Protein AF-0000000085183923 (afdb_homodimer)

Structure (mmCIF, N/CA/C/O backbone):
data_AF-0000000085183923-model_v1
#
loop_
_entity.id
_entity.type
_entity.pdbx_description
1 polymer 'Alpha/beta hydrolase'
#
loop_
_atom_site.group_PDB
_atom_site.id
_atom_site.type_symbol
_atom_site.label_atom_id
_atom_site.label_alt_id
_atom_site.label_comp_id
_atom_site.label_asym_id
_atom_site.label_entity_id
_atom_site.label_seq_id
_atom_site.pdbx_PDB_ins_code
_atom_site.Cartn_x
_atom_site.Cartn_y
_atom_site.Cartn_z
_atom_site.occupancy
_atom_site.B_iso_or_equiv
_atom_site.auth_seq_id
_atom_site.auth_comp_id
_atom_site.auth_asym_id
_atom_site.auth_atom_id
_atom_site.pdbx_PDB_model_num
ATOM 1 N N . MET A 1 1 ? -6.555 -35.75 -4.121 1 97.31 1 MET A N 1
ATOM 2 C CA . MET A 1 1 ? -5.562 -36.781 -4.414 1 97.31 1 MET A CA 1
ATOM 3 C C . MET A 1 1 ? -4.195 -36.375 -3.871 1 97.31 1 MET A C 1
ATOM 5 O O . MET A 1 1 ? -3.943 -35.188 -3.602 1 97.31 1 MET A O 1
ATOM 9 N N . ASN A 1 2 ? -3.375 -37.344 -3.666 1 97.81 2 ASN A N 1
ATOM 10 C CA . ASN A 1 2 ? -2.023 -37.062 -3.184 1 97.81 2 ASN A CA 1
ATOM 11 C C . ASN A 1 2 ? -0.969 -37.688 -4.098 1 97.81 2 ASN A C 1
ATOM 13 O O . ASN A 1 2 ? -1.252 -38.625 -4.824 1 97.81 2 ASN A O 1
ATOM 17 N N . PHE A 1 3 ? 0.174 -37.156 -4.094 1 98.06 3 PHE A N 1
ATOM 18 C CA . PHE A 1 3 ? 1.356 -37.719 -4.727 1 98.06 3 PHE A CA 1
ATOM 19 C C . PHE A 1 3 ? 2.611 -37.406 -3.924 1 98.06 3 PHE A C 1
ATOM 21 O O . PHE A 1 3 ? 2.578 -36.562 -3.023 1 98.06 3 PHE A O 1
ATOM 28 N N . LYS A 1 4 ? 3.691 -38.094 -4.203 1 97.81 4 LYS A N 1
ATOM 29 C CA . LYS A 1 4 ? 4.969 -37.875 -3.537 1 97.81 4 LYS A CA 1
ATOM 30 C C . LYS A 1 4 ? 5.941 -37.156 -4.465 1 97.81 4 LYS A C 1
ATOM 32 O O . LYS A 1 4 ? 6.129 -37.562 -5.613 1 97.81 4 LYS A O 1
ATOM 37 N N . THR A 1 5 ? 6.473 -36.125 -3.975 1 97.5 5 THR A N 1
ATOM 38 C CA . THR A 1 5 ? 7.484 -35.375 -4.727 1 97.5 5 THR A CA 1
ATOM 39 C C . THR A 1 5 ? 8.797 -36.156 -4.777 1 97.5 5 THR A C 1
ATOM 41 O O . THR A 1 5 ? 8.953 -37.156 -4.078 1 97.5 5 THR A O 1
ATOM 44 N N . SER A 1 6 ? 9.711 -35.719 -5.633 1 96.69 6 SER A N 1
ATOM 45 C CA . SER A 1 6 ? 10.992 -36.375 -5.82 1 96.69 6 SER A CA 1
ATOM 46 C C . SER A 1 6 ? 11.797 -36.406 -4.527 1 96.69 6 SER A C 1
ATOM 48 O O . SER A 1 6 ? 12.641 -37.281 -4.324 1 96.69 6 SER A O 1
ATOM 50 N N . ASP A 1 7 ? 11.539 -35.406 -3.604 1 95.06 7 ASP A N 1
ATOM 51 C CA . ASP A 1 7 ? 12.258 -35.375 -2.334 1 95.06 7 ASP A CA 1
ATOM 52 C C . ASP A 1 7 ? 11.422 -35.969 -1.205 1 95.06 7 ASP A C 1
ATOM 54 O O . ASP A 1 7 ? 11.727 -35.75 -0.028 1 95.06 7 ASP A O 1
ATOM 58 N N . GLY A 1 8 ? 10.312 -36.531 -1.508 1 95.56 8 GLY A N 1
ATOM 59 C CA . GLY A 1 8 ? 9.617 -37.438 -0.583 1 95.56 8 GLY A CA 1
ATOM 60 C C . GLY A 1 8 ? 8.492 -36.719 0.162 1 95.56 8 GLY A C 1
ATOM 61 O O . GLY A 1 8 ? 7.961 -37.281 1.135 1 95.56 8 GLY A O 1
ATOM 62 N N . VAL A 1 9 ? 8.039 -35.594 -0.215 1 95.69 9 VAL A N 1
ATOM 63 C CA . VAL A 1 9 ? 6.965 -34.844 0.448 1 95.69 9 VAL A CA 1
ATOM 64 C C . VAL A 1 9 ? 5.625 -35.188 -0.199 1 95.69 9 VAL A C 1
ATOM 66 O O . VAL A 1 9 ? 5.531 -35.281 -1.425 1 95.69 9 VAL A O 1
ATOM 69 N N . THR A 1 10 ? 4.602 -35.406 0.591 1 97.62 10 THR A N 1
ATOM 70 C CA . THR A 1 10 ? 3.271 -35.719 0.077 1 97.62 10 THR A CA 1
ATOM 71 C C . THR A 1 10 ? 2.486 -34.406 -0.171 1 97.62 10 THR A C 1
ATOM 73 O O . THR A 1 10 ? 2.246 -33.656 0.757 1 97.62 10 THR A O 1
ATOM 76 N N . LEU A 1 11 ? 2.092 -34.219 -1.425 1 97.81 11 LEU A N 1
ATOM 77 C CA . LEU A 1 11 ? 1.347 -33.031 -1.777 1 97.81 11 LEU A CA 1
ATOM 78 C C . LEU A 1 11 ? -0.049 -33.375 -2.283 1 97.81 11 LEU A C 1
ATOM 80 O O . LEU A 1 11 ? -0.247 -34.438 -2.887 1 97.81 11 LEU A O 1
ATOM 84 N N . PHE A 1 12 ? -0.978 -32.469 -2.012 1 97.88 12 PHE A N 1
ATOM 85 C CA . PHE A 1 12 ? -2.377 -32.656 -2.391 1 97.88 12 PHE A CA 1
ATOM 86 C C . PHE A 1 12 ? -2.672 -31.922 -3.699 1 97.88 12 PHE A C 1
ATOM 88 O O . PHE A 1 12 ? -2.18 -30.828 -3.93 1 97.88 12 PHE A O 1
ATOM 95 N N . TYR A 1 13 ? -3.416 -32.625 -4.586 1 98.44 13 TYR A N 1
ATOM 96 C CA . TYR A 1 13 ? -3.848 -32 -5.832 1 98.44 13 TYR A CA 1
ATOM 97 C C . TYR A 1 13 ? -5.25 -32.469 -6.215 1 98.44 13 TYR A C 1
ATOM 99 O O . TYR A 1 13 ? -5.77 -33.438 -5.648 1 98.44 13 TYR A O 1
ATOM 107 N N . ARG A 1 14 ? -5.906 -31.641 -7.062 1 98.5 14 ARG A N 1
ATOM 108 C CA . ARG A 1 14 ? -7.211 -31.969 -7.633 1 98.5 14 ARG A CA 1
ATOM 109 C C . ARG A 1 14 ? -7.18 -31.906 -9.156 1 98.5 14 ARG A C 1
ATOM 111 O O . ARG A 1 14 ? -6.414 -31.125 -9.727 1 98.5 14 ARG A O 1
ATOM 118 N N . ILE A 1 15 ? -8.023 -32.75 -9.781 1 98.38 15 ILE A N 1
ATOM 119 C CA . ILE A 1 15 ? -8.133 -32.75 -11.242 1 98.38 15 ILE A CA 1
ATOM 120 C C . ILE A 1 15 ? -9.602 -32.75 -11.648 1 98.38 15 ILE A C 1
ATOM 122 O O . ILE A 1 15 ? -10.406 -33.531 -11.109 1 98.38 15 ILE A O 1
ATOM 126 N N . ASP A 1 16 ? -9.906 -31.875 -12.531 1 98.31 16 ASP A N 1
ATOM 127 C CA . ASP A 1 16 ? -11.234 -31.812 -13.125 1 98.31 16 ASP A CA 1
ATOM 128 C C . ASP A 1 16 ? -11.156 -31.531 -14.625 1 98.31 16 ASP A C 1
ATOM 130 O O . ASP A 1 16 ? -10.461 -30.609 -15.055 1 98.31 16 ASP A O 1
ATOM 134 N N . GLY A 1 17 ? -11.883 -32.375 -15.453 1 97.38 17 GLY A N 1
ATOM 135 C CA . GLY A 1 17 ? -11.93 -32.156 -16.891 1 97.38 17 GLY A CA 1
ATOM 136 C C . GLY A 1 17 ? -11.047 -33.125 -17.656 1 97.38 17 GLY A C 1
ATOM 137 O O . GLY A 1 17 ? -10.414 -34 -17.062 1 97.38 17 GLY A O 1
ATOM 138 N N . ASP A 1 18 ? -11.109 -33.062 -19 1 95 18 ASP A N 1
ATOM 139 C CA . ASP A 1 18 ? -10.414 -34.031 -19.828 1 95 18 ASP A CA 1
ATOM 140 C C . ASP A 1 18 ? -9.789 -33.375 -21.047 1 95 18 ASP A C 1
ATOM 142 O O . ASP A 1 18 ? -9.352 -34.062 -21.984 1 95 18 ASP A O 1
ATOM 146 N N . GLY A 1 19 ? -9.742 -32.125 -21.109 1 94.25 19 GLY A N 1
ATOM 147 C CA . GLY A 1 19 ? -9.125 -31.391 -22.219 1 94.25 19 GLY A CA 1
ATOM 148 C C . GLY A 1 19 ? -7.633 -31.172 -22.016 1 94.25 19 GLY A C 1
ATOM 149 O O . GLY A 1 19 ? -6.973 -31.953 -21.328 1 94.25 19 GLY A O 1
ATOM 150 N N . PRO A 1 20 ? -7.074 -30.266 -22.797 1 94.44 20 PRO A N 1
ATOM 151 C CA . PRO A 1 20 ? -5.656 -29.938 -22.609 1 94.44 20 PRO A CA 1
ATOM 152 C C . PRO A 1 20 ? -5.332 -29.547 -21.172 1 94.44 20 PRO A C 1
ATOM 154 O O . PRO A 1 20 ? -6.148 -28.906 -20.5 1 94.44 20 PRO A O 1
ATOM 157 N N . ALA A 1 21 ? -4.129 -29.859 -20.719 1 96.94 21 ALA A N 1
ATOM 158 C CA . ALA A 1 21 ? -3.74 -29.688 -19.328 1 96.94 21 ALA A CA 1
ATOM 159 C C . ALA A 1 21 ? -3.602 -28.203 -18.984 1 96.94 21 ALA A C 1
ATOM 161 O O . ALA A 1 21 ? -2.979 -27.453 -19.719 1 96.94 21 ALA A O 1
ATOM 162 N N . LEU A 1 22 ? -4.234 -27.781 -17.938 1 98.25 22 LEU A N 1
ATOM 163 C CA . LEU A 1 22 ? -4.145 -26.453 -17.344 1 98.25 22 LEU A CA 1
ATOM 164 C C . LEU A 1 22 ? -3.844 -26.547 -15.859 1 98.25 22 LEU A C 1
ATOM 166 O O . LEU A 1 22 ? -4.727 -26.859 -15.055 1 98.25 22 LEU A O 1
ATOM 170 N N . MET A 1 23 ? -2.617 -26.281 -15.508 1 98.75 23 MET A N 1
ATOM 171 C CA . MET A 1 23 ? -2.225 -26.297 -14.102 1 98.75 23 MET A CA 1
ATOM 172 C C . MET A 1 23 ? -2.516 -24.953 -13.445 1 98.75 23 MET A C 1
ATOM 174 O O . MET A 1 23 ? -2.271 -23.891 -14.047 1 98.75 23 MET A O 1
ATOM 178 N N . MET A 1 24 ? -3.068 -24.969 -12.258 1 98.75 24 MET A N 1
ATOM 179 C CA . MET A 1 24 ? -3.455 -23.766 -11.531 1 98.75 24 MET A CA 1
ATOM 180 C C . MET A 1 24 ? -2.729 -23.688 -10.188 1 98.75 24 MET A C 1
ATOM 182 O O . MET A 1 24 ? -2.918 -24.547 -9.32 1 98.75 24 MET A O 1
ATOM 186 N N . LEU A 1 25 ? -1.913 -22.672 -10.023 1 98.5 25 LEU A N 1
ATOM 187 C CA . LEU A 1 25 ? -1.109 -22.453 -8.82 1 98.5 25 LEU A CA 1
ATOM 188 C C . LEU A 1 25 ? -1.588 -21.219 -8.062 1 98.5 25 LEU A C 1
ATOM 190 O O . LEU A 1 25 ? -1.521 -20.109 -8.578 1 98.5 25 LEU A O 1
ATOM 194 N N . SER A 1 26 ? -1.998 -21.391 -6.836 1 96.12 26 SER A N 1
ATOM 195 C CA . SER A 1 26 ? -2.684 -20.375 -6.059 1 96.12 26 SER A CA 1
ATOM 196 C C . SER A 1 26 ? -1.689 -19.438 -5.383 1 96.12 26 SER A C 1
ATOM 198 O O . SER A 1 26 ? -0.486 -19.703 -5.371 1 96.12 26 SER A O 1
ATOM 200 N N . GLY A 1 27 ? -2.232 -18.328 -4.934 1 94.69 27 GLY A N 1
ATOM 201 C CA . GLY A 1 27 ? -1.456 -17.375 -4.152 1 94.69 27 GLY A CA 1
ATOM 202 C C . GLY A 1 27 ? -0.987 -17.938 -2.822 1 94.69 27 GLY A C 1
ATOM 203 O O . GLY A 1 27 ? -1.359 -19.062 -2.447 1 94.69 27 GLY A O 1
ATOM 204 N N . ILE A 1 28 ? -0.216 -17.078 -2.145 1 91.75 28 ILE A N 1
ATOM 205 C CA . ILE A 1 28 ? 0.357 -17.516 -0.875 1 91.75 28 ILE A CA 1
ATOM 206 C C . ILE A 1 28 ? -0.757 -17.719 0.147 1 91.75 28 ILE A C 1
ATOM 208 O O . ILE A 1 28 ? -1.727 -16.969 0.188 1 91.75 28 ILE A O 1
ATOM 212 N N . TRP A 1 29 ? -0.766 -18.828 0.855 1 87.62 29 TRP A N 1
ATOM 213 C CA . TRP A 1 29 ? -1.674 -19.219 1.932 1 87.62 29 TRP A CA 1
ATOM 214 C C . TRP A 1 29 ? -3.055 -19.562 1.382 1 87.62 29 TRP A C 1
ATOM 216 O O . TRP A 1 29 ? -4.043 -19.547 2.119 1 87.62 29 TRP A O 1
ATOM 226 N N . SER A 1 30 ? -3.158 -19.688 0.109 1 89.5 30 SER A N 1
ATOM 227 C CA . SER A 1 30 ? -4.383 -20.141 -0.539 1 89.5 30 SER A CA 1
ATOM 228 C C . SER A 1 30 ? -4.27 -21.609 -0.976 1 89.5 30 SER A C 1
ATOM 230 O O . SER A 1 30 ? -3.172 -22.078 -1.263 1 89.5 30 SER A O 1
ATOM 232 N N . ASP A 1 31 ? -5.457 -22.219 -0.964 1 91.38 31 ASP A N 1
ATOM 233 C CA . ASP A 1 31 ? -5.457 -23.609 -1.373 1 91.38 31 ASP A CA 1
ATOM 234 C C . ASP A 1 31 ? -6.238 -23.812 -2.672 1 91.38 31 ASP A C 1
ATOM 236 O O . ASP A 1 31 ? -6.562 -22.844 -3.357 1 91.38 31 ASP A O 1
ATOM 240 N N . THR A 1 32 ? -6.473 -25.047 -3.033 1 94.56 32 THR A N 1
ATOM 241 C CA . THR A 1 32 ? -7.055 -25.422 -4.32 1 94.56 32 THR A CA 1
ATOM 242 C C . THR A 1 32 ? -8.445 -24.812 -4.473 1 94.56 32 THR A C 1
ATOM 244 O O . THR A 1 32 ? -8.93 -24.625 -5.59 1 94.56 32 THR A O 1
ATOM 247 N N . THR A 1 33 ? -9.141 -24.484 -3.377 1 93.31 33 THR A N 1
ATOM 248 C CA . THR A 1 33 ? -10.516 -24 -3.438 1 93.31 33 THR A CA 1
ATOM 249 C C . THR A 1 33 ? -10.555 -22.578 -3.971 1 93.31 33 THR A C 1
ATOM 251 O O . THR A 1 33 ? -11.609 -22.078 -4.367 1 93.31 33 THR A O 1
ATOM 254 N N . SER A 1 34 ? -9.391 -21.922 -4.008 1 94.12 34 SER A N 1
ATOM 255 C CA . SER A 1 34 ? -9.336 -20.547 -4.508 1 94.12 34 SER A CA 1
ATOM 256 C C . SER A 1 34 ? -9.625 -20.484 -6.004 1 94.12 34 SER A C 1
ATOM 258 O O . SER A 1 34 ? -9.898 -19.422 -6.547 1 94.12 34 SER A O 1
ATOM 260 N N . TRP A 1 35 ? -9.641 -21.641 -6.691 1 97.69 35 TRP A N 1
ATOM 261 C CA . TRP A 1 35 ? -9.828 -21.703 -8.133 1 97.69 35 TRP A CA 1
ATOM 262 C C . TRP A 1 35 ? -11.211 -22.234 -8.484 1 97.69 35 TRP A C 1
ATOM 264 O O . TRP A 1 35 ? -11.516 -22.469 -9.656 1 97.69 35 TRP A O 1
ATOM 274 N N . ASN A 1 36 ? -12.062 -22.422 -7.496 1 97.12 36 ASN A N 1
ATOM 275 C CA . ASN A 1 36 ? -13.336 -23.094 -7.723 1 97.12 36 ASN A CA 1
ATOM 276 C C . ASN A 1 36 ? -14.164 -22.391 -8.797 1 97.12 36 ASN A C 1
ATOM 278 O O . ASN A 1 36 ? -14.781 -23.031 -9.641 1 97.12 36 ASN A O 1
ATOM 282 N N . ALA A 1 37 ? -14.188 -21.094 -8.812 1 97.38 37 ALA A N 1
ATOM 283 C CA . ALA A 1 37 ? -14.969 -20.328 -9.789 1 97.38 37 ALA A CA 1
ATOM 284 C C . ALA A 1 37 ? -14.43 -20.531 -11.203 1 97.38 37 ALA A C 1
ATOM 286 O O . ALA A 1 37 ? -15.188 -20.531 -12.172 1 97.38 37 ALA A O 1
ATOM 287 N N . GLN A 1 38 ? -13.148 -20.688 -11.359 1 98.5 38 GLN A N 1
ATOM 288 C CA . GLN A 1 38 ? -12.523 -20.922 -12.656 1 98.5 38 GLN A CA 1
ATOM 289 C C . GLN A 1 38 ? -12.773 -22.359 -13.133 1 98.5 38 GLN A C 1
ATOM 291 O O . GLN A 1 38 ? -13.102 -22.578 -14.297 1 98.5 38 GLN A O 1
ATOM 296 N N . VAL A 1 39 ? -12.664 -23.312 -12.203 1 98.38 39 VAL A N 1
ATOM 297 C CA . VAL A 1 39 ? -12.797 -24.734 -12.547 1 98.38 39 VAL A CA 1
ATOM 298 C C . VAL A 1 39 ? -14.211 -25 -13.055 1 98.38 39 VAL A C 1
ATOM 300 O O . VAL A 1 39 ? -14.398 -25.797 -13.977 1 98.38 39 VAL A O 1
ATOM 303 N N . ARG A 1 40 ? -15.172 -24.328 -12.492 1 97.31 40 ARG A N 1
ATOM 304 C CA . ARG A 1 40 ? -16.562 -24.484 -12.906 1 97.31 40 ARG A CA 1
ATOM 305 C C . ARG A 1 40 ? -16.719 -24.203 -14.398 1 97.31 40 ARG A C 1
ATOM 307 O O . ARG A 1 40 ? -17.5 -24.859 -15.078 1 97.31 40 ARG A O 1
ATOM 314 N N . ASP A 1 41 ? -15.953 -23.281 -14.891 1 96.81 41 ASP A N 1
ATOM 315 C CA . ASP A 1 41 ? -16.047 -22.891 -16.297 1 96.81 41 ASP A CA 1
ATOM 316 C C . ASP A 1 41 ? -15.008 -23.594 -17.141 1 96.81 41 ASP A C 1
ATOM 318 O O . ASP A 1 41 ? -15.281 -23.969 -18.281 1 96.81 41 ASP A O 1
ATOM 322 N N . PHE A 1 42 ? -13.82 -23.828 -16.609 1 97.88 42 PHE A N 1
ATOM 323 C CA . PHE A 1 42 ? -12.672 -24.266 -17.406 1 97.88 42 PHE A CA 1
ATOM 324 C C . PHE A 1 42 ? -12.672 -25.781 -17.578 1 97.88 42 PHE A C 1
ATOM 326 O O . PHE A 1 42 ? -12.125 -26.297 -18.562 1 97.88 42 PHE A O 1
ATOM 333 N N . ALA A 1 43 ? -13.336 -26.484 -16.672 1 97.62 43 ALA A N 1
ATOM 334 C CA . ALA A 1 43 ? -13.266 -27.938 -16.672 1 97.62 43 ALA A CA 1
ATOM 335 C C . ALA A 1 43 ? -13.953 -28.516 -17.906 1 97.62 43 ALA A C 1
ATOM 337 O O . ALA A 1 43 ? -13.711 -29.656 -18.297 1 97.62 43 ALA A O 1
ATOM 338 N N . GLU A 1 44 ? -14.812 -27.734 -18.516 1 96.62 44 GLU A N 1
ATOM 339 C CA . GLU A 1 44 ? -15.477 -28.156 -19.75 1 96.62 44 GLU A CA 1
ATOM 340 C C . GLU A 1 44 ? -14.508 -28.172 -20.922 1 96.62 44 GLU A C 1
ATOM 342 O O . GLU A 1 44 ? -14.727 -28.875 -21.922 1 96.62 44 GLU A O 1
ATOM 347 N N . HIS A 1 45 ? -13.422 -27.516 -20.828 1 95.44 45 HIS A N 1
ATOM 348 C CA . HIS A 1 45 ? -12.555 -27.297 -21.984 1 95.44 45 HIS A CA 1
ATOM 349 C C . HIS A 1 45 ? -11.133 -27.766 -21.703 1 95.44 45 HIS A C 1
ATOM 351 O O . HIS A 1 45 ? -10.359 -28 -22.641 1 95.44 45 HIS A O 1
ATOM 357 N N . PHE A 1 46 ? -10.82 -27.891 -20.422 1 96.75 46 PHE A N 1
ATOM 358 C CA . PHE A 1 46 ? -9.453 -28.219 -20.016 1 96.75 46 PHE A CA 1
ATOM 359 C C . PHE A 1 46 ? -9.438 -29.297 -18.953 1 96.75 46 PHE A C 1
ATOM 361 O O . PHE A 1 46 ? -10.477 -29.641 -18.391 1 96.75 46 PHE A O 1
ATOM 368 N N . THR A 1 47 ? -8.289 -29.938 -18.797 1 97.56 47 THR A N 1
ATOM 369 C CA . THR A 1 47 ? -7.984 -30.672 -17.578 1 97.56 47 THR A CA 1
ATOM 370 C C . THR A 1 47 ? -7.367 -29.766 -16.531 1 97.56 47 THR A C 1
ATOM 372 O O . THR A 1 47 ? -6.172 -29.469 -16.578 1 97.56 47 THR A O 1
ATOM 375 N N . CYS A 1 48 ? -8.195 -29.328 -15.609 1 98.62 48 CYS A N 1
ATOM 376 C CA . CYS A 1 48 ? -7.766 -28.391 -14.578 1 98.62 48 CYS A CA 1
ATOM 377 C C . CYS A 1 48 ? -7.047 -29.109 -13.445 1 98.62 48 CYS A C 1
ATOM 379 O O . CYS A 1 48 ? -7.656 -29.906 -12.727 1 98.62 48 CYS A O 1
ATOM 381 N N . ILE A 1 49 ? -5.773 -28.875 -13.312 1 98.81 49 ILE A N 1
ATOM 382 C CA . ILE A 1 49 ? -4.93 -29.484 -12.297 1 98.81 49 ILE A CA 1
ATOM 383 C C . ILE A 1 49 ? -4.586 -28.453 -11.219 1 98.81 49 ILE A C 1
ATOM 385 O O . ILE A 1 49 ? -3.875 -27.484 -11.492 1 98.81 49 ILE A O 1
ATOM 389 N N . ARG A 1 50 ? -5.117 -28.578 -10 1 98.5 50 ARG A N 1
ATOM 390 C CA . ARG A 1 50 ? -4.836 -27.672 -8.898 1 98.5 50 ARG A CA 1
ATOM 391 C C . ARG A 1 50 ? -3.914 -28.328 -7.871 1 98.5 50 ARG A C 1
ATOM 393 O O . ARG A 1 50 ? -4.055 -29.516 -7.566 1 98.5 50 ARG A O 1
ATOM 400 N N . LEU A 1 51 ? -3.025 -27.594 -7.406 1 97.94 51 LEU A N 1
ATOM 401 C CA . LEU A 1 51 ? -2.035 -28.078 -6.453 1 97.94 51 LEU A CA 1
ATOM 402 C C . LEU A 1 51 ? -2.047 -27.25 -5.176 1 97.94 51 LEU A C 1
ATOM 404 O O . LEU A 1 51 ? -2.008 -26.016 -5.234 1 97.94 51 LEU A O 1
ATOM 408 N N . ASP A 1 52 ? -2.207 -27.844 -4.02 1 95.56 52 ASP A N 1
ATOM 409 C CA . ASP A 1 52 ? -1.81 -27.188 -2.781 1 95.56 52 ASP A CA 1
ATOM 410 C C . ASP A 1 52 ? -0.289 -27.125 -2.654 1 95.56 52 ASP A C 1
ATOM 412 O O . ASP A 1 52 ? 0.376 -28.156 -2.607 1 95.56 52 ASP A O 1
ATOM 416 N N . HIS A 1 53 ? 0.248 -25.953 -2.607 1 93.88 53 HIS A N 1
ATOM 417 C CA . HIS A 1 53 ? 1.688 -25.844 -2.412 1 93.88 53 HIS A CA 1
ATOM 418 C C . HIS A 1 53 ? 2.129 -26.516 -1.12 1 93.88 53 HIS A C 1
ATOM 420 O O . HIS A 1 53 ? 1.323 -26.703 -0.205 1 93.88 53 HIS A O 1
ATOM 426 N N . ARG A 1 54 ? 3.332 -26.938 -1.142 1 92.31 54 ARG A N 1
ATOM 427 C CA . ARG A 1 54 ? 3.922 -27.484 0.074 1 92.31 54 ARG A CA 1
ATOM 428 C C . ARG A 1 54 ? 3.65 -26.578 1.272 1 92.31 54 ARG A C 1
ATOM 430 O O . ARG A 1 54 ? 3.822 -25.359 1.189 1 92.31 54 ARG A O 1
ATOM 437 N N . GLY A 1 55 ? 3.115 -27.219 2.375 1 88 55 GLY A N 1
ATOM 438 C CA . GLY A 1 55 ? 2.846 -26.484 3.6 1 88 55 GLY A CA 1
ATOM 439 C C . GLY A 1 55 ? 1.483 -25.812 3.607 1 88 55 GLY A C 1
ATOM 440 O O . GLY A 1 55 ? 1.101 -25.188 4.594 1 88 55 GLY A O 1
ATOM 441 N N . ILE A 1 56 ? 0.692 -25.984 2.617 1 88 56 ILE A N 1
ATOM 442 C CA . ILE A 1 56 ? -0.595 -25.297 2.516 1 88 56 ILE A CA 1
ATOM 443 C C . ILE A 1 56 ? -1.714 -26.328 2.389 1 88 56 ILE A C 1
ATOM 445 O O . ILE A 1 56 ? -1.564 -27.328 1.69 1 88 56 ILE A O 1
ATOM 449 N N . GLY A 1 57 ? -2.795 -25.969 3.08 1 88.5 57 GLY A N 1
ATOM 450 C CA . GLY A 1 57 ? -3.992 -26.781 2.914 1 88.5 57 GLY A CA 1
ATOM 451 C C . GLY A 1 57 ? -3.795 -28.234 3.314 1 88.5 57 GLY A C 1
ATOM 452 O O . GLY A 1 57 ? -3.363 -28.516 4.434 1 88.5 57 GLY A O 1
ATOM 453 N N . GLN A 1 58 ? -3.998 -29.125 2.281 1 91.62 58 GLN A N 1
ATOM 454 C CA . GLN A 1 58 ? -3.969 -30.562 2.574 1 91.62 58 GLN A CA 1
ATOM 455 C C . GLN A 1 58 ? -2.594 -31.156 2.279 1 91.62 58 GLN A C 1
ATOM 457 O O . GLN A 1 58 ? -2.357 -32.344 2.523 1 91.62 58 GLN A O 1
ATOM 462 N N . SER A 1 59 ? -1.693 -30.312 1.787 1 93.19 59 SER A N 1
ATOM 463 C CA . SER A 1 59 ? -0.325 -30.766 1.557 1 93.19 59 SER A CA 1
ATOM 464 C C . SER A 1 59 ? 0.442 -30.906 2.867 1 93.19 59 SER A C 1
ATOM 466 O O . SER A 1 59 ? 0.084 -30.281 3.869 1 93.19 59 SER A O 1
ATOM 468 N N . GLU A 1 60 ? 1.441 -31.688 2.826 1 90.38 60 GLU A N 1
ATOM 469 C CA . GLU A 1 60 ? 2.24 -31.984 4.012 1 90.38 60 GLU A CA 1
ATOM 470 C C . GLU A 1 60 ? 2.908 -30.719 4.559 1 90.38 60 GLU A C 1
ATOM 472 O O . GLU A 1 60 ? 3.367 -29.875 3.793 1 90.38 60 GLU A O 1
ATOM 477 N N . LYS A 1 61 ? 2.963 -30.719 5.887 1 84.31 61 LYS A N 1
ATOM 478 C CA . LYS A 1 61 ? 3.709 -29.641 6.535 1 84.31 61 LYS A CA 1
ATOM 479 C C . LYS A 1 61 ? 5.195 -29.734 6.211 1 84.31 61 LYS A C 1
ATOM 481 O O . LYS A 1 61 ? 5.75 -30.828 6.113 1 84.31 61 LYS A O 1
ATOM 486 N N . TRP A 1 62 ? 5.785 -28.625 5.973 1 81.12 62 TRP A N 1
ATOM 487 C CA . TRP A 1 62 ? 7.184 -28.594 5.566 1 81.12 62 TRP A CA 1
ATOM 488 C C . TRP A 1 62 ? 8.016 -27.781 6.555 1 81.12 62 TRP A C 1
ATOM 490 O O . TRP A 1 62 ? 7.703 -26.625 6.84 1 81.12 62 TRP A O 1
ATOM 500 N N . VAL A 1 63 ? 9.078 -28.406 7.039 1 82.25 63 VAL A N 1
ATOM 501 C CA . VAL A 1 63 ? 9.883 -27.766 8.078 1 82.25 63 VAL A CA 1
ATOM 502 C C . VAL A 1 63 ? 11.18 -27.234 7.473 1 82.25 63 VAL A C 1
ATOM 504 O O . VAL A 1 63 ? 11.945 -26.547 8.141 1 82.25 63 VAL A O 1
ATOM 507 N N . GLY A 1 64 ? 11.398 -27.5 6.199 1 87.12 64 GLY A N 1
ATOM 508 C CA . GLY A 1 64 ? 12.609 -27.016 5.559 1 87.12 64 GLY A CA 1
ATOM 509 C C . GLY A 1 64 ? 12.453 -25.625 4.973 1 87.12 64 GLY A C 1
ATOM 510 O O . GLY A 1 64 ? 11.461 -24.953 5.23 1 87.12 64 GLY A O 1
ATOM 511 N N . GLU A 1 65 ? 13.5 -25.219 4.27 1 91.12 65 GLU A N 1
ATOM 512 C CA . GLU A 1 65 ? 13.492 -23.906 3.629 1 91.12 65 GLU A CA 1
ATOM 513 C C . GLU A 1 65 ? 12.664 -23.906 2.348 1 91.12 65 GLU A C 1
ATOM 515 O O . GLU A 1 65 ? 12.695 -24.891 1.592 1 91.12 65 GLU A O 1
ATOM 520 N N . TYR A 1 66 ? 11.906 -22.875 2.24 1 93.25 66 TYR A N 1
ATOM 521 C CA . TYR A 1 66 ? 11.141 -22.703 1.015 1 93.25 66 TYR A CA 1
ATOM 522 C C . TYR A 1 66 ? 11.922 -21.891 -0.01 1 93.25 66 TYR A C 1
ATOM 524 O O . TYR A 1 66 ? 12.758 -21.062 0.354 1 93.25 66 TYR A O 1
ATOM 532 N N . SER A 1 67 ? 11.688 -22.203 -1.264 1 95.06 67 SER A N 1
ATOM 533 C CA . SER A 1 67 ? 12.188 -21.438 -2.404 1 95.06 67 SER A CA 1
ATOM 534 C C . SER A 1 67 ? 11.289 -21.625 -3.625 1 95.06 67 SER A C 1
ATOM 536 O O . SER A 1 67 ? 10.477 -22.547 -3.672 1 95.06 67 SER A O 1
ATOM 538 N N . TYR A 1 68 ? 11.438 -20.766 -4.516 1 96.69 68 TYR A N 1
ATOM 539 C CA . TYR A 1 68 ? 10.602 -20.891 -5.703 1 96.69 68 TYR A CA 1
ATOM 540 C C . TYR A 1 68 ? 11.148 -21.938 -6.656 1 96.69 68 TYR A C 1
ATOM 542 O O . TYR A 1 68 ? 10.406 -22.5 -7.465 1 96.69 68 TYR A O 1
ATOM 550 N N . ASP A 1 69 ? 12.438 -22.266 -6.504 1 96.94 69 ASP A N 1
ATOM 551 C CA . ASP A 1 69 ? 12.953 -23.453 -7.184 1 96.94 69 ASP A CA 1
ATOM 552 C C . ASP A 1 69 ? 12.289 -24.719 -6.656 1 96.94 69 ASP A C 1
ATOM 554 O O . ASP A 1 69 ? 11.969 -25.625 -7.43 1 96.94 69 ASP A O 1
ATOM 558 N N . LEU A 1 70 ? 12.109 -24.734 -5.367 1 96.88 70 LEU A N 1
ATOM 559 C CA . LEU A 1 70 ? 11.445 -25.875 -4.75 1 96.88 70 LEU A CA 1
ATOM 560 C C . LEU A 1 70 ? 9.992 -25.969 -5.203 1 96.88 70 LEU A C 1
ATOM 562 O O . LEU A 1 70 ? 9.508 -27.047 -5.527 1 96.88 70 LEU A O 1
ATOM 566 N N . HIS A 1 71 ? 9.258 -24.859 -5.223 1 96.94 71 HIS A N 1
ATOM 567 C CA . HIS A 1 71 ? 7.871 -24.859 -5.676 1 96.94 71 HIS A CA 1
ATOM 568 C C . HIS A 1 71 ? 7.766 -25.281 -7.137 1 96.94 71 HIS A C 1
ATOM 570 O O . HIS A 1 71 ? 6.832 -25.984 -7.516 1 96.94 71 HIS A O 1
ATOM 576 N N . ALA A 1 72 ? 8.695 -24.781 -7.949 1 98.12 72 ALA A N 1
ATOM 577 C CA . ALA A 1 72 ? 8.734 -25.172 -9.359 1 98.12 72 ALA A CA 1
ATOM 578 C C . ALA A 1 72 ? 8.961 -26.672 -9.516 1 98.12 72 ALA A C 1
ATOM 580 O O . ALA A 1 72 ? 8.336 -27.312 -10.352 1 98.12 72 ALA A O 1
ATOM 581 N N . ARG A 1 73 ? 9.828 -27.219 -8.734 1 98.19 73 ARG A N 1
ATOM 582 C CA . ARG A 1 73 ? 10.094 -28.656 -8.773 1 98.19 73 ARG A CA 1
ATOM 583 C C . ARG A 1 73 ? 8.859 -29.453 -8.375 1 98.19 73 ARG A C 1
ATOM 585 O O . ARG A 1 73 ? 8.562 -30.5 -8.961 1 98.19 73 ARG A O 1
ATOM 592 N N . ASP A 1 74 ? 8.195 -28.953 -7.336 1 98.38 74 ASP A N 1
ATOM 593 C CA . ASP A 1 74 ? 6.949 -29.594 -6.926 1 98.38 74 ASP A CA 1
ATOM 594 C C . ASP A 1 74 ? 5.953 -29.656 -8.078 1 98.38 74 ASP A C 1
ATOM 596 O O . ASP A 1 74 ? 5.316 -30.688 -8.305 1 98.38 74 ASP A O 1
ATOM 600 N N . ALA A 1 75 ? 5.812 -28.578 -8.773 1 98.69 75 ALA A N 1
ATOM 601 C CA . ALA A 1 75 ? 4.914 -28.516 -9.922 1 98.69 75 ALA A CA 1
ATOM 602 C C . ALA A 1 75 ? 5.367 -29.469 -11.023 1 98.69 75 ALA A C 1
ATOM 604 O O . ALA A 1 75 ? 4.547 -30.172 -11.617 1 98.69 75 ALA A O 1
ATOM 605 N N . LYS A 1 76 ? 6.672 -29.5 -11.297 1 98.75 76 LYS A N 1
ATOM 606 C CA . LYS A 1 76 ? 7.223 -30.406 -12.289 1 98.75 76 LYS A CA 1
ATOM 607 C C . LYS A 1 76 ? 6.98 -31.859 -11.891 1 98.75 76 LYS A C 1
ATOM 609 O O . LYS A 1 76 ? 6.617 -32.688 -12.734 1 98.75 76 LYS A O 1
ATOM 614 N N . ASP A 1 77 ? 7.203 -32.156 -10.633 1 98.75 77 ASP A N 1
ATOM 615 C CA . ASP A 1 77 ? 6.977 -33.5 -10.125 1 98.75 77 ASP A CA 1
ATOM 616 C C . ASP A 1 77 ? 5.523 -33.938 -10.32 1 98.75 77 ASP A C 1
ATOM 618 O O . ASP A 1 77 ? 5.246 -35.094 -10.602 1 98.75 77 ASP A O 1
ATOM 622 N N . LEU A 1 78 ? 4.594 -33 -10.133 1 98.81 78 LEU A N 1
ATOM 623 C CA . LEU A 1 78 ? 3.186 -33.312 -10.344 1 98.81 78 LEU A CA 1
ATOM 624 C C . LEU A 1 78 ? 2.91 -33.625 -11.812 1 98.81 78 LEU A C 1
ATOM 626 O O . LEU A 1 78 ? 2.186 -34.562 -12.117 1 98.81 78 LEU A O 1
ATOM 630 N N . LEU A 1 79 ? 3.469 -32.844 -12.734 1 98.56 79 LEU A N 1
ATOM 631 C CA . LEU A 1 79 ? 3.334 -33.125 -14.156 1 98.56 79 LEU A CA 1
ATOM 632 C C . LEU A 1 79 ? 3.852 -34.531 -14.477 1 98.56 79 LEU A C 1
ATOM 634 O O . LEU A 1 79 ? 3.17 -35.312 -15.141 1 98.56 79 LEU A O 1
ATOM 638 N N . ASP A 1 80 ? 5.023 -34.812 -13.938 1 98.44 80 ASP A N 1
ATOM 639 C CA . ASP A 1 80 ? 5.625 -36.125 -14.172 1 98.44 80 ASP A CA 1
ATOM 640 C C . ASP A 1 80 ? 4.746 -37.25 -13.609 1 98.44 80 ASP A C 1
ATOM 642 O O . ASP A 1 80 ? 4.543 -38.281 -14.258 1 98.44 80 ASP A O 1
ATOM 646 N N . HIS A 1 81 ? 4.27 -37 -12.43 1 98.5 81 HIS A N 1
ATOM 647 C CA . HIS A 1 81 ? 3.404 -37.969 -11.773 1 98.5 81 HIS A CA 1
ATOM 648 C C . HIS A 1 81 ? 2.168 -38.281 -12.617 1 98.5 81 HIS A C 1
ATOM 650 O O . HIS A 1 81 ? 1.691 -39.406 -12.648 1 98.5 81 HIS A O 1
ATOM 656 N N . LEU A 1 82 ? 1.652 -37.281 -13.305 1 98.31 82 LEU A N 1
ATOM 657 C CA . LEU A 1 82 ? 0.424 -37.406 -14.078 1 98.31 82 LEU A CA 1
ATOM 658 C C . LEU A 1 82 ? 0.726 -37.844 -15.508 1 98.31 82 LEU A C 1
ATOM 660 O O . LEU A 1 82 ? -0.186 -37.969 -16.328 1 98.31 82 LEU A O 1
ATOM 664 N N . GLY A 1 83 ? 2.01 -38 -15.844 1 98.06 83 GLY A N 1
ATOM 665 C CA . GLY A 1 83 ? 2.414 -38.406 -17.188 1 98.06 83 GLY A CA 1
ATOM 666 C C . GLY A 1 83 ? 2.277 -37.312 -18.219 1 98.06 83 GLY A C 1
ATOM 667 O O . GLY A 1 83 ? 2.061 -37.562 -19.391 1 98.06 83 GLY A O 1
ATOM 668 N N . LEU A 1 84 ? 2.328 -36.094 -17.797 1 97.56 84 LEU A N 1
ATOM 669 C CA . LEU A 1 84 ? 2.191 -34.969 -18.688 1 97.56 84 LEU A CA 1
ATOM 670 C C . LEU A 1 84 ? 3.553 -34.344 -19.016 1 97.56 84 LEU A C 1
ATOM 672 O O . LEU A 1 84 ? 4.363 -34.125 -18.109 1 97.56 84 LEU A O 1
ATOM 676 N N . THR A 1 85 ? 3.812 -34.094 -20.25 1 96.5 85 THR A N 1
ATOM 677 C CA . THR A 1 85 ? 5.074 -33.469 -20.672 1 96.5 85 THR A CA 1
ATOM 678 C C . THR A 1 85 ? 5.043 -31.969 -20.453 1 96.5 85 THR A C 1
ATOM 680 O O . THR A 1 85 ? 6.07 -31.359 -20.156 1 96.5 85 THR A O 1
ATOM 683 N N . SER A 1 86 ? 3.826 -31.406 -20.703 1 96.62 86 SER A N 1
ATOM 684 C CA . SER A 1 86 ? 3.682 -29.953 -20.578 1 96.62 86 SER A CA 1
ATOM 685 C C . SER A 1 86 ? 2.244 -29.562 -20.25 1 96.62 86 SER A C 1
ATOM 687 O O . SER A 1 86 ? 1.335 -30.391 -20.359 1 96.62 86 SER A O 1
ATOM 689 N N . ALA A 1 87 ? 2.076 -28.328 -19.797 1 97.62 87 ALA A N 1
ATOM 690 C CA . ALA A 1 87 ? 0.769 -27.75 -19.516 1 97.62 87 ALA A CA 1
ATOM 691 C C . ALA A 1 87 ? 0.805 -26.234 -19.656 1 97.62 87 ALA A C 1
ATOM 693 O O . ALA A 1 87 ? 1.876 -25.625 -19.609 1 97.62 87 ALA A O 1
ATOM 694 N N . SER A 1 88 ? -0.335 -25.656 -19.969 1 98.12 88 SER A N 1
ATOM 695 C CA . SER A 1 88 ? -0.478 -24.25 -19.656 1 98.12 88 SER A CA 1
ATOM 696 C C . SER A 1 88 ? -0.608 -24.031 -18.141 1 98.12 88 SER A C 1
ATOM 698 O O . SER A 1 88 ? -1.118 -24.891 -17.438 1 98.12 88 SER A O 1
ATOM 700 N N . VAL A 1 89 ? -0.131 -22.906 -17.656 1 98.69 89 VAL A N 1
ATOM 701 C CA . VAL A 1 89 ? -0.127 -22.703 -16.203 1 98.69 89 VAL A CA 1
ATOM 702 C C . VAL A 1 89 ? -0.788 -21.375 -15.867 1 98.69 89 VAL A C 1
ATOM 704 O O . VAL A 1 89 ? -0.443 -20.328 -16.438 1 98.69 89 VAL A O 1
ATOM 707 N N . LEU A 1 90 ? -1.746 -21.422 -15.047 1 98.62 90 LEU A N 1
ATOM 708 C CA . LEU A 1 90 ? -2.387 -20.281 -14.406 1 98.62 90 LEU A CA 1
ATOM 709 C C . LEU A 1 90 ? -1.821 -20.047 -13.008 1 98.62 90 LEU A C 1
ATOM 711 O O . LEU A 1 90 ? -1.896 -20.938 -12.156 1 98.62 90 LEU A O 1
ATOM 715 N N . GLY A 1 91 ? -1.216 -18.922 -12.758 1 98.69 91 GLY A N 1
ATOM 716 C CA . GLY A 1 91 ? -0.604 -18.625 -11.469 1 98.69 91 GLY A CA 1
ATOM 717 C C . GLY A 1 91 ? -0.986 -17.266 -10.914 1 98.69 91 GLY A C 1
ATOM 718 O O . GLY A 1 91 ? -1.006 -16.281 -11.648 1 98.69 91 GLY A O 1
ATOM 719 N N . ALA A 1 92 ? -1.274 -17.219 -9.648 1 98.12 92 ALA A N 1
ATOM 720 C CA . ALA A 1 92 ? -1.604 -15.961 -8.977 1 98.12 92 ALA A CA 1
ATOM 721 C C . ALA A 1 92 ? -0.583 -15.641 -7.891 1 98.12 92 ALA A C 1
ATOM 723 O O . ALA A 1 92 ? -0.394 -16.422 -6.953 1 98.12 92 ALA A O 1
ATOM 724 N N . CYS A 1 93 ? 0.028 -14.398 -8.008 1 97.69 93 CYS A N 1
ATOM 725 C CA . CYS A 1 93 ? 0.938 -13.906 -6.977 1 97.69 93 CYS A CA 1
ATOM 726 C C . CYS A 1 93 ? 2.014 -14.938 -6.66 1 97.69 93 CYS A C 1
ATOM 728 O O . CYS A 1 93 ? 2.812 -15.297 -7.531 1 97.69 93 CYS A O 1
ATOM 730 N N . HIS A 1 94 ? 2.053 -15.57 -5.566 1 96.31 94 HIS A N 1
ATOM 731 C CA . HIS A 1 94 ? 2.939 -16.656 -5.168 1 96.31 94 HIS A CA 1
ATOM 732 C C . HIS A 1 94 ? 2.924 -17.781 -6.199 1 96.31 94 HIS A C 1
ATOM 734 O O . HIS A 1 94 ? 3.98 -18.281 -6.594 1 96.31 94 HIS A O 1
ATOM 740 N N . GLY A 1 95 ? 1.777 -18.156 -6.609 1 98 95 GLY A N 1
ATOM 741 C CA . GLY A 1 95 ? 1.635 -19.156 -7.645 1 98 95 GLY A CA 1
ATOM 742 C C . GLY A 1 95 ? 2.178 -18.719 -8.992 1 98 95 GLY A C 1
ATOM 743 O O . GLY A 1 95 ? 2.631 -19.547 -9.781 1 98 95 GLY A O 1
ATOM 744 N N . GLY A 1 96 ? 2.082 -17.406 -9.273 1 98.56 96 GLY A N 1
ATOM 745 C CA . GLY A 1 96 ? 2.695 -16.859 -10.469 1 98.56 96 GLY A CA 1
ATOM 746 C C . GLY A 1 96 ? 4.211 -16.938 -10.453 1 98.56 96 GLY A C 1
ATOM 747 O O . GLY A 1 96 ? 4.828 -17.281 -11.469 1 98.56 96 GLY A O 1
ATOM 748 N N . MET A 1 97 ? 4.812 -16.672 -9.297 1 98 97 MET A N 1
ATOM 749 C CA . MET A 1 97 ? 6.258 -16.797 -9.148 1 98 97 MET A CA 1
ATOM 750 C C . MET A 1 97 ? 6.707 -18.234 -9.375 1 98 97 MET A C 1
ATOM 752 O O . MET A 1 97 ? 7.703 -18.469 -10.055 1 98 97 MET A O 1
ATOM 756 N N . ALA A 1 98 ? 5.957 -19.141 -8.852 1 98 98 ALA A N 1
ATOM 757 C CA . ALA A 1 98 ? 6.262 -20.562 -9.047 1 98 98 ALA A CA 1
ATOM 758 C C . ALA A 1 98 ? 6.121 -20.953 -10.516 1 98 98 ALA A C 1
ATOM 760 O O . ALA A 1 98 ? 6.957 -21.688 -11.047 1 98 98 ALA A O 1
ATOM 761 N N . ALA A 1 99 ? 5.117 -20.469 -11.148 1 98.69 99 ALA A N 1
ATOM 762 C CA . ALA A 1 99 ? 4.844 -20.781 -12.547 1 98.69 99 ALA A CA 1
ATOM 763 C C . ALA A 1 99 ? 5.969 -20.281 -13.453 1 98.69 99 ALA A C 1
ATOM 765 O O . ALA A 1 99 ? 6.426 -21 -14.336 1 98.69 99 ALA A O 1
ATOM 766 N N . VAL A 1 100 ? 6.391 -19.109 -13.211 1 98.56 100 VAL A N 1
ATOM 767 C CA . VAL A 1 100 ? 7.445 -18.516 -14.031 1 98.56 100 VAL A CA 1
ATOM 768 C C . VAL A 1 100 ? 8.766 -19.25 -13.781 1 98.56 100 VAL A C 1
ATOM 770 O O . VAL A 1 100 ? 9.523 -19.5 -14.719 1 98.56 100 VAL A O 1
ATOM 773 N N . THR A 1 101 ? 8.992 -19.547 -12.531 1 98.12 101 THR A N 1
ATOM 774 C CA . THR A 1 101 ? 10.195 -20.312 -12.203 1 98.12 101 THR A CA 1
ATOM 775 C C . THR A 1 101 ? 10.164 -21.672 -12.867 1 98.12 101 THR A C 1
ATOM 777 O O . THR A 1 101 ? 11.188 -22.156 -13.359 1 98.12 101 THR A O 1
ATOM 780 N N . LEU A 1 102 ? 9.008 -22.297 -12.898 1 98.5 102 LEU A N 1
ATOM 781 C CA . LEU A 1 102 ? 8.836 -23.578 -13.594 1 98.5 102 LEU A CA 1
ATOM 782 C C . LEU A 1 102 ? 9.203 -23.438 -15.07 1 98.5 102 LEU A C 1
ATOM 784 O O . LEU A 1 102 ? 9.969 -24.25 -15.602 1 98.5 102 LEU A O 1
ATOM 788 N N . ALA A 1 103 ? 8.742 -22.422 -15.711 1 98.31 103 ALA A N 1
ATOM 789 C CA . ALA A 1 103 ? 9.008 -22.188 -17.125 1 98.31 103 ALA A CA 1
ATOM 790 C C . ALA A 1 103 ? 10.492 -21.969 -17.375 1 98.31 103 ALA A C 1
ATOM 792 O O . ALA A 1 103 ? 11.031 -22.422 -18.391 1 98.31 103 ALA A O 1
ATOM 793 N N . LYS A 1 104 ? 11.125 -21.297 -16.484 1 97.5 104 LYS A N 1
ATOM 794 C CA . LYS A 1 104 ? 12.539 -20.969 -16.625 1 97.5 104 LYS A CA 1
ATOM 795 C C . LYS A 1 104 ? 13.422 -22.188 -16.375 1 97.5 104 LYS A C 1
ATOM 797 O O . LYS A 1 104 ? 14.352 -22.453 -17.156 1 97.5 104 LYS A O 1
ATOM 802 N N . ARG A 1 105 ? 13.109 -22.938 -15.359 1 97.31 105 ARG A N 1
ATOM 803 C CA . ARG A 1 105 ? 13.977 -24 -14.891 1 97.31 105 ARG A CA 1
ATOM 804 C C . ARG A 1 105 ? 13.734 -25.281 -15.68 1 97.31 105 ARG A C 1
ATOM 806 O O . ARG A 1 105 ? 14.625 -26.125 -15.797 1 97.31 105 ARG A O 1
ATOM 813 N N . TYR A 1 106 ? 12.539 -25.453 -16.188 1 97.44 106 TYR A N 1
ATOM 814 C CA . TYR A 1 106 ? 12.164 -26.656 -16.938 1 97.44 106 TYR A CA 1
ATOM 815 C C . TYR A 1 106 ? 11.555 -26.281 -18.281 1 97.44 106 TYR A C 1
ATOM 817 O O . TYR A 1 106 ? 10.383 -26.562 -18.547 1 97.44 106 TYR A O 1
ATOM 825 N N . PRO A 1 107 ? 12.5 -25.828 -19.141 1 94.75 107 PRO A N 1
ATOM 826 C CA . PRO A 1 107 ? 11.992 -25.438 -20.453 1 94.75 107 PRO A CA 1
ATOM 827 C C . PRO A 1 107 ? 11.266 -26.578 -21.156 1 94.75 107 PRO A C 1
ATOM 829 O O . PRO A 1 107 ? 11.703 -27.734 -21.094 1 94.75 107 PRO A O 1
ATOM 832 N N . GLY A 1 108 ? 10.109 -26.375 -21.703 1 95.75 108 GLY A N 1
ATOM 833 C CA . GLY A 1 108 ? 9.32 -27.375 -22.391 1 95.75 108 GLY A CA 1
ATOM 834 C C . GLY A 1 108 ? 8.148 -27.875 -21.562 1 95.75 108 GLY A C 1
ATOM 835 O O . GLY A 1 108 ? 7.227 -28.5 -22.094 1 95.75 108 GLY A O 1
ATOM 836 N N . SER A 1 109 ? 8.188 -27.578 -20.234 1 97.44 109 SER A N 1
ATOM 837 C CA . SER A 1 109 ? 7.145 -28.078 -19.344 1 97.44 109 SER A CA 1
ATOM 838 C C . SER A 1 109 ? 5.945 -27.141 -19.312 1 97.44 109 SER A C 1
ATOM 840 O O . SER A 1 109 ? 4.879 -27.5 -18.812 1 97.44 109 SER A O 1
ATOM 842 N N . VAL A 1 110 ? 6.094 -25.969 -19.859 1 98.19 110 VAL A N 1
ATOM 843 C CA . VAL A 1 110 ? 5.023 -24.984 -19.828 1 98.19 110 VAL A CA 1
ATOM 844 C C . VAL A 1 110 ? 4.703 -24.531 -21.25 1 98.19 110 VAL A C 1
ATOM 846 O O . VAL A 1 110 ? 5.594 -24.094 -21.984 1 98.19 110 VAL A O 1
ATOM 849 N N . ARG A 1 111 ? 3.486 -24.641 -21.641 1 96.75 111 ARG A N 1
ATOM 850 C CA . ARG A 1 111 ? 3.062 -24.266 -23 1 96.75 111 ARG A CA 1
ATOM 851 C C . ARG A 1 111 ? 2.719 -22.781 -23.078 1 96.75 111 ARG A C 1
ATOM 853 O O . ARG A 1 111 ? 2.957 -22.141 -24.094 1 96.75 111 ARG A O 1
ATOM 860 N N . ALA A 1 112 ? 2.094 -22.281 -22.078 1 98 112 ALA A N 1
ATOM 861 C CA . ALA A 1 112 ? 1.682 -20.891 -21.953 1 98 112 ALA A CA 1
ATOM 862 C C . ALA A 1 112 ? 1.539 -20.484 -20.484 1 98 112 ALA A C 1
ATOM 864 O O . ALA A 1 112 ? 1.298 -21.344 -19.625 1 98 112 ALA A O 1
ATOM 865 N N . LEU A 1 113 ? 1.735 -19.203 -20.234 1 98.44 113 LEU A N 1
ATOM 866 C CA . LEU A 1 113 ? 1.597 -18.672 -18.875 1 98.44 113 LEU A CA 1
ATOM 867 C C . LEU A 1 113 ? 0.448 -17.672 -18.812 1 98.44 113 LEU A C 1
ATOM 869 O O . LEU A 1 113 ? 0.288 -16.844 -19.703 1 98.44 113 LEU A O 1
ATOM 873 N N . CYS A 1 114 ? -0.392 -17.812 -17.859 1 98.75 114 CYS A N 1
ATOM 874 C CA . CYS A 1 114 ? -1.35 -16.797 -17.438 1 98.75 114 CYS A CA 1
ATOM 875 C C . CYS A 1 114 ? -1.141 -16.406 -15.977 1 98.75 114 CYS A C 1
ATOM 877 O O . CYS A 1 114 ? -1.577 -17.125 -15.078 1 98.75 114 CYS A O 1
ATOM 879 N N . ILE A 1 115 ? -0.513 -15.242 -15.742 1 98.69 115 ILE A N 1
ATOM 880 C CA . ILE A 1 115 ? -0.189 -14.922 -14.359 1 98.69 115 ILE A CA 1
ATOM 881 C C . ILE A 1 115 ? -0.796 -13.57 -13.992 1 98.69 115 ILE A C 1
ATOM 883 O O . ILE A 1 115 ? -0.846 -12.656 -14.812 1 98.69 115 ILE A O 1
ATOM 887 N N . ASN A 1 116 ? -1.327 -13.484 -12.797 1 98.25 116 ASN A N 1
ATOM 888 C CA . ASN A 1 116 ? -1.827 -12.211 -12.289 1 98.25 116 ASN A CA 1
ATOM 889 C C . ASN A 1 116 ? -1.167 -11.836 -10.961 1 98.25 116 ASN A C 1
ATOM 891 O O . ASN A 1 116 ? -0.711 -12.703 -10.227 1 98.25 116 ASN A O 1
ATOM 895 N N . ALA A 1 117 ? -1.001 -10.523 -10.766 1 97.81 117 ALA A N 1
ATOM 896 C CA . ALA A 1 117 ? -0.555 -9.938 -9.5 1 97.81 117 ALA A CA 1
ATOM 897 C C . ALA A 1 117 ? 0.78 -10.531 -9.062 1 97.81 117 ALA A C 1
ATOM 899 O O . ALA A 1 117 ? 0.941 -10.93 -7.906 1 97.81 117 ALA A O 1
ATOM 900 N N . THR A 1 118 ? 1.749 -10.617 -9.992 1 97.94 118 THR A N 1
ATOM 901 C CA . THR A 1 118 ? 3.006 -11.305 -9.711 1 97.94 118 THR A CA 1
ATOM 902 C C . THR A 1 118 ? 4.195 -10.383 -9.961 1 97.94 118 THR A C 1
ATOM 904 O O . THR A 1 118 ? 4.426 -9.953 -11.094 1 97.94 118 THR A O 1
ATOM 907 N N . GLN A 1 119 ? 4.832 -10.039 -8.93 1 96.56 119 GLN A N 1
ATOM 908 C CA . GLN A 1 119 ? 6.078 -9.289 -9.039 1 96.56 119 GLN A CA 1
ATOM 909 C C . GLN A 1 119 ? 7.273 -10.219 -9.195 1 96.56 119 GLN A C 1
ATOM 911 O O . GLN A 1 119 ? 7.523 -11.07 -8.336 1 96.56 119 GLN A O 1
ATOM 916 N N . LEU A 1 120 ? 8.062 -10.016 -10.281 1 97.81 120 LEU A N 1
ATOM 917 C CA . LEU A 1 120 ? 9.078 -11 -10.641 1 97.81 120 LEU A CA 1
ATOM 918 C C . LEU A 1 120 ? 10.484 -10.445 -10.414 1 97.81 120 LEU A C 1
ATOM 920 O O . LEU A 1 120 ? 11.398 -11.188 -10.055 1 97.81 120 LEU A O 1
ATOM 924 N N . LEU A 1 121 ? 10.648 -9.18 -10.625 1 96.69 121 LEU A N 1
ATOM 925 C CA . LEU A 1 121 ? 11.977 -8.578 -10.547 1 96.69 121 LEU A CA 1
ATOM 926 C C . LEU A 1 121 ? 12.375 -8.328 -9.102 1 96.69 121 LEU A C 1
ATOM 928 O O . LEU A 1 121 ? 11.516 -8.109 -8.242 1 96.69 121 LEU A O 1
ATOM 932 N N . GLY A 1 122 ? 13.688 -8.375 -8.875 1 93.88 122 GLY A N 1
ATOM 933 C CA . GLY A 1 122 ? 14.156 -7.91 -7.582 1 93.88 122 GLY A CA 1
ATOM 934 C C . GLY A 1 122 ? 13.711 -6.496 -7.258 1 93.88 122 GLY A C 1
ATOM 935 O O . GLY A 1 122 ? 13.664 -5.637 -8.141 1 93.88 122 GLY A O 1
ATOM 936 N N . SER A 1 123 ? 13.398 -6.301 -5.984 1 94 123 SER A N 1
ATOM 937 C CA . SER A 1 123 ? 12.875 -5.008 -5.547 1 94 123 SER A CA 1
ATOM 938 C C . SER A 1 123 ? 13.125 -4.781 -4.062 1 94 123 SER A C 1
ATOM 940 O O . SER A 1 123 ? 12.648 -5.547 -3.221 1 94 123 SER A O 1
ATOM 942 N N . GLU A 1 124 ? 13.836 -3.725 -3.797 1 93.25 124 GLU A N 1
ATOM 943 C CA . GLU A 1 124 ? 14.086 -3.391 -2.396 1 93.25 124 GLU A CA 1
ATOM 944 C C . GLU A 1 124 ? 12.781 -3.068 -1.669 1 93.25 124 GLU A C 1
ATOM 946 O O . GLU A 1 124 ? 12.617 -3.404 -0.494 1 93.25 124 GLU A O 1
ATOM 951 N N . ARG A 1 125 ? 11.875 -2.412 -2.281 1 94.69 125 ARG A N 1
ATOM 952 C CA . ARG A 1 125 ? 10.586 -2.098 -1.672 1 94.69 125 ARG A CA 1
ATOM 953 C C . ARG A 1 125 ? 9.859 -3.369 -1.242 1 94.69 125 ARG A C 1
ATOM 955 O O . ARG A 1 125 ? 9.398 -3.471 -0.103 1 94.69 125 ARG A O 1
ATOM 962 N N . PHE A 1 126 ? 9.766 -4.312 -2.135 1 96.06 126 PHE A N 1
ATOM 963 C CA . PHE A 1 126 ? 9.062 -5.543 -1.798 1 96.06 126 PHE A CA 1
ATOM 964 C C . PHE A 1 126 ? 9.812 -6.328 -0.733 1 96.06 126 PHE A C 1
ATOM 966 O O . PHE A 1 126 ? 9.203 -6.957 0.134 1 96.06 126 PHE A O 1
ATOM 973 N N . ARG A 1 127 ? 11.172 -6.316 -0.845 1 95.5 127 ARG A N 1
ATOM 974 C CA . ARG A 1 127 ? 11.953 -6.941 0.217 1 95.5 127 ARG A CA 1
ATOM 975 C C . ARG A 1 127 ? 11.578 -6.367 1.58 1 95.5 127 ARG A C 1
ATOM 977 O O . ARG A 1 127 ? 11.344 -7.117 2.529 1 95.5 127 ARG A O 1
ATOM 984 N N . GLN A 1 128 ? 11.484 -5.082 1.682 1 93.81 128 GLN A N 1
ATOM 985 C CA . GLN A 1 128 ? 11.148 -4.426 2.941 1 93.81 128 GLN A CA 1
ATOM 986 C C . GLN A 1 128 ? 9.711 -4.734 3.357 1 93.81 128 GLN A C 1
ATOM 988 O O . GLN A 1 128 ? 9.422 -4.875 4.547 1 93.81 128 GLN A O 1
ATOM 993 N N . MET A 1 129 ? 8.812 -4.766 2.428 1 96.06 129 MET A N 1
ATOM 994 C CA . MET A 1 129 ? 7.43 -5.121 2.74 1 96.06 129 MET A CA 1
ATOM 995 C C . MET A 1 129 ? 7.355 -6.512 3.367 1 96.06 129 MET A C 1
ATOM 997 O O . MET A 1 129 ? 6.695 -6.699 4.391 1 96.06 129 MET A O 1
ATOM 1001 N N . TYR A 1 130 ? 8.062 -7.441 2.789 1 96.75 130 TYR A N 1
ATOM 1002 C CA . TYR A 1 130 ? 8.047 -8.805 3.303 1 96.75 130 TYR A CA 1
ATOM 1003 C C . TYR A 1 130 ? 8.75 -8.891 4.652 1 96.75 130 TYR A C 1
ATOM 1005 O O . TYR A 1 130 ? 8.367 -9.688 5.512 1 96.75 130 TYR A O 1
ATOM 1013 N N . LEU A 1 131 ? 9.781 -8.141 4.84 1 94.25 131 LEU A N 1
ATOM 1014 C CA . LEU A 1 131 ? 10.422 -8.07 6.148 1 94.25 131 LEU A CA 1
ATOM 1015 C C . LEU A 1 131 ? 9.445 -7.551 7.199 1 94.25 131 LEU A C 1
ATOM 1017 O O . LEU A 1 131 ? 9.484 -7.977 8.359 1 94.25 131 LEU A O 1
ATOM 1021 N N . GLY A 1 132 ? 8.594 -6.629 6.77 1 95.06 132 GLY A N 1
ATOM 1022 C CA . GLY A 1 132 ? 7.527 -6.195 7.66 1 95.06 132 GLY A CA 1
ATOM 1023 C C . GLY A 1 132 ? 6.57 -7.312 8.039 1 95.06 132 GLY A C 1
ATOM 1024 O O . GLY A 1 132 ? 6.199 -7.453 9.203 1 95.06 132 GLY A O 1
ATOM 1025 N N . TRP A 1 133 ? 6.18 -8.07 7.055 1 96.38 133 TRP A N 1
ATOM 1026 C CA . TRP A 1 133 ? 5.328 -9.227 7.324 1 96.38 133 TRP A CA 1
ATOM 1027 C C . TRP A 1 133 ? 6.008 -10.188 8.297 1 96.38 133 TRP A C 1
ATOM 1029 O O . TRP A 1 133 ? 5.375 -10.68 9.234 1 96.38 133 TRP A O 1
ATOM 1039 N N . LYS A 1 134 ? 7.277 -10.422 8.023 1 95.12 134 LYS A N 1
ATOM 1040 C CA . LYS A 1 134 ? 8.055 -11.312 8.875 1 95.12 134 LYS A CA 1
ATOM 1041 C C . LYS A 1 134 ? 8.078 -10.82 10.32 1 95.12 134 LYS A C 1
ATOM 1043 O O . LYS A 1 134 ? 7.898 -11.602 11.258 1 95.12 134 LYS A O 1
ATOM 1048 N N . ARG A 1 135 ? 8.258 -9.609 10.484 1 94.25 135 ARG A N 1
ATOM 1049 C CA . ARG A 1 135 ? 8.32 -9.031 11.828 1 94.25 135 ARG A CA 1
ATOM 1050 C C . ARG A 1 135 ? 6.988 -9.18 12.547 1 94.25 135 ARG A C 1
ATOM 1052 O O . ARG A 1 135 ? 6.957 -9.477 13.75 1 94.25 135 ARG A O 1
ATOM 1059 N N . ILE A 1 136 ? 5.91 -8.938 11.859 1 95.88 136 ILE A N 1
ATOM 1060 C CA . ILE A 1 136 ? 4.598 -9.133 12.461 1 95.88 136 ILE A CA 1
ATOM 1061 C C . ILE A 1 136 ? 4.469 -10.57 12.961 1 95.88 136 ILE A C 1
ATOM 1063 O O . ILE A 1 136 ? 4.035 -10.805 14.086 1 95.88 136 ILE A O 1
ATOM 1067 N N . LEU A 1 137 ? 4.867 -11.492 12.102 1 93.38 137 LEU A N 1
ATOM 1068 C CA . LEU A 1 137 ? 4.742 -12.898 12.469 1 93.38 137 LEU A CA 1
ATOM 1069 C C . LEU A 1 137 ? 5.645 -13.234 13.648 1 93.38 137 LEU A C 1
ATOM 1071 O O . LEU A 1 137 ? 5.309 -14.094 14.461 1 93.38 137 LEU A O 1
ATOM 1075 N N . GLU A 1 138 ? 6.723 -12.555 13.812 1 93.25 138 GLU A N 1
ATOM 1076 C CA . GLU A 1 138 ? 7.68 -12.805 14.891 1 93.25 138 GLU A CA 1
ATOM 1077 C C . GLU A 1 138 ? 7.219 -12.164 16.203 1 93.25 138 GLU A C 1
ATOM 1079 O O . GLU A 1 138 ? 7.539 -12.656 17.281 1 93.25 138 GLU A O 1
ATOM 1084 N N . THR A 1 139 ? 6.508 -11.078 16.125 1 93.75 139 THR A N 1
ATOM 1085 C CA . THR A 1 139 ? 6.273 -10.266 17.328 1 93.75 139 THR A CA 1
ATOM 1086 C C . THR A 1 139 ? 4.785 -10.234 17.672 1 93.75 139 THR A C 1
ATOM 1088 O O . THR A 1 139 ? 4.402 -9.742 18.734 1 93.75 139 THR A O 1
ATOM 1091 N N . SER A 1 140 ? 3.963 -10.75 16.797 1 93.25 140 SER A N 1
ATOM 1092 C CA . SER A 1 140 ? 2.516 -10.781 16.984 1 93.25 140 SER A CA 1
ATOM 1093 C C . SER A 1 140 ? 1.927 -12.102 16.5 1 93.25 140 SER A C 1
ATOM 1095 O O . SER A 1 140 ? 2.4 -13.172 16.891 1 93.25 140 SER A O 1
ATOM 1097 N N . ASP A 1 141 ? 0.859 -12.008 15.609 1 89.12 141 ASP A N 1
ATOM 1098 C CA . ASP A 1 141 ? 0.166 -13.219 15.188 1 89.12 141 ASP A CA 1
ATOM 1099 C C . ASP A 1 141 ? -0.313 -13.109 13.742 1 89.12 141 ASP A C 1
ATOM 1101 O O . ASP A 1 141 ? -0.131 -12.07 13.102 1 89.12 141 ASP A O 1
ATOM 1105 N N . PHE A 1 142 ? -0.793 -14.133 13.242 1 87.62 142 PHE A N 1
ATOM 1106 C CA . PHE A 1 142 ? -1.212 -14.211 11.852 1 87.62 142 PHE A CA 1
ATOM 1107 C C . PHE A 1 142 ? -2.443 -13.344 11.609 1 87.62 142 PHE A C 1
ATOM 1109 O O . PHE A 1 142 ? -2.592 -12.758 10.531 1 87.62 142 PHE A O 1
ATOM 1116 N N . GLU A 1 143 ? -3.279 -13.234 12.555 1 87.5 143 GLU A N 1
ATOM 1117 C CA . GLU A 1 143 ? -4.461 -12.383 12.422 1 87.5 143 GLU A CA 1
ATOM 1118 C C . GLU A 1 143 ? -4.07 -10.93 12.18 1 87.5 143 GLU A C 1
ATOM 1120 O O . GLU A 1 143 ? -4.676 -10.25 11.352 1 87.5 143 GLU A O 1
ATOM 1125 N N . THR A 1 144 ? -3.049 -10.477 12.938 1 91.75 144 THR A N 1
ATOM 1126 C CA . THR A 1 144 ? -2.553 -9.117 12.75 1 91.75 144 THR A CA 1
ATOM 1127 C C . THR A 1 144 ? -1.998 -8.93 11.336 1 91.75 144 THR A C 1
ATOM 1129 O O . THR A 1 144 ? -2.291 -7.938 10.672 1 91.75 144 THR A O 1
ATOM 1132 N N . LEU A 1 145 ? -1.252 -9.898 10.898 1 93.06 145 LEU A N 1
ATOM 1133 C CA . LEU A 1 145 ? -0.703 -9.828 9.547 1 93.06 145 LEU A CA 1
ATOM 1134 C C . LEU A 1 145 ? -1.817 -9.703 8.516 1 93.06 145 LEU A C 1
ATOM 1136 O O . LEU A 1 145 ? -1.766 -8.844 7.637 1 93.06 145 LEU A O 1
ATOM 1140 N N . TYR A 1 146 ? -2.773 -10.516 8.602 1 89 146 TYR A N 1
ATOM 1141 C CA . TYR A 1 146 ? -3.873 -10.5 7.641 1 89 146 TYR A CA 1
ATOM 1142 C C . TYR A 1 146 ? -4.641 -9.188 7.703 1 89 146 TYR A C 1
ATOM 1144 O O . TYR A 1 146 ? -5.07 -8.664 6.676 1 89 146 TYR A O 1
ATOM 1152 N N . THR A 1 147 ? -4.855 -8.68 8.93 1 91.12 147 THR A N 1
ATOM 1153 C CA . THR A 1 147 ? -5.547 -7.406 9.109 1 91.12 147 THR A CA 1
ATOM 1154 C C . THR A 1 147 ? -4.801 -6.277 8.406 1 91.12 147 THR A C 1
ATOM 1156 O O . THR A 1 147 ? -5.418 -5.367 7.852 1 91.12 147 THR A O 1
ATOM 1159 N N . VAL A 1 148 ? -3.506 -6.395 8.391 1 94.12 148 VAL A N 1
ATOM 1160 C CA . VAL A 1 148 ? -2.658 -5.363 7.801 1 94.12 148 VAL A CA 1
ATOM 1161 C C . VAL A 1 148 ? -2.662 -5.5 6.281 1 94.12 148 VAL A C 1
ATOM 1163 O O . VAL A 1 148 ? -2.668 -4.496 5.562 1 94.12 148 VAL A O 1
ATOM 1166 N N . ILE A 1 149 ? -2.758 -6.672 5.777 1 93.88 149 ILE A N 1
ATOM 1167 C CA . ILE A 1 149 ? -2.582 -6.934 4.352 1 93.88 149 ILE A CA 1
ATOM 1168 C C . ILE A 1 149 ? -3.908 -6.727 3.623 1 93.88 149 ILE A C 1
ATOM 1170 O O . ILE A 1 149 ? -3.93 -6.246 2.486 1 93.88 149 ILE A O 1
ATOM 1174 N N . MET A 1 150 ? -5.02 -7.039 4.211 1 92.56 150 MET A N 1
ATOM 1175 C CA . MET A 1 150 ? -6.316 -7.16 3.555 1 92.56 150 MET A CA 1
ATOM 1176 C C . MET A 1 150 ? -6.691 -5.859 2.85 1 92.56 150 MET A C 1
ATOM 1178 O O . MET A 1 150 ? -7.074 -5.871 1.68 1 92.56 150 MET A O 1
ATOM 1182 N N . PRO A 1 151 ? -6.496 -4.73 3.49 1 94 151 PRO A N 1
ATOM 1183 C CA . PRO A 1 151 ? -6.906 -3.492 2.82 1 94 151 PRO A CA 1
ATOM 1184 C C . PRO A 1 151 ? -5.988 -3.119 1.658 1 94 151 PRO A C 1
ATOM 1186 O O . PRO A 1 151 ? -6.316 -2.225 0.874 1 94 151 PRO A O 1
ATOM 1189 N N . THR A 1 152 ? -4.844 -3.734 1.553 1 95.06 152 THR A N 1
ATOM 1190 C CA . THR A 1 152 ? -3.922 -3.432 0.464 1 95.06 152 THR A CA 1
ATOM 1191 C C . THR A 1 152 ? -4.215 -4.309 -0.751 1 95.06 152 THR A C 1
ATOM 1193 O O . THR A 1 152 ? -3.834 -3.969 -1.874 1 95.06 152 THR A O 1
ATOM 1196 N N . ILE A 1 153 ? -4.961 -5.418 -0.522 1 95.31 153 ILE A N 1
ATOM 1197 C CA . ILE A 1 153 ? -5.055 -6.371 -1.625 1 95.31 153 ILE A CA 1
ATOM 1198 C C . ILE A 1 153 ? -6.492 -6.426 -2.135 1 95.31 153 ILE A C 1
ATOM 1200 O O . ILE A 1 153 ? -6.75 -6.934 -3.23 1 95.31 153 ILE A O 1
ATOM 1204 N N . MET A 1 154 ? -7.473 -5.984 -1.422 1 94.56 154 MET A N 1
ATOM 1205 C CA . MET A 1 154 ? -8.867 -6.09 -1.839 1 94.56 154 MET A CA 1
ATOM 1206 C C . MET A 1 154 ? -9.359 -4.777 -2.441 1 94.56 154 MET A C 1
ATOM 1208 O O . MET A 1 154 ? -8.844 -3.707 -2.109 1 94.56 154 MET A O 1
ATOM 1212 N N . SER A 1 155 ? -10.336 -4.824 -3.297 1 95.69 155 SER A N 1
ATOM 1213 C CA . SER A 1 155 ? -10.945 -3.646 -3.914 1 95.69 155 SER A CA 1
ATOM 1214 C C . SER A 1 155 ? -11.812 -2.887 -2.922 1 95.69 155 SER A C 1
ATOM 1216 O O . SER A 1 155 ? -12.203 -3.43 -1.883 1 95.69 155 SER A O 1
ATOM 1218 N N . ASP A 1 156 ? -12.07 -1.642 -3.281 1 93.25 156 ASP A N 1
ATOM 1219 C CA . ASP A 1 156 ? -12.961 -0.827 -2.461 1 93.25 156 ASP A CA 1
ATOM 1220 C C . ASP A 1 156 ? -14.336 -1.479 -2.332 1 93.25 156 ASP A C 1
ATOM 1222 O O . ASP A 1 156 ? -14.93 -1.48 -1.252 1 93.25 156 ASP A O 1
ATOM 1226 N N . HIS A 1 157 ? -14.773 -1.983 -3.451 1 92.88 157 HIS A N 1
ATOM 1227 C CA . HIS A 1 157 ? -16.078 -2.639 -3.465 1 92.88 157 HIS A CA 1
ATOM 1228 C C . HIS A 1 157 ? -16.094 -3.844 -2.531 1 92.88 157 HIS A C 1
ATOM 1230 O O . HIS A 1 157 ? -17.031 -4.012 -1.747 1 92.88 157 HIS A O 1
ATOM 1236 N N . TRP A 1 158 ? -15.102 -4.656 -2.582 1 92.19 158 TRP A N 1
ATOM 1237 C CA . TRP A 1 158 ? -15.016 -5.844 -1.738 1 92.19 158 TRP A CA 1
ATOM 1238 C C . TRP A 1 158 ? -14.945 -5.461 -0.264 1 92.19 158 TRP A C 1
ATOM 1240 O O . TRP A 1 158 ? -15.656 -6.035 0.568 1 92.19 158 TRP A O 1
ATOM 1250 N N . LEU A 1 159 ? -14.141 -4.492 0.103 1 92.06 159 LEU A N 1
ATOM 1251 C CA . LEU A 1 159 ? -13.969 -4.059 1.484 1 92.06 159 LEU A CA 1
ATOM 1252 C C . LEU A 1 159 ? -15.273 -3.512 2.049 1 92.06 159 LEU A C 1
ATOM 1254 O O . LEU A 1 159 ? -15.625 -3.789 3.199 1 92.06 159 LEU A O 1
ATOM 1258 N N . SER A 1 160 ? -15.961 -2.727 1.239 1 90.06 160 SER A N 1
ATOM 1259 C CA . SER A 1 160 ? -17.219 -2.141 1.685 1 90.06 160 SER A CA 1
ATOM 1260 C C . SER A 1 160 ? -18.281 -3.211 1.898 1 90.06 160 SER A C 1
ATOM 1262 O O . SER A 1 160 ? -19.047 -3.152 2.867 1 90.06 160 SER A O 1
ATOM 1264 N N . ARG A 1 161 ? -18.312 -4.23 1.089 1 90.06 161 ARG A N 1
ATOM 1265 C CA . ARG A 1 161 ? -19.344 -5.266 1.132 1 90.06 161 ARG A CA 1
ATOM 1266 C C . ARG A 1 161 ? -19.062 -6.273 2.238 1 90.06 161 ARG A C 1
ATOM 1268 O O . ARG A 1 161 ? -19.969 -6.938 2.732 1 90.06 161 ARG A O 1
ATOM 1275 N N . ASN A 1 162 ? -17.828 -6.414 2.58 1 87.25 162 ASN A N 1
ATOM 1276 C CA . ASN A 1 162 ? -17.453 -7.477 3.512 1 87.25 162 ASN A CA 1
ATOM 1277 C C . ASN A 1 162 ? -17 -6.91 4.852 1 87.25 162 ASN A C 1
ATOM 1279 O O . ASN A 1 162 ? -16.406 -7.621 5.66 1 87.25 162 ASN A O 1
ATOM 1283 N N . ARG A 1 163 ? -17.234 -5.691 5.105 1 81.19 163 ARG A N 1
ATOM 1284 C CA . ARG A 1 163 ? -16.766 -4.992 6.297 1 81.19 163 ARG A CA 1
ATOM 1285 C C . ARG A 1 163 ? -17.141 -5.75 7.566 1 81.19 163 ARG A C 1
ATOM 1287 O O . ARG A 1 163 ? -16.328 -5.891 8.484 1 81.19 163 ARG A O 1
ATOM 1294 N N . ASP A 1 164 ? -18.312 -6.246 7.551 1 80.44 164 ASP A N 1
ATOM 1295 C CA . ASP A 1 164 ? -18.844 -6.879 8.758 1 80.44 164 ASP A CA 1
ATOM 1296 C C . ASP A 1 164 ? -18.359 -8.32 8.867 1 80.44 164 ASP A C 1
ATOM 1298 O O . ASP A 1 164 ? -18.453 -8.93 9.938 1 80.44 164 ASP A O 1
ATOM 1302 N N . ARG A 1 165 ? -17.844 -8.93 7.789 1 79.5 165 ARG A N 1
ATOM 1303 C CA . ARG A 1 165 ? -17.438 -10.328 7.77 1 79.5 165 ARG A CA 1
ATOM 1304 C C . ARG A 1 165 ? -15.93 -10.469 7.91 1 79.5 165 ARG A C 1
ATOM 1306 O O . ARG A 1 165 ? -15.422 -11.57 8.141 1 79.5 165 ARG A O 1
ATOM 1313 N N . LEU A 1 166 ? -15.281 -9.398 7.852 1 77.81 166 LEU A N 1
ATOM 1314 C CA . LEU A 1 166 ? -13.82 -9.43 7.785 1 77.81 166 LEU A CA 1
ATOM 1315 C C . LEU A 1 166 ? -13.234 -10.125 9.008 1 77.81 166 LEU A C 1
ATOM 1317 O O . LEU A 1 166 ? -12.391 -11.008 8.875 1 77.81 166 LEU A O 1
ATOM 1321 N N . PRO A 1 167 ? -13.812 -9.836 10.18 1 73.06 167 PRO A N 1
ATOM 1322 C CA . PRO A 1 167 ? -13.25 -10.531 11.344 1 73.06 167 PRO A CA 1
ATOM 1323 C C . PRO A 1 167 ? -13.43 -12.039 11.273 1 73.06 167 PRO A C 1
ATOM 1325 O O . PRO A 1 167 ? -12.516 -12.789 11.625 1 73.06 167 PRO A O 1
ATOM 1328 N N . SER A 1 168 ? -14.562 -12.508 10.766 1 74.56 168 SER A N 1
ATOM 1329 C CA . SER A 1 168 ? -14.836 -13.938 10.672 1 74.56 168 SER A CA 1
ATOM 1330 C C . SER A 1 168 ? -13.977 -14.594 9.594 1 74.56 168 SER A C 1
ATOM 1332 O O . SER A 1 168 ? -13.523 -15.727 9.758 1 74.56 168 SER A O 1
ATOM 1334 N N . LEU A 1 169 ? -13.711 -13.875 8.57 1 74.56 169 LEU A N 1
ATOM 1335 C CA . LEU A 1 169 ? -12.867 -14.375 7.488 1 74.56 169 LEU A CA 1
ATOM 1336 C C . LEU A 1 169 ? -11.43 -14.547 7.961 1 74.56 169 LEU A C 1
ATOM 1338 O O . LEU A 1 169 ? -10.773 -15.539 7.637 1 74.56 169 LEU A O 1
ATOM 1342 N N . LEU A 1 170 ? -11.086 -13.648 8.758 1 72.81 170 LEU A N 1
ATOM 1343 C CA . LEU A 1 170 ? -9.727 -13.664 9.289 1 72.81 170 LEU A CA 1
ATOM 1344 C C . LEU A 1 170 ? -9.531 -14.836 10.242 1 72.81 170 LEU A C 1
ATOM 1346 O O . LEU A 1 170 ? -8.508 -15.516 10.188 1 72.81 170 LEU A O 1
ATOM 1350 N N . GLN A 1 171 ? -10.516 -15.094 11.016 1 71.25 171 GLN A N 1
ATOM 1351 C CA . GLN A 1 171 ? -10.445 -16.203 11.953 1 71.25 171 GLN A CA 1
ATOM 1352 C C . GLN A 1 171 ? -10.367 -17.547 11.219 1 71.25 171 GLN A C 1
ATOM 1354 O O . GLN A 1 171 ? -9.625 -18.438 11.625 1 71.25 171 GLN A O 1
ATOM 1359 N N . ALA A 1 172 ? -11 -17.641 10.117 1 69.06 172 ALA A N 1
ATOM 1360 C CA . ALA A 1 172 ? -11.031 -18.875 9.336 1 69.06 172 ALA A CA 1
ATOM 1361 C C . ALA A 1 172 ? -9.672 -19.156 8.703 1 69.06 172 ALA A C 1
ATOM 1363 O O . ALA A 1 172 ? -9.25 -20.312 8.617 1 69.06 172 ALA A O 1
ATOM 1364 N N . ILE A 1 173 ? -8.953 -18.172 8.406 1 68.31 173 ILE A N 1
ATOM 1365 C CA . ILE A 1 173 ? -7.66 -18.328 7.746 1 68.31 173 ILE A CA 1
ATOM 1366 C C . ILE A 1 173 ? -6.613 -18.766 8.766 1 68.31 173 ILE A C 1
ATOM 1368 O O . ILE A 1 173 ? -5.781 -19.641 8.461 1 68.31 173 ILE A O 1
ATOM 1372 N N . GLU A 1 174 ? -6.727 -18.266 9.898 1 66.19 174 GLU A N 1
ATOM 1373 C CA . GLU A 1 174 ? -5.781 -18.594 10.953 1 66.19 174 GLU A CA 1
ATOM 1374 C C . GLU A 1 174 ? -5.828 -20.094 11.289 1 66.19 174 GLU A C 1
ATOM 1376 O O . GLU A 1 174 ? -4.805 -20.688 11.625 1 66.19 174 GLU A O 1
ATOM 1381 N N . GLU A 1 175 ? -6.941 -20.578 11.094 1 65.06 175 GLU A N 1
ATOM 1382 C CA . GLU A 1 175 ? -7.117 -21.984 11.43 1 65.06 175 GLU A CA 1
ATOM 1383 C C . GLU A 1 175 ? -6.512 -22.891 10.359 1 65.06 175 GLU A C 1
ATOM 138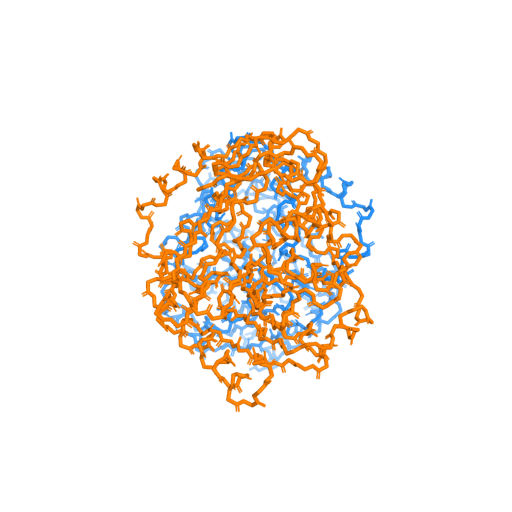5 O O . GLU A 1 175 ? -6.211 -24.062 10.617 1 65.06 175 GLU A O 1
ATOM 1390 N N . ARG A 1 176 ? -6.184 -22.328 9.266 1 63.47 176 ARG A N 1
ATOM 1391 C CA . ARG A 1 176 ? -5.809 -23.156 8.133 1 63.47 176 ARG A CA 1
ATOM 1392 C C . ARG A 1 176 ? -4.297 -23.141 7.914 1 63.47 176 ARG A C 1
ATOM 1394 O O . ARG A 1 176 ? -3.77 -23.938 7.137 1 63.47 176 ARG A O 1
ATOM 1401 N N . ILE A 1 177 ? -3.617 -22.328 8.594 1 71.12 177 ILE A N 1
ATOM 1402 C CA . ILE A 1 177 ? -2.201 -22.172 8.273 1 71.12 177 ILE A CA 1
ATOM 1403 C C . ILE A 1 177 ? -1.366 -22.359 9.539 1 71.12 177 ILE A C 1
ATOM 1405 O O . ILE A 1 177 ? -1.669 -21.781 10.586 1 71.12 177 ILE A O 1
ATOM 1409 N N . GLU A 1 178 ? -0.367 -23.266 9.352 1 76.5 178 GLU A N 1
ATOM 1410 C CA . GLU A 1 178 ? 0.587 -23.391 10.445 1 76.5 178 GLU A CA 1
ATOM 1411 C C . GLU A 1 178 ? 1.483 -22.172 10.547 1 76.5 178 GLU A C 1
ATOM 1413 O O . GLU A 1 178 ? 2.088 -21.75 9.562 1 76.5 178 GLU A O 1
ATOM 1418 N N . PHE A 1 179 ? 1.571 -21.656 11.734 1 79.31 179 PHE A N 1
ATOM 1419 C CA . PHE A 1 179 ? 2.271 -20.406 11.992 1 79.31 179 PHE A CA 1
ATOM 1420 C C . PHE A 1 179 ? 3.725 -20.484 11.539 1 79.31 179 PHE A C 1
ATOM 1422 O O . PHE A 1 179 ? 4.23 -19.594 10.867 1 79.31 179 PHE A O 1
ATOM 1429 N N . SER A 1 180 ? 4.375 -21.625 11.82 1 81.25 180 SER A N 1
ATOM 1430 C CA . SER A 1 180 ? 5.781 -21.781 11.453 1 81.25 180 SER A CA 1
ATOM 1431 C C . SER A 1 180 ? 5.953 -21.844 9.945 1 81.25 180 SER A C 1
ATOM 1433 O O . SER A 1 180 ? 6.934 -21.328 9.398 1 81.25 180 SER A O 1
ATOM 1435 N N . ALA A 1 181 ? 5.043 -22.484 9.281 1 82.38 181 ALA A N 1
ATOM 1436 C CA . ALA A 1 181 ? 5.086 -22.547 7.828 1 82.38 181 ALA A CA 1
ATOM 1437 C C . ALA A 1 181 ? 4.922 -21.172 7.199 1 82.38 181 ALA A C 1
ATOM 1439 O O . ALA A 1 181 ? 5.605 -20.844 6.23 1 82.38 181 ALA A O 1
ATOM 1440 N N . ALA A 1 182 ? 4.078 -20.422 7.844 1 87.25 182 ALA A N 1
ATOM 1441 C CA . ALA A 1 182 ? 3.842 -19.062 7.344 1 87.25 182 ALA A CA 1
ATOM 1442 C C . ALA A 1 182 ? 5.117 -18.234 7.402 1 87.25 182 ALA A C 1
ATOM 1444 O O . ALA A 1 182 ? 5.434 -17.5 6.461 1 87.25 182 ALA A O 1
ATOM 1445 N N . GLN A 1 183 ? 5.867 -18.328 8.422 1 90.06 183 GLN A N 1
ATOM 1446 C CA . GLN A 1 183 ? 7.109 -17.594 8.594 1 90.06 183 GLN A CA 1
ATOM 1447 C C . GLN A 1 183 ? 8.133 -17.984 7.527 1 90.06 183 GLN A C 1
ATOM 1449 O O . GLN A 1 183 ? 8.773 -17.109 6.93 1 90.06 183 GLN A O 1
ATOM 1454 N N . ARG A 1 184 ? 8.227 -19.203 7.293 1 92.19 184 ARG A N 1
ATOM 1455 C CA . ARG A 1 184 ? 9.211 -19.688 6.328 1 92.19 184 ARG A CA 1
ATOM 1456 C C . ARG A 1 184 ? 8.812 -19.328 4.902 1 92.19 184 ARG A C 1
ATOM 1458 O O . ARG A 1 184 ? 9.672 -19.078 4.059 1 92.19 184 ARG A O 1
ATOM 1465 N N . MET A 1 185 ? 7.574 -19.328 4.633 1 92.5 185 MET A N 1
ATOM 1466 C CA . MET A 1 185 ? 7.09 -18.891 3.328 1 92.5 185 MET A CA 1
ATOM 1467 C C . MET A 1 185 ? 7.422 -17.422 3.09 1 92.5 185 MET A C 1
ATOM 1469 O O . MET A 1 185 ? 7.805 -17.031 1.982 1 92.5 185 MET A O 1
ATOM 1473 N N . VAL A 1 186 ? 7.289 -16.625 4.129 1 95.62 186 VAL A N 1
ATOM 1474 C CA . VAL A 1 186 ? 7.629 -15.203 4.016 1 95.62 186 VAL A CA 1
ATOM 1475 C C . VAL A 1 186 ? 9.133 -15.047 3.793 1 95.62 186 VAL A C 1
ATOM 1477 O O . VAL A 1 186 ? 9.562 -14.164 3.049 1 95.62 186 VAL A O 1
ATOM 1480 N N . ASP A 1 187 ? 9.945 -15.922 4.414 1 95.88 187 ASP A N 1
ATOM 1481 C CA . ASP A 1 187 ? 11.383 -15.906 4.168 1 95.88 187 ASP A CA 1
ATOM 1482 C C . ASP A 1 187 ? 11.695 -16.125 2.689 1 95.88 187 ASP A C 1
ATOM 1484 O O . ASP A 1 187 ? 12.609 -15.5 2.145 1 95.88 187 ASP A O 1
ATOM 1488 N N . ALA A 1 188 ? 10.969 -17 2.109 1 96.06 188 ALA A N 1
ATOM 1489 C CA . ALA A 1 188 ? 11.164 -17.266 0.686 1 96.06 188 ALA A CA 1
ATOM 1490 C C . ALA A 1 188 ? 10.797 -16.031 -0.154 1 96.06 188 ALA A C 1
ATOM 1492 O O . ALA A 1 188 ? 11.445 -15.758 -1.168 1 96.06 188 ALA A O 1
ATOM 1493 N N . LEU A 1 189 ? 9.758 -15.328 0.252 1 97.31 189 LEU A N 1
ATOM 1494 C CA . LEU A 1 189 ? 9.391 -14.094 -0.43 1 97.31 189 LEU A CA 1
ATOM 1495 C C . LEU A 1 189 ? 10.484 -13.047 -0.299 1 97.31 189 LEU A C 1
ATOM 1497 O O . LEU A 1 189 ? 10.812 -12.359 -1.269 1 97.31 189 LEU A O 1
ATOM 1501 N N . VAL A 1 190 ? 11.062 -12.93 0.901 1 96.69 190 VAL A N 1
ATOM 1502 C CA . VAL A 1 190 ? 12.156 -11.992 1.132 1 96.69 190 VAL A CA 1
ATOM 1503 C C . VAL A 1 190 ? 13.32 -12.328 0.208 1 96.69 190 VAL A C 1
ATOM 1505 O O . VAL A 1 190 ? 13.883 -11.445 -0.44 1 96.69 190 VAL A O 1
ATOM 1508 N N . ALA A 1 191 ? 13.641 -13.578 0.143 1 96.75 191 ALA A N 1
ATOM 1509 C CA . ALA A 1 191 ? 14.742 -14.031 -0.706 1 96.75 191 ALA A CA 1
ATOM 1510 C C . ALA A 1 191 ? 14.445 -13.75 -2.178 1 96.75 191 ALA A C 1
ATOM 1512 O O . ALA A 1 191 ? 15.328 -13.32 -2.922 1 96.75 191 ALA A O 1
ATOM 1513 N N . TYR A 1 192 ? 13.242 -14 -2.578 1 96.06 192 TYR A N 1
ATOM 1514 C CA . TYR A 1 192 ? 12.85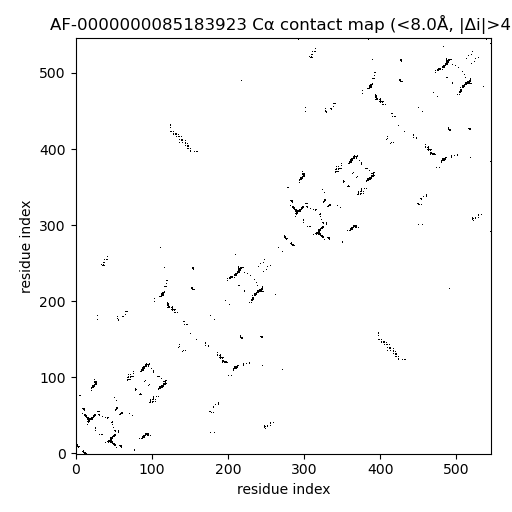2 -13.766 -3.963 1 96.06 192 TYR A CA 1
ATOM 1515 C C . TYR A 1 192 ? 12.938 -12.281 -4.309 1 96.06 192 TYR A C 1
ATOM 1517 O O . TYR A 1 192 ? 13.375 -11.914 -5.402 1 96.06 192 TYR A O 1
ATOM 1525 N N . ALA A 1 193 ? 12.492 -11.445 -3.398 1 95.38 193 ALA A N 1
ATOM 1526 C CA . ALA A 1 193 ? 12.547 -10.008 -3.623 1 95.38 193 ALA A CA 1
ATOM 1527 C C . ALA A 1 193 ? 13.992 -9.516 -3.699 1 95.38 193 ALA A C 1
ATOM 1529 O O . ALA A 1 193 ? 14.281 -8.523 -4.371 1 95.38 193 ALA A O 1
ATOM 1530 N N . THR A 1 194 ? 14.922 -10.156 -3.053 1 93.19 194 THR A N 1
ATOM 1531 C CA . THR A 1 194 ? 16.328 -9.773 -3.033 1 93.19 194 THR A CA 1
ATOM 1532 C C . THR A 1 194 ? 17 -10.102 -4.367 1 93.19 194 THR A C 1
ATOM 1534 O O . THR A 1 194 ? 17.719 -9.273 -4.922 1 93.19 194 THR A O 1
ATOM 1537 N N . SER A 1 195 ? 16.797 -11.281 -4.922 1 87 195 SER A N 1
ATOM 1538 C CA . SER A 1 195 ? 17.547 -11.75 -6.086 1 87 195 SER A CA 1
ATOM 1539 C C . SER A 1 195 ? 16.641 -11.969 -7.285 1 87 195 SER A C 1
ATOM 1541 O O . SER A 1 195 ? 17.109 -12.125 -8.414 1 87 195 SER A O 1
ATOM 1543 N N . GLY A 1 196 ? 15.328 -11.859 -7.121 1 85.31 196 GLY A N 1
ATOM 1544 C CA . GLY A 1 196 ? 14.32 -12.07 -8.148 1 85.31 196 GLY A CA 1
ATOM 1545 C C . GLY A 1 196 ? 14.914 -12.328 -9.516 1 85.31 196 GLY A C 1
ATOM 1546 O O . GLY A 1 196 ? 16.062 -12.758 -9.633 1 85.31 196 GLY A O 1
ATOM 1547 N N . LEU A 1 197 ? 14.094 -12.344 -10.562 1 95 197 LEU A N 1
ATOM 1548 C CA . LEU A 1 197 ? 14.555 -12.516 -11.938 1 95 197 LEU A CA 1
ATOM 1549 C C . LEU A 1 197 ? 15.125 -11.211 -12.484 1 95 197 LEU A C 1
ATOM 1551 O O . LEU A 1 197 ? 14.789 -10.125 -12 1 95 197 LEU A O 1
ATOM 1555 N N . THR A 1 198 ? 15.992 -11.312 -13.461 1 95.62 198 THR A N 1
ATOM 1556 C CA . THR A 1 198 ? 16.453 -10.164 -14.242 1 95.62 198 THR A CA 1
ATOM 1557 C C . THR A 1 198 ? 15.602 -10 -15.5 1 95.62 198 THR A C 1
ATOM 1559 O O . THR A 1 198 ? 14.938 -10.945 -15.938 1 95.62 198 THR A O 1
ATOM 1562 N N . PRO A 1 199 ? 15.672 -8.82 -15.992 1 96.44 199 PRO A N 1
ATOM 1563 C CA . PRO A 1 199 ? 14.992 -8.625 -17.281 1 96.44 199 PRO A CA 1
ATOM 1564 C C . PRO A 1 199 ? 15.445 -9.625 -18.344 1 96.44 199 PRO A C 1
ATOM 1566 O O . PRO A 1 199 ? 14.625 -10.125 -19.109 1 96.44 199 PRO A O 1
ATOM 1569 N N . ALA A 1 200 ? 16.672 -9.953 -18.328 1 97.06 200 ALA A N 1
ATOM 1570 C CA . ALA A 1 200 ? 17.219 -10.898 -19.312 1 97.06 200 ALA A CA 1
ATOM 1571 C C . ALA A 1 200 ? 16.625 -12.297 -19.094 1 97.06 200 ALA A C 1
ATOM 1573 O O . ALA A 1 200 ? 16.391 -13.023 -20.062 1 97.06 200 ALA A O 1
ATOM 1574 N N . GLU A 1 201 ? 16.453 -12.656 -17.875 1 96.88 201 GLU A N 1
ATOM 1575 C CA . GLU A 1 201 ? 15.852 -13.953 -17.578 1 96.88 201 GLU A CA 1
ATOM 1576 C C . GLU A 1 201 ? 14.391 -14.008 -18.016 1 96.88 201 GLU A C 1
ATOM 1578 O O . GLU A 1 201 ? 13.945 -15.023 -18.562 1 96.88 201 GLU A O 1
ATOM 1583 N N . ILE A 1 202 ? 13.641 -12.953 -17.781 1 97.5 202 ILE A N 1
ATOM 1584 C CA . ILE A 1 202 ? 12.266 -12.891 -18.266 1 97.5 202 ILE A CA 1
ATOM 1585 C C . ILE A 1 202 ? 12.234 -12.984 -19.781 1 97.5 202 ILE A C 1
ATOM 1587 O O . ILE A 1 202 ? 11.438 -13.734 -20.344 1 97.5 202 ILE A O 1
ATOM 1591 N N . ALA A 1 203 ? 13.18 -12.344 -20.422 1 97.31 203 ALA A N 1
ATOM 1592 C CA . ALA A 1 203 ? 13.242 -12.289 -21.891 1 97.31 203 ALA A CA 1
ATOM 1593 C C . ALA A 1 203 ? 13.578 -13.664 -22.469 1 97.31 203 ALA A C 1
ATOM 1595 O O . ALA A 1 203 ? 13.273 -13.938 -23.641 1 97.31 203 ALA A O 1
ATOM 1596 N N . SER A 1 204 ? 14.148 -14.484 -21.688 1 96.88 204 SER A N 1
ATOM 1597 C CA . SER A 1 204 ? 14.547 -15.805 -22.172 1 96.88 204 SER A CA 1
ATOM 1598 C C . SER A 1 204 ? 13.367 -16.766 -22.188 1 96.88 204 SER A C 1
ATOM 1600 O O . SER A 1 204 ? 13.445 -17.844 -22.781 1 96.88 204 SER A O 1
ATOM 1602 N N . ILE A 1 205 ? 12.297 -16.438 -21.562 1 97.06 205 ILE A N 1
ATOM 1603 C CA . ILE A 1 205 ? 11.102 -17.266 -21.531 1 97.06 205 ILE A CA 1
ATOM 1604 C C . ILE A 1 205 ? 10.258 -17 -22.781 1 97.06 205 ILE A C 1
ATOM 1606 O O . ILE A 1 205 ? 9.414 -16.094 -22.781 1 97.06 205 ILE A O 1
ATOM 1610 N N . ASP A 1 206 ? 10.453 -17.812 -23.781 1 95 206 ASP A N 1
ATOM 1611 C CA . ASP A 1 206 ? 9.883 -17.562 -25.094 1 95 206 ASP A CA 1
ATOM 1612 C C . ASP A 1 206 ? 8.586 -18.344 -25.297 1 95 206 ASP A C 1
ATOM 1614 O O . ASP A 1 206 ? 8.477 -19.125 -26.25 1 95 206 ASP A O 1
ATOM 1618 N N . ILE A 1 207 ? 7.68 -18.344 -24.453 1 96.56 207 ILE A N 1
ATOM 1619 C CA . ILE A 1 207 ? 6.355 -18.938 -24.594 1 96.56 207 ILE A CA 1
ATOM 1620 C C . ILE A 1 207 ? 5.289 -17.859 -24.469 1 96.56 207 ILE A C 1
ATOM 1622 O O . ILE A 1 207 ? 5.543 -16.797 -23.906 1 96.56 207 ILE A O 1
ATOM 1626 N N . PRO A 1 208 ? 4.09 -18.109 -25.078 1 97.75 208 PRO A N 1
ATOM 1627 C CA . PRO A 1 208 ? 3.016 -17.125 -24.906 1 97.75 208 PRO A CA 1
ATOM 1628 C C . PRO A 1 208 ? 2.676 -16.875 -23.453 1 97.75 208 PRO A C 1
ATOM 1630 O O . PRO A 1 208 ? 2.619 -17.812 -22.656 1 97.75 208 PRO A O 1
ATOM 1633 N N . ALA A 1 209 ? 2.506 -15.602 -23.109 1 98.38 209 ALA A N 1
ATOM 1634 C CA . ALA A 1 209 ? 2.199 -15.25 -21.734 1 98.38 209 ALA A CA 1
ATOM 1635 C C . ALA A 1 209 ? 1.106 -14.188 -21.656 1 98.38 209 ALA A C 1
ATOM 1637 O O . ALA A 1 209 ? 1.116 -13.227 -22.438 1 98.38 209 ALA A O 1
ATOM 1638 N N . LEU A 1 210 ? 0.129 -14.414 -20.844 1 98.75 210 LEU A N 1
ATOM 1639 C CA . LEU A 1 210 ? -0.864 -13.422 -20.453 1 98.75 210 LEU A CA 1
ATOM 1640 C C . LEU A 1 210 ? -0.536 -12.836 -19.078 1 98.75 210 LEU A C 1
ATOM 1642 O O . LEU A 1 210 ? -0.609 -13.539 -18.062 1 98.75 210 LEU A O 1
ATOM 1646 N N . ILE A 1 211 ? -0.143 -11.594 -19.078 1 98.81 211 ILE A N 1
ATOM 1647 C CA . ILE A 1 211 ? 0.25 -10.898 -17.859 1 98.81 211 ILE A CA 1
ATOM 1648 C C . ILE A 1 211 ? -0.886 -9.984 -17.406 1 98.81 211 ILE A C 1
ATOM 1650 O O . ILE A 1 211 ? -1.27 -9.055 -18.109 1 98.81 211 ILE A O 1
ATOM 1654 N N . MET A 1 212 ? -1.385 -10.211 -16.203 1 98.88 212 MET A N 1
ATOM 1655 C CA . MET A 1 212 ? -2.619 -9.555 -15.781 1 98.88 212 MET A CA 1
ATOM 1656 C C . MET A 1 212 ? -2.4 -8.75 -14.508 1 98.88 212 MET A C 1
ATOM 1658 O O . MET A 1 212 ? -1.699 -9.195 -13.594 1 98.88 212 MET A O 1
ATOM 1662 N N . ALA A 1 213 ? -2.908 -7.562 -14.453 1 98.56 213 ALA A N 1
ATOM 1663 C CA . ALA A 1 213 ? -2.883 -6.66 -13.305 1 98.56 213 ALA A CA 1
ATOM 1664 C C . ALA A 1 213 ? -4.289 -6.199 -12.938 1 98.56 213 ALA A C 1
ATOM 1666 O O . ALA A 1 213 ? -5.238 -6.414 -13.703 1 98.56 213 ALA A O 1
ATOM 1667 N N . SER A 1 214 ? -4.445 -5.699 -11.75 1 98.38 214 SER A N 1
ATOM 1668 C CA . SER A 1 214 ? -5.719 -5.16 -11.289 1 98.38 214 SER A CA 1
ATOM 1669 C C . SER A 1 214 ? -5.574 -3.707 -10.844 1 98.38 214 SER A C 1
ATOM 1671 O O . SER A 1 214 ? -4.637 -3.365 -10.117 1 98.38 214 SER A O 1
ATOM 1673 N N . ALA A 1 215 ? -6.5 -2.896 -11.188 1 96.12 215 ALA A N 1
ATOM 1674 C CA . ALA A 1 215 ? -6.391 -1.447 -11.039 1 96.12 215 ALA A CA 1
ATOM 1675 C C . ALA A 1 215 ? -6.367 -1.045 -9.57 1 96.12 215 ALA A C 1
ATOM 1677 O O . ALA A 1 215 ? -5.777 -0.025 -9.203 1 96.12 215 ALA A O 1
ATOM 1678 N N . GLU A 1 216 ? -6.957 -1.853 -8.703 1 95.56 216 GLU A N 1
ATOM 1679 C CA . GLU A 1 216 ? -7.086 -1.461 -7.305 1 95.56 216 GLU A CA 1
ATOM 1680 C C . GLU A 1 216 ? -6.129 -2.258 -6.422 1 95.56 216 GLU A C 1
ATOM 1682 O O . GLU A 1 216 ? -6.273 -2.27 -5.195 1 95.56 216 GLU A O 1
ATOM 1687 N N . ASP A 1 217 ? -5.188 -2.982 -7.055 1 96.81 217 ASP A N 1
ATOM 1688 C CA . ASP A 1 217 ? -4.145 -3.662 -6.293 1 96.81 217 ASP A CA 1
ATOM 1689 C C . ASP A 1 217 ? -3.129 -2.666 -5.738 1 96.81 217 ASP A C 1
ATOM 1691 O O . ASP A 1 217 ? -2.285 -2.158 -6.48 1 96.81 217 ASP A O 1
ATOM 1695 N N . ARG A 1 218 ? -3.152 -2.488 -4.465 1 94.06 218 ARG A N 1
ATOM 1696 C CA . ARG A 1 218 ? -2.25 -1.521 -3.846 1 94.06 218 ARG A CA 1
ATOM 1697 C C . ARG A 1 218 ? -0.97 -2.197 -3.367 1 94.06 218 ARG A C 1
ATOM 1699 O O . ARG A 1 218 ? 0.012 -1.522 -3.051 1 94.06 218 ARG A O 1
ATOM 1706 N N . PHE A 1 219 ? -1.003 -3.441 -3.307 1 95.94 219 PHE A N 1
ATOM 1707 C CA . PHE A 1 219 ? 0.186 -4.195 -2.928 1 95.94 219 PHE A CA 1
ATOM 1708 C C . PHE A 1 219 ? 1.166 -4.281 -4.09 1 95.94 219 PHE A C 1
ATOM 1710 O O . PHE A 1 219 ? 2.326 -3.885 -3.963 1 95.94 219 PHE A O 1
ATOM 1717 N N . ILE A 1 220 ? 0.664 -4.746 -5.172 1 96.69 220 ILE A N 1
ATOM 1718 C CA . ILE A 1 220 ? 1.422 -4.727 -6.418 1 96.69 220 ILE A CA 1
ATOM 1719 C C . ILE A 1 220 ? 0.69 -3.877 -7.457 1 96.69 220 ILE A C 1
ATOM 1721 O O . ILE A 1 220 ? -0.109 -4.395 -8.242 1 96.69 220 ILE A O 1
ATOM 1725 N N . PRO A 1 221 ? 1.04 -2.703 -7.562 1 94.44 221 PRO A N 1
ATOM 1726 C CA . PRO A 1 221 ? 0.329 -1.797 -8.469 1 94.44 221 PRO A CA 1
ATOM 1727 C C . PRO A 1 221 ? 0.502 -2.176 -9.938 1 94.44 221 PRO A C 1
ATOM 1729 O O . PRO A 1 221 ? 1.534 -2.734 -10.32 1 94.44 221 PRO A O 1
ATOM 1732 N N . PRO A 1 222 ? -0.462 -1.786 -10.766 1 96 222 PRO A N 1
ATOM 1733 C CA . PRO A 1 222 ? -0.417 -2.125 -12.195 1 96 222 PRO A CA 1
ATOM 1734 C C . PRO A 1 222 ? 0.862 -1.643 -12.875 1 96 222 PRO A C 1
ATOM 1736 O O . PRO A 1 222 ? 1.376 -2.311 -13.773 1 96 222 PRO A O 1
ATOM 1739 N N . LYS A 1 223 ? 1.365 -0.504 -12.422 1 93.06 223 LYS A N 1
ATOM 1740 C CA . LYS A 1 223 ? 2.564 0.039 -13.055 1 93.06 223 LYS A CA 1
ATOM 1741 C C . LYS A 1 223 ? 3.734 -0.933 -12.938 1 93.06 223 LYS A C 1
ATOM 1743 O O . LYS A 1 223 ? 4.562 -1.023 -13.844 1 93.06 223 LYS A O 1
ATOM 1748 N N . VAL A 1 224 ? 3.781 -1.62 -11.852 1 94.25 224 VAL A N 1
ATOM 1749 C CA . VAL A 1 224 ? 4.848 -2.59 -11.625 1 94.25 224 VAL A CA 1
ATOM 1750 C C . VAL A 1 224 ? 4.711 -3.752 -12.602 1 94.25 224 VAL A C 1
ATOM 1752 O O . VAL A 1 224 ? 5.684 -4.145 -13.258 1 94.25 224 VAL A O 1
ATOM 1755 N N . ILE A 1 225 ? 3.549 -4.262 -12.734 1 97.69 225 ILE A N 1
ATOM 1756 C CA . ILE A 1 225 ? 3.273 -5.402 -13.602 1 97.69 225 ILE A CA 1
ATOM 1757 C C . ILE A 1 225 ? 3.471 -5.004 -15.062 1 97.69 225 ILE A C 1
ATOM 1759 O O . ILE A 1 225 ? 4.039 -5.762 -15.852 1 97.69 225 ILE A O 1
ATOM 1763 N N . HIS A 1 226 ? 3.02 -3.824 -15.414 1 97.38 226 HIS A N 1
ATOM 1764 C CA . HIS A 1 226 ? 3.17 -3.342 -16.781 1 97.38 226 HIS A CA 1
ATOM 1765 C C . HIS A 1 226 ? 4.641 -3.191 -17.156 1 97.38 226 HIS A C 1
ATOM 1767 O O . HIS A 1 226 ? 5.043 -3.539 -18.266 1 97.38 226 HIS A O 1
ATOM 1773 N N . ALA A 1 227 ? 5.414 -2.686 -16.25 1 95.25 227 ALA A N 1
ATOM 1774 C CA . ALA A 1 227 ? 6.848 -2.535 -16.484 1 95.25 227 ALA A CA 1
ATOM 1775 C C . ALA A 1 227 ? 7.504 -3.889 -16.734 1 95.25 227 ALA A C 1
ATOM 1777 O O . ALA A 1 227 ? 8.344 -4.02 -17.625 1 95.25 227 ALA A O 1
ATOM 1778 N N . GLU A 1 228 ? 7.129 -4.855 -15.984 1 96.81 228 GLU A N 1
ATOM 1779 C CA . GLU A 1 228 ? 7.703 -6.191 -16.141 1 96.81 228 GLU A CA 1
ATOM 1780 C C . GLU A 1 228 ? 7.242 -6.84 -17.438 1 96.81 228 GLU A C 1
ATOM 1782 O O . GLU A 1 228 ? 7.988 -7.602 -18.062 1 96.81 228 GLU A O 1
ATOM 1787 N N . CYS A 1 229 ? 6.039 -6.547 -17.859 1 97.62 229 CYS A N 1
ATOM 1788 C CA . CYS A 1 229 ? 5.457 -7.113 -19.062 1 97.62 229 CYS A CA 1
ATOM 1789 C C . CYS A 1 229 ? 6.297 -6.77 -20.297 1 97.62 229 CYS A C 1
ATOM 1791 O O . CYS A 1 229 ? 6.395 -7.57 -21.219 1 97.62 229 CYS A O 1
ATOM 1793 N N . GLN A 1 230 ? 6.98 -5.668 -20.25 1 96.94 230 GLN A N 1
ATOM 1794 C CA . GLN A 1 230 ? 7.742 -5.176 -21.391 1 96.94 230 GLN A CA 1
ATOM 1795 C C . GLN A 1 230 ? 8.953 -6.062 -21.672 1 96.94 230 GLN A C 1
ATOM 1797 O O . GLN A 1 230 ? 9.508 -6.047 -22.766 1 96.94 230 GLN A O 1
ATOM 1802 N N . PHE A 1 231 ? 9.352 -6.832 -20.734 1 97.25 231 PHE A N 1
ATOM 1803 C CA . PHE A 1 231 ? 10.547 -7.66 -20.891 1 97.25 231 PHE A CA 1
ATOM 1804 C C . PHE A 1 231 ? 10.195 -9 -21.531 1 97.25 231 PHE A C 1
ATOM 1806 O O . PHE A 1 231 ? 11.078 -9.734 -21.969 1 97.25 231 PHE A O 1
ATOM 1813 N N . TRP A 1 232 ? 8.883 -9.359 -21.578 1 97.75 232 TRP A N 1
ATOM 1814 C CA . TRP A 1 232 ? 8.43 -10.625 -22.141 1 97.75 232 TRP A CA 1
ATOM 1815 C C . TRP A 1 232 ? 8.398 -10.555 -23.672 1 97.75 232 TRP A C 1
ATOM 1817 O O . TRP A 1 232 ? 7.801 -9.641 -24.234 1 97.75 232 TRP A O 1
ATOM 1827 N N . PRO A 1 233 ? 8.977 -11.484 -24.359 1 97.25 233 PRO A N 1
ATOM 1828 C CA . PRO A 1 233 ? 9.008 -11.43 -25.828 1 97.25 233 PRO A CA 1
ATOM 1829 C C . PRO A 1 233 ? 7.637 -11.68 -26.453 1 97.25 233 PRO A C 1
ATOM 1831 O O . PRO A 1 233 ? 7.336 -11.148 -27.531 1 97.25 233 PRO A O 1
ATOM 1834 N N . ASN A 1 234 ? 6.809 -12.523 -25.828 1 96.31 234 ASN A N 1
ATOM 1835 C CA . ASN A 1 234 ? 5.5 -12.891 -26.359 1 96.31 234 ASN A CA 1
ATOM 1836 C C . ASN A 1 234 ? 4.41 -12.742 -25.297 1 96.31 234 ASN A C 1
ATOM 1838 O O . ASN A 1 234 ? 3.756 -13.719 -24.938 1 96.31 234 ASN A O 1
ATOM 1842 N N . ALA A 1 235 ? 4.168 -11.461 -24.875 1 97.56 235 ALA A N 1
ATOM 1843 C CA . ALA A 1 235 ? 3.215 -11.266 -23.781 1 97.56 235 ALA A CA 1
ATOM 1844 C C . ALA A 1 235 ? 2.035 -10.406 -24.234 1 97.56 235 ALA A C 1
ATOM 1846 O O . ALA A 1 235 ? 2.191 -9.523 -25.078 1 97.56 235 ALA A O 1
ATOM 1847 N N . THR A 1 236 ? 0.925 -10.758 -23.75 1 97.56 236 THR A N 1
ATOM 1848 C CA . THR A 1 236 ? -0.274 -9.93 -23.75 1 97.56 236 THR A CA 1
ATOM 1849 C C . THR A 1 236 ? -0.551 -9.383 -22.359 1 97.56 236 THR A C 1
ATOM 1851 O O . THR A 1 236 ? -0.432 -10.102 -21.359 1 97.56 236 THR A O 1
ATOM 1854 N N . TYR A 1 237 ? -0.872 -8.102 -22.328 1 98.38 237 TYR A N 1
ATOM 1855 C CA . TYR A 1 237 ? -1.155 -7.457 -21.062 1 98.38 237 TYR A CA 1
ATOM 1856 C C . TYR A 1 237 ? -2.648 -7.195 -20.891 1 98.38 237 TYR A C 1
ATOM 1858 O O . TYR A 1 237 ? -3.32 -6.797 -21.844 1 98.38 237 TYR A O 1
ATOM 1866 N N . HIS A 1 238 ? -3.197 -7.438 -19.734 1 98.75 238 HIS A N 1
ATOM 1867 C CA . HIS A 1 238 ? -4.582 -7.105 -19.422 1 98.75 238 HIS A CA 1
ATOM 1868 C C . HIS A 1 238 ? -4.703 -6.441 -18.062 1 98.75 238 HIS A C 1
ATOM 1870 O O . HIS A 1 238 ? -4.09 -6.895 -17.094 1 98.75 238 HIS A O 1
ATOM 1876 N N . LEU A 1 239 ? -5.488 -5.418 -17.938 1 98.69 239 LEU A N 1
ATOM 1877 C CA . LEU A 1 239 ? -5.773 -4.723 -16.688 1 98.69 239 LEU A CA 1
ATOM 1878 C C . LEU A 1 239 ? -7.238 -4.887 -16.297 1 98.69 239 LEU A C 1
ATOM 1880 O O . LEU A 1 239 ? -8.133 -4.512 -17.047 1 98.69 239 LEU A O 1
ATOM 1884 N N . PHE A 1 240 ? -7.445 -5.43 -15.125 1 98.5 240 PHE A N 1
ATOM 1885 C CA . PHE A 1 240 ? -8.797 -5.48 -14.57 1 98.5 240 PHE A CA 1
ATOM 1886 C C . PHE A 1 240 ? -9.141 -4.176 -13.867 1 98.5 240 PHE A C 1
ATOM 1888 O O . PHE A 1 240 ? -8.461 -3.775 -12.922 1 98.5 240 PHE A O 1
ATOM 1895 N N . GLU A 1 241 ? -10.18 -3.467 -14.148 1 94.19 241 GLU A N 1
ATOM 1896 C CA . GLU A 1 241 ? -10.516 -2.148 -13.617 1 94.19 241 GLU A CA 1
ATOM 1897 C C . GLU A 1 241 ? -11.172 -2.254 -12.25 1 94.19 241 GLU A C 1
ATOM 1899 O O . GLU A 1 241 ? -11.023 -1.365 -11.406 1 94.19 241 GLU A O 1
ATOM 1904 N N . ASN A 1 242 ? -11.922 -3.221 -11.922 1 92.12 242 ASN A N 1
ATOM 1905 C CA . ASN A 1 242 ? -12.727 -3.293 -10.711 1 92.12 242 ASN A CA 1
ATOM 1906 C C . ASN A 1 242 ? -12.312 -4.469 -9.828 1 92.12 242 ASN A C 1
ATOM 1908 O O . ASN A 1 242 ? -13.156 -5.23 -9.359 1 92.12 242 ASN A O 1
ATOM 1912 N N . SER A 1 243 ? -10.992 -4.449 -9.578 1 96.94 243 SER A N 1
ATOM 1913 C CA . SER A 1 243 ? -10.484 -5.57 -8.789 1 96.94 243 SER A CA 1
ATOM 1914 C C . SER A 1 243 ? -9.211 -5.191 -8.047 1 96.94 243 SER A C 1
ATOM 1916 O O . SER A 1 243 ? -8.422 -4.371 -8.523 1 96.94 243 SER A O 1
ATOM 1918 N N . GLY A 1 244 ? -9.117 -5.801 -6.906 1 97.12 244 GLY A N 1
ATOM 1919 C CA . GLY A 1 244 ? -7.844 -5.797 -6.203 1 97.12 244 GLY A CA 1
ATOM 1920 C C . GLY A 1 244 ? -6.922 -6.922 -6.633 1 97.12 244 GLY A C 1
ATOM 1921 O O . GLY A 1 244 ? -6.902 -7.301 -7.805 1 97.12 244 GLY A O 1
ATOM 1922 N N . HIS A 1 245 ? -6.133 -7.398 -5.762 1 96.94 245 HIS A N 1
ATOM 1923 C CA . HIS A 1 245 ? -4.996 -8.289 -5.969 1 96.94 245 HIS A CA 1
ATOM 1924 C C . HIS A 1 245 ? -5.438 -9.609 -6.586 1 96.94 245 HIS A C 1
ATOM 1926 O O . HIS A 1 245 ? -4.648 -10.273 -7.266 1 96.94 245 HIS A O 1
ATOM 1932 N N . PHE A 1 246 ? -6.715 -9.992 -6.406 1 96.5 246 PHE A N 1
ATOM 1933 C CA . PHE A 1 246 ? -7.168 -11.305 -6.855 1 96.5 246 PHE A CA 1
ATOM 1934 C C . PHE A 1 246 ? -8.398 -11.172 -7.746 1 96.5 246 PHE A C 1
ATOM 1936 O O . PHE A 1 246 ? -9.508 -11.508 -7.332 1 96.5 246 PHE A O 1
ATOM 1943 N N . PRO A 1 247 ? -8.133 -10.914 -8.992 1 97.94 247 PRO A N 1
ATOM 1944 C CA . PRO A 1 247 ? -9.273 -10.766 -9.898 1 97.94 247 PRO A CA 1
ATOM 1945 C C . PRO A 1 247 ? -10.039 -12.07 -10.102 1 97.94 247 PRO A C 1
ATOM 1947 O O . PRO A 1 247 ? -11.25 -12.047 -10.359 1 97.94 247 PRO A O 1
ATOM 1950 N N . GLN A 1 248 ? -9.398 -13.234 -9.969 1 97.31 248 GLN A N 1
ATOM 1951 C CA . GLN A 1 248 ? -10.086 -14.516 -10.102 1 97.31 248 GLN A CA 1
ATOM 1952 C C . GLN A 1 248 ? -11.133 -14.695 -9.008 1 97.31 248 GLN A C 1
ATOM 1954 O O . GLN A 1 248 ? -12.039 -15.516 -9.148 1 97.31 248 GLN A O 1
ATOM 1959 N N . ARG A 1 249 ? -10.984 -13.93 -7.926 1 94.44 249 ARG A N 1
ATOM 1960 C CA . ARG A 1 249 ? -11.938 -13.977 -6.816 1 94.44 249 ARG A CA 1
ATOM 1961 C C . ARG A 1 249 ? -12.945 -12.844 -6.914 1 94.44 249 ARG A C 1
ATOM 1963 O O . ARG A 1 249 ? -14.148 -13.055 -6.711 1 94.44 249 ARG A O 1
ATOM 1970 N N . GLU A 1 250 ? -12.539 -11.656 -7.289 1 96.31 250 GLU A N 1
ATOM 1971 C CA . GLU A 1 250 ? -13.383 -10.469 -7.168 1 96.31 250 GLU A CA 1
ATOM 1972 C C . GLU A 1 250 ? -14.227 -10.258 -8.422 1 96.31 250 GLU A C 1
ATOM 1974 O O . GLU A 1 250 ? -15.336 -9.719 -8.344 1 96.31 250 GLU A O 1
ATOM 1979 N N . VAL A 1 251 ? -13.672 -10.641 -9.578 1 97.44 251 VAL A N 1
ATOM 1980 C CA . VAL A 1 251 ? -14.391 -10.516 -10.844 1 97.44 251 VAL A CA 1
ATOM 1981 C C . VAL A 1 251 ? -14.227 -11.797 -11.664 1 97.44 251 VAL A C 1
ATOM 1983 O O . VAL A 1 251 ? -13.781 -11.758 -12.812 1 97.44 251 VAL A O 1
ATOM 1986 N N . PRO A 1 252 ? -14.711 -12.922 -11.141 1 97.62 252 PRO A N 1
ATOM 1987 C CA . PRO A 1 252 ? -14.422 -14.242 -11.719 1 97.62 252 PRO A CA 1
ATOM 1988 C C . PRO A 1 252 ? -14.93 -14.375 -13.156 1 97.62 252 PRO A C 1
ATOM 1990 O O . PRO A 1 252 ? -14.273 -15.016 -13.984 1 97.62 252 PRO A O 1
ATOM 1993 N N . GLU A 1 253 ? -16.078 -13.805 -13.5 1 97.81 253 GLU A N 1
ATOM 1994 C CA . GLU A 1 253 ? -16.625 -13.938 -14.852 1 97.81 253 GLU A CA 1
ATOM 1995 C C . GLU A 1 253 ? -15.719 -13.242 -15.875 1 97.81 253 GLU A C 1
ATOM 1997 O O . GLU A 1 253 ? -15.398 -13.812 -16.922 1 97.81 253 GLU A O 1
ATOM 2002 N N . THR A 1 254 ? -15.359 -12 -15.531 1 98.44 254 THR A N 1
ATOM 2003 C CA . THR A 1 254 ? -14.461 -11.266 -16.422 1 98.44 254 THR A CA 1
ATOM 2004 C C . THR A 1 254 ? -13.102 -11.953 -16.516 1 98.44 254 THR A C 1
ATOM 2006 O O . THR A 1 254 ? -12.531 -12.078 -17.594 1 98.44 254 THR A O 1
ATOM 2009 N N . TYR A 1 255 ? -12.57 -12.406 -15.422 1 98.62 255 TYR A N 1
ATOM 2010 C CA . TYR A 1 255 ? -11.297 -13.117 -15.359 1 98.62 255 TYR A CA 1
ATOM 2011 C C . TYR A 1 255 ? -11.328 -14.359 -16.25 1 98.62 255 TYR A C 1
ATOM 2013 O O . TYR A 1 255 ? -10.43 -14.57 -17.062 1 98.62 255 TYR A O 1
ATOM 2021 N N . ASN A 1 256 ? -12.383 -15.164 -16.094 1 98.69 256 ASN A N 1
ATOM 2022 C CA . ASN A 1 256 ? -12.516 -16.391 -16.875 1 98.69 256 ASN A CA 1
ATOM 2023 C C . ASN A 1 256 ? -12.547 -16.109 -18.375 1 98.69 256 ASN A C 1
ATOM 2025 O O . ASN A 1 256 ? -11.906 -16.812 -19.156 1 98.69 256 ASN A O 1
ATOM 2029 N N . SER A 1 257 ? -13.25 -15.078 -18.719 1 98.56 257 SER A N 1
ATOM 2030 C CA . SER A 1 257 ? -13.344 -14.727 -20.141 1 98.56 257 SER A CA 1
ATOM 2031 C C . SER A 1 257 ? -11.984 -14.336 -20.703 1 98.56 257 SER A C 1
ATOM 2033 O O . SER A 1 257 ? -11.617 -14.781 -21.797 1 98.56 257 SER A O 1
ATOM 2035 N N . VAL A 1 258 ? -11.234 -13.562 -19.984 1 98.62 258 VAL A N 1
ATOM 2036 C CA . VAL A 1 258 ? -9.938 -13.07 -20.438 1 98.62 258 VAL A CA 1
ATOM 2037 C C . VAL A 1 258 ? -8.969 -14.234 -20.594 1 98.62 258 VAL A C 1
ATOM 2039 O O . VAL A 1 258 ? -8.297 -14.352 -21.625 1 98.62 258 VAL A O 1
ATOM 2042 N N . VAL A 1 259 ? -8.922 -15.102 -19.641 1 98.62 259 VAL A N 1
ATOM 2043 C CA . VAL A 1 259 ? -8 -16.234 -19.641 1 98.62 259 VAL A CA 1
ATOM 2044 C C . VAL A 1 259 ? -8.414 -17.234 -20.719 1 98.62 259 VAL A C 1
ATOM 2046 O O . VAL A 1 259 ? -7.574 -17.719 -21.484 1 98.62 259 VAL A O 1
ATOM 2049 N N . PHE A 1 260 ? -9.695 -17.5 -20.781 1 97.88 260 PHE A N 1
ATOM 2050 C CA . PHE A 1 260 ? -10.211 -18.438 -21.766 1 97.88 260 PHE A CA 1
ATOM 2051 C C . PHE A 1 260 ? -9.898 -17.969 -23.188 1 97.88 260 PHE A C 1
ATOM 2053 O O . PHE A 1 260 ? -9.43 -18.75 -24.016 1 97.88 260 PHE A O 1
ATOM 2060 N N . ASP A 1 261 ? -10.219 -16.688 -23.453 1 97.62 261 ASP A N 1
ATOM 2061 C CA . ASP A 1 261 ? -9.984 -16.141 -24.781 1 97.62 261 ASP A CA 1
ATOM 2062 C C . ASP A 1 261 ? -8.508 -16.25 -25.172 1 97.62 261 ASP A C 1
ATOM 2064 O O . ASP A 1 261 ? -8.188 -16.562 -26.328 1 97.62 261 ASP A O 1
ATOM 2068 N N . PHE A 1 262 ? -7.656 -16.031 -24.266 1 97.94 262 PHE A N 1
ATOM 2069 C CA . PHE A 1 262 ? -6.223 -16.109 -24.516 1 97.94 262 PHE A CA 1
ATOM 2070 C C . PHE A 1 262 ? -5.816 -17.547 -24.844 1 97.94 262 PHE A C 1
ATOM 2072 O O . PHE A 1 262 ? -5.16 -17.797 -25.844 1 97.94 262 PHE A O 1
ATOM 2079 N N . LEU A 1 263 ? -6.227 -18.516 -24.031 1 96.31 263 LEU A N 1
ATOM 2080 C CA . LEU A 1 263 ? -5.855 -19.922 -24.219 1 96.31 263 LEU A CA 1
ATOM 2081 C C . LEU A 1 263 ? -6.465 -20.484 -25.484 1 96.31 263 LEU A C 1
ATOM 2083 O O . LEU A 1 263 ? -5.828 -21.266 -26.188 1 96.31 263 LEU A O 1
ATOM 2087 N N . GLN A 1 264 ? -7.66 -20.031 -25.766 1 92.06 264 GLN A N 1
ATOM 2088 C CA . GLN A 1 264 ? -8.328 -20.469 -27 1 92.06 264 GLN A CA 1
ATOM 2089 C C . GLN A 1 264 ? -7.59 -19.953 -28.234 1 92.06 264 GLN A C 1
ATOM 2091 O O . GLN A 1 264 ? -7.492 -20.672 -29.234 1 92.06 264 GLN A O 1
ATOM 2096 N N . SER A 1 265 ? -7.129 -18.766 -28.156 1 92.5 265 SER A N 1
ATOM 2097 C CA . SER A 1 265 ? -6.391 -18.203 -29.281 1 92.5 265 SER A CA 1
ATOM 2098 C C . SER A 1 265 ? -5.137 -19.016 -29.578 1 92.5 265 SER A C 1
ATOM 2100 O O . SER A 1 265 ? -4.719 -19.125 -30.734 1 92.5 265 SER A O 1
ATOM 2102 N N . LEU A 1 266 ? -4.551 -19.609 -28.578 1 89.62 266 LEU A N 1
ATOM 2103 C CA . LEU A 1 266 ? -3.361 -20.438 -28.75 1 89.62 266 LEU A CA 1
ATOM 2104 C C . LEU A 1 266 ? -3.723 -21.797 -29.328 1 89.62 266 LEU A C 1
ATOM 2106 O O . LEU A 1 266 ? -2.939 -22.375 -30.094 1 89.62 266 LEU A O 1
ATOM 2110 N N . THR A 1 267 ? -4.863 -22.281 -28.984 1 81.31 267 THR A N 1
ATOM 2111 C CA . THR A 1 267 ? -5.352 -23.531 -29.547 1 81.31 267 THR A CA 1
ATOM 2112 C C . THR A 1 267 ? -5.645 -23.375 -31.047 1 81.31 267 THR A C 1
ATOM 2114 O O . THR A 1 267 ? -5.246 -24.219 -31.844 1 81.31 267 THR A O 1
ATOM 2117 N N . ASP A 1 268 ? -6.219 -22.281 -31.297 1 77.12 268 ASP A N 1
ATOM 2118 C CA . ASP A 1 268 ? -6.617 -22.016 -32.688 1 77.12 268 ASP A CA 1
ATOM 2119 C C . ASP A 1 268 ? -5.395 -21.812 -33.594 1 77.12 268 ASP A C 1
ATOM 2121 O O . ASP A 1 268 ? -5.414 -22.203 -34.75 1 77.12 268 ASP A O 1
ATOM 2125 N N . SER A 1 269 ? -4.402 -21.266 -33.031 1 76.19 269 SER A N 1
ATOM 2126 C CA . SER A 1 269 ? -3.195 -21 -33.812 1 76.19 269 SER A CA 1
ATOM 2127 C C . SER A 1 269 ? -2.307 -22.234 -33.875 1 76.19 269 SER A C 1
ATOM 2129 O O . SER A 1 269 ? -1.316 -22.266 -34.594 1 76.19 269 SER A O 1
ATOM 2131 N N . GLY A 1 270 ? -2.672 -23.328 -33.156 1 72.69 270 GLY A N 1
ATOM 2132 C CA . GLY A 1 270 ? -1.895 -24.547 -33.156 1 72.69 270 GLY A CA 1
ATOM 2133 C C . GLY A 1 270 ? -0.751 -24.531 -32.188 1 72.69 270 GLY A C 1
ATOM 2134 O O . GLY A 1 270 ? 0.052 -25.469 -32.125 1 72.69 270 GLY A O 1
ATOM 2135 N N . THR A 1 271 ? -0.698 -23.516 -31.375 1 71.25 271 THR A N 1
ATOM 2136 C CA . THR A 1 271 ? 0.387 -23.391 -30.406 1 71.25 271 THR A CA 1
ATOM 2137 C C . THR A 1 271 ? 0.215 -24.375 -29.25 1 71.25 271 THR A C 1
ATOM 2139 O O . THR A 1 271 ? 1.196 -24.922 -28.75 1 71.25 271 THR A O 1
ATOM 2142 N N . LEU A 1 272 ? -1.003 -24.609 -28.797 1 67.56 272 LEU A N 1
ATOM 2143 C CA . LEU A 1 272 ? -1.274 -25.516 -27.688 1 67.56 272 LEU A CA 1
ATOM 2144 C C . LEU A 1 272 ? -1.568 -26.922 -28.203 1 67.56 272 LEU A C 1
ATOM 2146 O O . LEU A 1 272 ? -1.729 -27.859 -27.422 1 67.56 272 LEU A O 1
ATOM 2150 N N . THR A 1 273 ? -1.604 -27.156 -29.531 1 54.72 273 THR A N 1
ATOM 2151 C CA . THR A 1 273 ? -1.875 -28.5 -30.047 1 54.72 273 THR A CA 1
ATOM 2152 C C . THR A 1 273 ? -0.58 -29.281 -30.219 1 54.72 273 THR A C 1
ATOM 2154 O O . THR A 1 273 ? 0.479 -28.703 -30.469 1 54.72 273 THR A O 1
ATOM 2157 N N . MET B 1 1 ? 9.656 27.094 22.172 1 97.31 1 MET B N 1
ATOM 2158 C CA . MET B 1 1 ? 8.758 27.875 23.016 1 97.31 1 MET B CA 1
ATOM 2159 C C . MET B 1 1 ? 7.531 27.062 23.406 1 97.31 1 MET B C 1
ATOM 2161 O O . MET B 1 1 ? 7.215 26.062 22.75 1 97.31 1 MET B O 1
ATOM 2165 N N . ASN B 1 2 ? 6.906 27.438 24.469 1 97.81 2 ASN B N 1
ATOM 2166 C CA . ASN B 1 2 ? 5.699 26.75 24.906 1 97.81 2 ASN B CA 1
ATOM 2167 C C . ASN B 1 2 ? 4.523 27.703 25.062 1 97.81 2 ASN B C 1
ATOM 2169 O O . ASN B 1 2 ? 4.723 28.906 25.234 1 97.81 2 ASN B O 1
ATOM 2173 N N . PHE B 1 3 ? 3.361 27.219 24.953 1 98.12 3 PHE B N 1
ATOM 2174 C CA . PHE B 1 3 ? 2.131 27.938 25.281 1 98.12 3 PHE B CA 1
ATOM 2175 C C . PHE B 1 3 ? 1.093 26.969 25.859 1 98.12 3 PHE B C 1
ATOM 2177 O O . PHE B 1 3 ? 1.256 25.75 25.781 1 98.12 3 PHE B O 1
ATOM 2184 N N . LYS B 1 4 ? 0.07 27.531 26.469 1 97.81 4 LYS B N 1
ATOM 2185 C CA . LYS B 1 4 ? -1.017 26.719 27.016 1 97.81 4 LYS B CA 1
ATOM 2186 C C . LYS B 1 4 ? -2.27 26.828 26.156 1 97.81 4 LYS B C 1
ATOM 2188 O O . LYS B 1 4 ? -2.691 27.922 25.797 1 97.81 4 LYS B O 1
ATOM 2193 N N . THR B 1 5 ? -2.779 25.719 25.844 1 97.56 5 THR B N 1
ATOM 2194 C CA . THR B 1 5 ? -4.023 25.672 25.094 1 97.56 5 THR B CA 1
ATOM 2195 C C . THR B 1 5 ? -5.207 26.078 25.969 1 97.56 5 THR B C 1
ATOM 2197 O O . THR B 1 5 ? -5.066 26.203 27.188 1 97.56 5 THR B O 1
ATOM 2200 N N . SER B 1 6 ? -6.348 26.312 25.328 1 96.69 6 SER B N 1
ATOM 2201 C CA . SER B 1 6 ? -7.555 26.734 26.031 1 96.69 6 SER B CA 1
ATOM 2202 C C . SER B 1 6 ? -8 25.688 27.062 1 96.69 6 SER B C 1
ATOM 2204 O O . SER B 1 6 ? -8.648 26.016 28.047 1 96.69 6 SER B O 1
ATOM 2206 N N . ASP B 1 7 ? -7.629 24.375 26.812 1 95.19 7 ASP B N 1
ATOM 2207 C CA . ASP B 1 7 ? -8.008 23.328 27.75 1 95.19 7 ASP B CA 1
ATOM 2208 C C . ASP B 1 7 ? -6.844 22.969 28.688 1 95.19 7 ASP B C 1
ATOM 2210 O O . ASP B 1 7 ? -6.859 21.922 29.328 1 95.19 7 ASP B O 1
ATOM 2214 N N . GLY B 1 8 ? -5.793 23.719 28.672 1 95.69 8 GLY B N 1
ATOM 2215 C CA . GLY B 1 8 ? -4.789 23.688 29.719 1 95.69 8 GLY B CA 1
ATOM 2216 C C . GLY B 1 8 ? -3.596 22.812 29.391 1 95.69 8 GLY B C 1
ATOM 2217 O O . GLY B 1 8 ? -2.777 22.5 30.25 1 95.69 8 GLY B O 1
ATOM 2218 N N . VAL B 1 9 ? -3.385 22.391 28.172 1 95.75 9 VAL B N 1
ATOM 2219 C CA . VAL B 1 9 ? -2.268 21.531 27.766 1 95.75 9 VAL B CA 1
ATOM 2220 C C . VAL B 1 9 ? -1.105 22.406 27.297 1 95.75 9 VAL B C 1
ATOM 2222 O O . VAL B 1 9 ? -1.31 23.391 26.578 1 95.75 9 VAL B O 1
ATOM 2225 N N . THR B 1 10 ? 0.108 22.078 27.688 1 97.69 10 THR B N 1
ATOM 2226 C CA . THR B 1 10 ? 1.292 22.812 27.25 1 97.69 10 THR B CA 1
ATOM 2227 C C . THR B 1 10 ? 1.834 22.234 25.938 1 97.69 10 THR B C 1
ATOM 2229 O O . THR B 1 10 ? 2.209 21.062 25.875 1 97.69 10 THR B O 1
ATOM 2232 N N . LEU B 1 11 ? 1.876 23.078 24.922 1 97.88 11 LEU B N 1
ATOM 2233 C CA . LEU B 1 11 ? 2.361 22.641 23.609 1 97.88 11 LEU B CA 1
ATOM 2234 C C . LEU B 1 11 ? 3.615 23.406 23.203 1 97.88 11 LEU B C 1
ATOM 2236 O O . LEU B 1 11 ? 3.775 24.578 23.578 1 97.88 11 LEU B O 1
ATOM 2240 N N . PHE B 1 12 ? 4.473 22.734 22.484 1 97.94 12 PHE B N 1
ATOM 2241 C CA . PHE B 1 12 ? 5.738 23.281 22.016 1 97.94 12 PHE B CA 1
ATOM 2242 C C . PHE B 1 12 ? 5.605 23.812 20.594 1 97.94 12 PHE B C 1
ATOM 2244 O O . PHE B 1 12 ? 4.945 23.203 19.75 1 97.94 12 PHE B O 1
ATOM 2251 N N . TYR B 1 13 ? 6.176 25.016 20.359 1 98.44 13 TYR B N 1
ATOM 2252 C CA . TYR B 1 13 ? 6.199 25.594 19.016 1 98.44 13 TYR B CA 1
ATOM 2253 C C . TYR B 1 13 ? 7.5 26.344 18.781 1 98.44 13 TYR B C 1
ATOM 2255 O O . TYR B 1 13 ? 8.258 26.609 19.703 1 98.44 13 TYR B O 1
ATOM 2263 N N . ARG B 1 14 ? 7.816 26.516 17.469 1 98.5 14 ARG B N 1
ATOM 2264 C CA . ARG B 1 14 ? 8.961 27.297 17.031 1 98.5 14 ARG B CA 1
ATOM 2265 C C . ARG B 1 14 ? 8.531 28.391 16.047 1 98.5 14 ARG B C 1
ATOM 2267 O O . ARG B 1 14 ? 7.566 28.203 15.305 1 98.5 14 ARG B O 1
ATOM 2274 N N . ILE B 1 15 ? 9.281 29.516 16.078 1 98.38 15 ILE B N 1
ATOM 2275 C CA . ILE B 1 15 ? 9.016 30.609 15.156 1 98.38 15 ILE B CA 1
ATOM 2276 C C . ILE B 1 15 ? 10.328 31.094 14.523 1 98.38 15 ILE B C 1
ATOM 2278 O O . ILE B 1 15 ? 11.32 31.297 15.227 1 98.38 15 ILE B O 1
ATOM 2282 N N . ASP B 1 16 ? 10.289 31.188 13.242 1 98.31 16 ASP B N 1
ATOM 2283 C CA . ASP B 1 16 ? 11.414 31.75 12.492 1 98.31 16 ASP B CA 1
ATOM 2284 C C . ASP B 1 16 ? 10.93 32.688 11.383 1 98.31 16 ASP B C 1
ATOM 2286 O O . ASP B 1 16 ? 10.039 32.312 10.609 1 98.31 16 ASP B O 1
ATOM 2290 N N . GLY B 1 17 ? 11.516 33.906 11.312 1 97.44 17 GLY B N 1
ATOM 2291 C CA . GLY B 1 17 ? 11.172 34.844 10.258 1 97.44 17 GLY B CA 1
ATOM 2292 C C . GLY B 1 17 ? 10.242 35.969 10.727 1 97.44 17 GLY B C 1
ATOM 2293 O O . GLY B 1 17 ? 9.883 36 11.906 1 97.44 17 GLY B O 1
ATOM 2294 N N . ASP B 1 18 ? 9.961 36.906 9.82 1 95.12 18 ASP B N 1
ATOM 2295 C CA . ASP B 1 18 ? 9.195 38.094 10.219 1 95.12 18 ASP B CA 1
ATOM 2296 C C . ASP B 1 18 ? 8.211 38.5 9.117 1 95.12 18 ASP B C 1
ATOM 2298 O O . ASP B 1 18 ? 7.645 39.594 9.164 1 95.12 18 ASP B O 1
ATOM 2302 N N . GLY B 1 19 ? 8 37.688 8.156 1 94.19 19 GLY B N 1
ATOM 2303 C CA . GLY B 1 19 ? 7.043 37.969 7.098 1 94.19 19 GLY B CA 1
ATOM 2304 C C . GLY B 1 19 ? 5.637 37.5 7.434 1 94.19 19 GLY B C 1
ATOM 2305 O O . GLY B 1 19 ? 5.27 37.438 8.609 1 94.19 19 GLY B O 1
ATOM 2306 N N . PRO B 1 20 ? 4.785 37.438 6.41 1 94.44 20 PRO B N 1
ATOM 2307 C CA . PRO B 1 20 ? 3.438 36.938 6.645 1 94.44 20 PRO B CA 1
ATOM 2308 C C . PRO B 1 20 ? 3.443 35.562 7.328 1 94.44 20 PRO B C 1
ATOM 2310 O O . PRO B 1 20 ? 4.316 34.719 7.059 1 94.44 20 PRO B O 1
ATOM 2313 N N . ALA B 1 21 ? 2.447 35.281 8.141 1 96.88 21 ALA B N 1
ATOM 2314 C CA . ALA B 1 21 ? 2.406 34.094 8.977 1 96.88 21 ALA B CA 1
ATOM 2315 C C . ALA B 1 21 ? 2.186 32.844 8.125 1 96.88 21 ALA B C 1
ATOM 2317 O O . ALA B 1 21 ? 1.311 32.812 7.258 1 96.88 21 ALA B O 1
ATOM 2318 N N . LEU B 1 22 ? 2.998 31.859 8.305 1 98.25 22 LEU B N 1
ATOM 2319 C CA . LEU B 1 22 ? 2.9 30.531 7.707 1 98.25 22 LEU B CA 1
ATOM 2320 C C . LEU B 1 22 ? 2.998 29.453 8.773 1 98.25 22 LEU B C 1
ATOM 2322 O O . LEU B 1 22 ? 4.09 29.156 9.273 1 98.25 22 LEU B O 1
ATOM 2326 N N . MET B 1 23 ? 1.879 28.875 9.102 1 98.75 23 MET B N 1
ATOM 2327 C CA . MET B 1 23 ? 1.861 27.797 10.078 1 98.75 23 MET B CA 1
ATOM 2328 C C . MET B 1 23 ? 2.15 26.453 9.414 1 98.75 23 MET B C 1
ATOM 2330 O O . MET B 1 23 ? 1.645 26.188 8.32 1 98.75 23 MET B O 1
ATOM 2334 N N . MET B 1 24 ? 2.984 25.656 10.023 1 98.75 24 MET B N 1
ATOM 2335 C CA . MET B 1 24 ? 3.404 24.359 9.477 1 98.75 24 MET B CA 1
ATOM 2336 C C . MET B 1 24 ? 3.039 23.219 10.43 1 98.75 24 MET B C 1
ATOM 2338 O O . MET B 1 24 ? 3.543 23.156 11.555 1 98.75 24 MET B O 1
ATOM 2342 N N . LEU B 1 25 ? 2.18 22.344 9.984 1 98.5 25 LEU B N 1
ATOM 2343 C CA . LEU B 1 25 ? 1.688 21.219 10.773 1 98.5 25 LEU B CA 1
ATOM 2344 C C . LEU B 1 25 ? 2.199 19.906 10.203 1 98.5 25 LEU B C 1
ATOM 2346 O O . LEU B 1 25 ? 1.886 19.547 9.062 1 98.5 25 LEU B O 1
ATOM 2350 N N . SER B 1 26 ? 2.92 19.141 10.992 1 96.06 26 SER B N 1
ATOM 2351 C CA . SER B 1 26 ? 3.656 17.969 10.539 1 96.06 26 SER B CA 1
ATOM 2352 C C . SER B 1 26 ? 2.764 16.734 10.508 1 96.06 26 SER B C 1
ATOM 2354 O O . SER B 1 26 ? 1.641 16.75 11.016 1 96.06 26 SER B O 1
ATOM 2356 N N . GLY B 1 27 ? 3.268 15.734 9.836 1 94.69 27 GLY B N 1
ATOM 2357 C CA . GLY B 1 27 ? 2.607 14.438 9.812 1 94.69 27 GLY B CA 1
ATOM 2358 C C . GLY B 1 27 ? 2.559 13.758 11.172 1 94.69 27 GLY B C 1
ATOM 2359 O O . GLY B 1 27 ? 3.143 14.258 12.133 1 94.69 27 GLY B O 1
ATOM 2360 N N . ILE B 1 28 ? 1.89 12.602 11.141 1 91.81 28 ILE B N 1
ATOM 2361 C CA . ILE B 1 28 ? 1.711 11.875 12.391 1 91.81 28 ILE B CA 1
ATOM 2362 C C . ILE B 1 28 ? 3.064 11.383 12.906 1 91.81 28 ILE B C 1
ATOM 2364 O O . ILE B 1 28 ? 3.916 10.961 12.117 1 91.81 28 ILE B O 1
ATOM 2368 N N . TRP B 1 29 ? 3.379 11.594 14.172 1 87.88 29 TRP B N 1
ATOM 2369 C CA . TRP B 1 29 ? 4.57 11.156 14.891 1 87.88 29 TRP B CA 1
ATOM 2370 C C . TRP B 1 29 ? 5.797 11.953 14.453 1 87.88 29 TRP B C 1
ATOM 2372 O O . TRP B 1 29 ? 6.93 11.516 14.664 1 87.88 29 TRP B O 1
ATOM 2382 N N . SER B 1 30 ? 5.59 12.992 13.727 1 89.62 30 SER B N 1
ATOM 2383 C CA . SER B 1 30 ? 6.656 13.914 13.352 1 89.62 30 SER B CA 1
ATOM 2384 C C . SER B 1 30 ? 6.609 15.188 14.195 1 89.62 30 SER B C 1
ATOM 2386 O O . SER B 1 30 ? 5.539 15.602 14.641 1 89.62 30 SER B O 1
ATOM 2388 N N . ASP B 1 31 ? 7.824 15.711 14.367 1 91.44 31 ASP B N 1
ATOM 2389 C CA . ASP B 1 31 ? 7.887 16.938 15.156 1 91.44 31 ASP B CA 1
ATOM 2390 C C . ASP B 1 31 ? 8.328 18.125 14.297 1 91.44 31 ASP B C 1
ATOM 2392 O O . ASP B 1 31 ? 8.352 18.031 13.07 1 91.44 31 ASP B O 1
ATOM 2396 N N . THR B 1 32 ? 8.609 19.234 14.938 1 94.5 32 THR B N 1
ATOM 2397 C CA . THR B 1 32 ? 8.891 20.5 14.266 1 94.5 32 THR B CA 1
ATOM 2398 C C . THR B 1 32 ? 10.117 20.375 13.367 1 94.5 32 THR B C 1
ATOM 2400 O O . THR B 1 32 ? 10.273 21.141 12.414 1 94.5 32 THR B O 1
ATOM 2403 N N . THR B 1 33 ? 11.016 19.422 13.625 1 93.19 33 THR B N 1
ATOM 2404 C CA . THR B 1 33 ? 12.266 19.312 12.867 1 93.19 33 THR B CA 1
ATOM 2405 C C . THR B 1 33 ? 12 18.766 11.469 1 93.19 33 THR B C 1
ATOM 2407 O O . THR B 1 33 ? 12.859 18.859 10.586 1 93.19 33 THR B O 1
ATOM 2410 N N . SER B 1 34 ? 10.797 18.234 11.25 1 94 34 SER B N 1
ATOM 2411 C CA . SER B 1 34 ? 10.453 17.688 9.938 1 94 34 SER B CA 1
ATOM 2412 C C . SER B 1 34 ? 10.352 18.797 8.898 1 94 34 SER B C 1
ATOM 2414 O O . SER B 1 34 ? 10.344 18.531 7.695 1 94 34 SER B O 1
ATOM 2416 N N . TRP B 1 35 ? 10.312 20.078 9.336 1 97.62 35 TRP B N 1
ATOM 2417 C CA . TRP B 1 35 ? 10.141 21.219 8.43 1 97.62 35 TRP B CA 1
ATOM 2418 C C . TRP B 1 35 ? 11.445 21.984 8.273 1 97.62 35 TRP B C 1
ATOM 2420 O O . TRP B 1 35 ? 11.461 23.062 7.652 1 97.62 35 TRP B O 1
ATOM 2430 N N . ASN B 1 36 ? 12.539 21.469 8.789 1 97 36 ASN B N 1
ATOM 2431 C CA . ASN B 1 36 ? 13.781 22.219 8.828 1 97 36 ASN B CA 1
ATOM 2432 C C . ASN B 1 36 ? 14.227 22.656 7.434 1 97 36 ASN B C 1
ATOM 2434 O O . ASN B 1 36 ? 14.68 23.781 7.238 1 97 36 ASN B O 1
ATOM 2438 N N . ALA B 1 37 ? 14.086 21.828 6.457 1 97.38 37 ALA B N 1
ATOM 2439 C CA . ALA B 1 37 ? 14.5 22.141 5.09 1 97.38 37 ALA B CA 1
ATOM 2440 C C . ALA B 1 37 ? 13.648 23.266 4.508 1 97.38 37 ALA B C 1
ATOM 2442 O O . ALA B 1 37 ? 14.133 24.078 3.713 1 97.38 37 ALA B O 1
ATOM 2443 N N . GLN B 1 38 ? 12.406 23.328 4.844 1 98.5 38 GLN B N 1
ATOM 2444 C CA . GLN B 1 38 ? 11.5 24.375 4.383 1 98.5 38 GLN B CA 1
ATOM 2445 C C . GLN B 1 38 ? 11.789 25.703 5.094 1 98.5 38 GLN B C 1
ATOM 2447 O O . GLN B 1 38 ? 11.828 26.75 4.457 1 98.5 38 GLN B O 1
ATOM 2452 N N . VAL B 1 39 ? 12.031 25.625 6.398 1 98.31 39 VAL B N 1
ATOM 2453 C CA . VAL B 1 39 ? 12.242 26.828 7.203 1 98.31 39 VAL B CA 1
ATOM 2454 C C . VAL B 1 39 ? 13.5 27.547 6.73 1 98.31 39 VAL B C 1
ATOM 2456 O O . VAL B 1 39 ? 13.539 28.781 6.703 1 98.31 39 VAL B O 1
ATOM 2459 N N . ARG B 1 40 ? 14.484 26.781 6.359 1 97.25 40 ARG B N 1
ATOM 2460 C CA . ARG B 1 40 ? 15.727 27.359 5.863 1 97.25 40 ARG B CA 1
ATOM 2461 C C . ARG B 1 40 ? 15.469 28.297 4.691 1 97.25 40 ARG B C 1
ATOM 2463 O O . ARG B 1 40 ? 16.125 29.344 4.566 1 97.25 40 ARG B O 1
ATOM 2470 N N . ASP B 1 41 ? 14.508 27.984 3.889 1 96.81 41 ASP B N 1
ATOM 2471 C CA . ASP B 1 41 ? 14.203 28.766 2.697 1 96.81 41 ASP B CA 1
ATOM 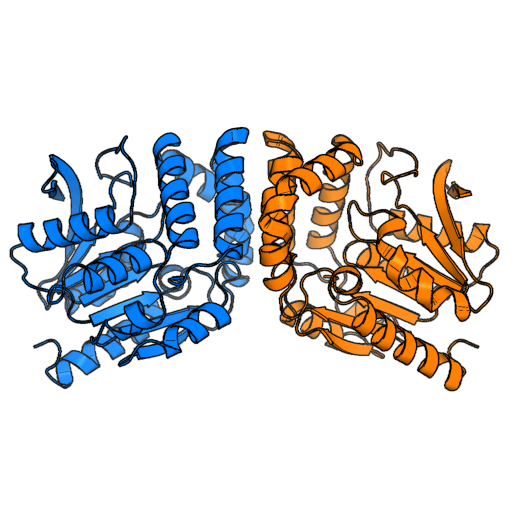2472 C C . ASP B 1 41 ? 13.062 29.75 2.957 1 96.81 41 ASP B C 1
ATOM 2474 O O . ASP B 1 41 ? 13.086 30.875 2.461 1 96.81 41 ASP B O 1
ATOM 2478 N N . PHE B 1 42 ? 12.078 29.375 3.771 1 97.88 42 PHE B N 1
ATOM 2479 C CA . PHE B 1 42 ? 10.828 30.109 3.893 1 97.88 42 PHE B CA 1
ATOM 2480 C C . PHE B 1 42 ? 10.961 31.234 4.906 1 97.88 42 PHE B C 1
ATOM 2482 O O . PHE B 1 42 ? 10.25 32.25 4.824 1 97.88 42 PHE B O 1
ATOM 2489 N N . ALA B 1 43 ? 11.914 31.109 5.82 1 97.62 43 ALA B N 1
ATOM 2490 C CA . ALA B 1 43 ? 12.016 32.062 6.91 1 97.62 43 ALA B CA 1
ATOM 2491 C C . ALA B 1 43 ? 12.438 33.438 6.395 1 97.62 43 ALA B C 1
ATOM 2493 O O . ALA B 1 43 ? 12.227 34.469 7.066 1 97.62 43 ALA B O 1
ATOM 2494 N N . GLU B 1 44 ? 13.008 33.5 5.223 1 96.62 44 GLU B N 1
ATOM 2495 C CA . GLU B 1 44 ? 13.383 34.75 4.598 1 96.62 44 GLU B CA 1
ATOM 2496 C C . GLU B 1 44 ? 12.156 35.531 4.129 1 96.62 44 GLU B C 1
ATOM 2498 O O . GLU B 1 44 ? 12.203 36.75 3.986 1 96.62 44 GLU B O 1
ATOM 2503 N N . HIS B 1 45 ? 11.047 34.875 3.975 1 95.44 45 HIS B N 1
ATOM 2504 C CA . HIS B 1 45 ? 9.898 35.5 3.32 1 95.44 45 HIS B CA 1
ATOM 2505 C C . HIS B 1 45 ? 8.664 35.438 4.211 1 95.44 45 HIS B C 1
ATOM 2507 O O . HIS B 1 45 ? 7.711 36.188 4.008 1 95.44 45 HIS B O 1
ATOM 2513 N N . PHE B 1 46 ? 8.703 34.531 5.184 1 96.75 46 PHE B N 1
ATOM 2514 C CA . PHE B 1 46 ? 7.531 34.281 6.012 1 96.75 46 PHE B CA 1
ATOM 2515 C C . PHE B 1 46 ? 7.914 34.219 7.484 1 96.75 46 PHE B C 1
ATOM 2517 O O . PHE B 1 46 ? 9.102 34.125 7.82 1 96.75 46 PHE B O 1
ATOM 2524 N N . THR B 1 47 ? 6.934 34.375 8.344 1 97.56 47 THR B N 1
ATOM 2525 C CA . THR B 1 47 ? 7.035 33.938 9.727 1 97.56 47 THR B CA 1
ATOM 2526 C C . THR B 1 47 ? 6.602 32.469 9.852 1 97.56 47 THR B C 1
ATOM 2528 O O . THR B 1 47 ? 5.402 32.188 9.906 1 97.56 47 THR B O 1
ATOM 2531 N N . CYS B 1 48 ? 7.566 31.594 9.891 1 98.62 48 CYS B N 1
ATOM 2532 C CA . CYS B 1 48 ? 7.305 30.156 9.945 1 98.62 48 CYS B CA 1
ATOM 2533 C C . CYS B 1 48 ? 6.988 29.719 11.367 1 98.62 48 CYS B C 1
ATOM 2535 O O . CYS B 1 48 ? 7.848 29.781 12.242 1 98.62 48 CYS B O 1
ATOM 2537 N N . ILE B 1 49 ? 5.77 29.297 11.578 1 98.81 49 ILE B N 1
ATOM 2538 C CA . ILE B 1 49 ? 5.293 28.844 12.883 1 98.81 49 ILE B CA 1
ATOM 2539 C C . ILE B 1 49 ? 5.113 27.328 12.867 1 98.81 49 ILE B C 1
ATOM 2541 O O . ILE B 1 49 ? 4.25 26.812 12.156 1 98.81 49 ILE B O 1
ATOM 2545 N N . ARG B 1 50 ? 5.953 26.578 13.586 1 98.5 50 ARG B N 1
ATOM 2546 C CA . ARG B 1 50 ? 5.859 25.125 13.664 1 98.5 50 ARG B CA 1
ATOM 2547 C C . ARG B 1 50 ? 5.312 24.688 15.023 1 98.5 50 ARG B C 1
ATOM 2549 O O . ARG B 1 50 ? 5.664 25.266 16.047 1 98.5 50 ARG B O 1
ATOM 2556 N N . LEU B 1 51 ? 4.496 23.75 14.984 1 97.94 51 LEU B N 1
ATOM 2557 C CA . LEU B 1 51 ? 3.846 23.25 16.188 1 97.94 51 LEU B CA 1
ATOM 2558 C C . LEU B 1 51 ? 4.086 21.766 16.359 1 97.94 51 LEU B C 1
ATOM 2560 O O . LEU B 1 51 ? 3.891 20.984 15.414 1 97.94 51 LEU B O 1
ATOM 2564 N N . ASP B 1 52 ? 4.602 21.312 17.484 1 95.62 52 ASP B N 1
ATOM 2565 C CA . ASP B 1 52 ? 4.453 19.906 17.875 1 95.62 52 ASP B CA 1
ATOM 2566 C C . ASP B 1 52 ? 3.018 19.609 18.281 1 95.62 52 ASP B C 1
ATOM 2568 O O . ASP B 1 52 ? 2.51 20.188 19.25 1 95.62 52 ASP B O 1
ATOM 2572 N N . HIS B 1 53 ? 2.385 18.734 17.594 1 93.94 53 HIS B N 1
ATOM 2573 C CA . HIS B 1 53 ? 1.037 18.328 18 1 93.94 53 HIS B CA 1
ATOM 2574 C C . HIS B 1 53 ? 1.023 17.766 19.406 1 93.94 53 HIS B C 1
ATOM 2576 O O . HIS B 1 53 ? 2.053 17.312 19.906 1 93.94 53 HIS B O 1
ATOM 2582 N N . ARG B 1 54 ? -0.09 17.922 20.016 1 92.5 54 ARG B N 1
ATOM 2583 C CA . ARG B 1 54 ? -0.274 17.312 21.328 1 92.5 54 ARG B CA 1
ATOM 2584 C C . ARG B 1 54 ? 0.18 15.859 21.328 1 92.5 54 ARG B C 1
ATOM 2586 O O . ARG B 1 54 ? -0.155 15.094 20.422 1 92.5 54 ARG B O 1
ATOM 2593 N N . GLY B 1 55 ? 1.058 15.531 22.359 1 88.38 55 GLY B N 1
ATOM 2594 C CA . GLY B 1 55 ? 1.541 14.164 22.5 1 88.38 55 GLY B CA 1
ATOM 2595 C C . GLY B 1 55 ? 2.771 13.875 21.656 1 88.38 55 GLY B C 1
ATOM 2596 O O . GLY B 1 55 ? 3.312 12.766 21.703 1 88.38 55 GLY B O 1
ATOM 2597 N N . ILE B 1 56 ? 3.299 14.797 20.969 1 88.19 56 ILE B N 1
ATOM 2598 C CA . ILE B 1 56 ? 4.43 14.578 20.078 1 88.19 56 ILE B CA 1
ATOM 2599 C C . ILE B 1 56 ? 5.594 15.477 20.484 1 88.19 56 ILE B C 1
ATOM 2601 O O . ILE B 1 56 ? 5.391 16.641 20.828 1 88.19 56 ILE B O 1
ATOM 2605 N N . GLY B 1 57 ? 6.766 14.859 20.375 1 88.75 57 GLY B N 1
ATOM 2606 C CA . GLY B 1 57 ? 7.965 15.656 20.562 1 88.75 57 GLY B CA 1
ATOM 2607 C C . GLY B 1 57 ? 8.047 16.297 21.938 1 88.75 57 GLY B C 1
ATOM 2608 O O . GLY B 1 57 ? 7.945 15.609 22.953 1 88.75 57 GLY B O 1
ATOM 2609 N N . GLN B 1 58 ? 8.07 17.672 21.891 1 91.75 58 GLN B N 1
ATOM 2610 C CA . GLN B 1 58 ? 8.281 18.406 23.141 1 91.75 58 GLN B CA 1
ATOM 2611 C C . GLN B 1 58 ? 6.957 18.859 23.75 1 91.75 58 GLN B C 1
ATOM 2613 O O . GLN B 1 58 ? 6.93 19.438 24.844 1 91.75 58 GLN B O 1
ATOM 2618 N N . SER B 1 59 ? 5.871 18.562 23.062 1 93.38 59 SER B N 1
ATOM 2619 C CA . SER B 1 59 ? 4.551 18.875 23.594 1 93.38 59 SER B CA 1
ATOM 2620 C C . SER B 1 59 ? 4.16 17.891 24.703 1 93.38 59 SER B C 1
ATOM 2622 O O . SER B 1 59 ? 4.684 16.781 24.766 1 93.38 59 SER B O 1
ATOM 2624 N N . GLU B 1 60 ? 3.277 18.328 25.516 1 90.88 60 GLU B N 1
ATOM 2625 C CA . GLU B 1 60 ? 2.844 17.562 26.672 1 90.88 60 GLU B CA 1
ATOM 2626 C C . GLU B 1 60 ? 2.203 16.234 26.25 1 90.88 60 GLU B C 1
ATOM 2628 O O . GLU B 1 60 ? 1.476 16.188 25.266 1 90.88 60 GLU B O 1
ATOM 2633 N N . LYS B 1 61 ? 2.488 15.234 27.094 1 84.81 61 LYS B N 1
ATOM 2634 C CA . LYS B 1 61 ? 1.815 13.953 26.891 1 84.81 61 LYS B CA 1
ATOM 2635 C C . LYS B 1 61 ? 0.313 14.078 27.141 1 84.81 61 LYS B C 1
ATOM 2637 O O . LYS B 1 61 ? -0.117 14.812 28.031 1 84.81 61 LYS B O 1
ATOM 2642 N N . TRP B 1 62 ? -0.428 13.477 26.328 1 81.12 62 TRP B N 1
ATOM 2643 C CA . TRP B 1 62 ? -1.881 13.586 26.391 1 81.12 62 TRP B CA 1
ATOM 2644 C C . TRP B 1 62 ? -2.525 12.219 26.594 1 81.12 62 TRP B C 1
ATOM 2646 O O . TRP B 1 62 ? -2.279 11.289 25.828 1 81.12 62 TRP B O 1
ATOM 2656 N N . VAL B 1 63 ? -3.373 12.148 27.625 1 82.5 63 VAL B N 1
ATOM 2657 C CA . VAL B 1 63 ? -3.961 10.867 27.984 1 82.5 63 VAL B CA 1
ATOM 2658 C C . VAL B 1 63 ? -5.422 10.82 27.531 1 82.5 63 VAL B C 1
ATOM 2660 O O . VAL B 1 63 ? -6.078 9.781 27.625 1 82.5 63 VAL B O 1
ATOM 2663 N N . GLY B 1 64 ? -5.91 11.922 27.016 1 87.69 64 GLY B N 1
ATOM 2664 C CA . GLY B 1 64 ? -7.293 11.945 26.547 1 87.69 64 GLY B CA 1
ATOM 2665 C C . GLY B 1 64 ? -7.453 11.477 25.109 1 87.69 64 GLY B C 1
ATOM 2666 O O . GLY B 1 64 ? -6.512 10.953 24.516 1 87.69 64 GLY B O 1
ATOM 2667 N N . GLU B 1 65 ? -8.672 11.609 24.625 1 91.5 65 GLU B N 1
ATOM 2668 C CA . GLU B 1 65 ? -8.992 11.211 23.266 1 91.5 65 GLU B CA 1
ATOM 2669 C C . GLU B 1 65 ? -8.523 12.266 22.266 1 91.5 65 GLU B C 1
ATOM 2671 O O . GLU B 1 65 ? -8.633 13.469 22.516 1 91.5 65 GLU B O 1
ATOM 2676 N N . TYR B 1 66 ? -7.945 11.758 21.25 1 93.38 66 TYR B N 1
ATOM 2677 C CA . TYR B 1 66 ? -7.535 12.641 20.156 1 93.38 66 TYR B CA 1
ATOM 2678 C C . TYR B 1 66 ? -8.641 12.773 19.109 1 93.38 66 TYR B C 1
ATOM 2680 O O . TYR B 1 66 ? -9.445 11.852 18.938 1 93.38 66 TYR B O 1
ATOM 2688 N N . SER B 1 67 ? -8.695 13.945 18.516 1 95.25 67 SER B N 1
ATOM 2689 C CA . SER B 1 67 ? -9.547 14.227 17.359 1 95.25 67 SER B CA 1
ATOM 2690 C C . SER B 1 67 ? -8.984 15.359 16.516 1 95.25 67 SER B C 1
ATOM 2692 O O . SER B 1 67 ? -8.102 16.094 16.969 1 95.25 67 SER B O 1
ATOM 2694 N N . TYR B 1 68 ? -9.453 15.43 15.367 1 96.75 68 TYR B N 1
ATOM 2695 C CA . TYR B 1 68 ? -8.938 16.5 14.508 1 96.75 68 TYR B CA 1
ATOM 2696 C C . TYR B 1 68 ? -9.586 17.828 14.844 1 96.75 68 TYR B C 1
ATOM 2698 O O . TYR B 1 68 ? -9.016 18.891 14.578 1 96.75 68 TYR B O 1
ATOM 2706 N N . ASP B 1 69 ? -10.742 17.781 15.508 1 97 69 ASP B N 1
ATOM 2707 C CA . ASP B 1 69 ? -11.281 19 16.094 1 97 69 ASP B CA 1
ATOM 2708 C C . ASP B 1 69 ? -10.359 19.531 17.203 1 97 69 ASP B C 1
ATOM 2710 O O . ASP B 1 69 ? -10.141 20.734 17.312 1 97 69 ASP B O 1
ATOM 2714 N N . LEU B 1 70 ? -9.859 18.594 17.953 1 96.94 70 LEU B N 1
ATOM 2715 C CA . LEU B 1 70 ? -8.93 18.969 19.016 1 96.94 70 LEU B CA 1
ATOM 2716 C C . LEU B 1 70 ? -7.641 19.531 18.438 1 96.94 70 LEU B C 1
ATOM 2718 O O . LEU B 1 70 ? -7.133 20.547 18.922 1 96.94 70 LEU B O 1
ATOM 2722 N N . HIS B 1 71 ? -7.07 18.922 17.422 1 97 71 HIS B N 1
ATOM 2723 C CA . HIS B 1 71 ? -5.855 19.406 16.781 1 97 71 HIS B CA 1
ATOM 2724 C C . HIS B 1 71 ? -6.074 20.781 16.156 1 97 71 HIS B C 1
ATOM 2726 O O . HIS B 1 71 ? -5.191 21.641 16.219 1 97 71 HIS B O 1
ATOM 2732 N N . ALA B 1 72 ? -7.23 20.953 15.531 1 98.12 72 ALA B N 1
ATOM 2733 C CA . ALA B 1 72 ? -7.574 22.25 14.953 1 98.12 72 ALA B CA 1
ATOM 2734 C C . ALA B 1 72 ? -7.664 23.328 16.031 1 98.12 72 ALA B C 1
ATOM 2736 O O . ALA B 1 72 ? -7.199 24.453 15.836 1 98.12 72 ALA B O 1
ATOM 2737 N N . ARG B 1 73 ? -8.234 23.016 17.156 1 98.19 73 ARG B N 1
ATOM 2738 C CA . ARG B 1 73 ? -8.328 23.953 18.266 1 98.19 73 ARG B CA 1
ATOM 2739 C C . ARG B 1 73 ? -6.949 24.328 18.781 1 98.19 73 ARG B C 1
ATOM 2741 O O . ARG B 1 73 ? -6.691 25.484 19.125 1 98.19 73 ARG B O 1
ATOM 2748 N N . ASP B 1 74 ? -6.105 23.312 18.891 1 98.38 74 ASP B N 1
ATOM 2749 C CA . ASP B 1 74 ? -4.73 23.562 19.312 1 98.38 74 ASP B CA 1
ATOM 2750 C C . ASP B 1 74 ? -4.062 24.578 18.375 1 98.38 74 ASP B C 1
ATOM 2752 O O . ASP B 1 74 ? -3.385 25.5 18.844 1 98.38 74 ASP B O 1
ATOM 2756 N N . ALA B 1 75 ? -4.223 24.391 17.109 1 98.69 75 ALA B N 1
ATOM 2757 C CA . ALA B 1 75 ? -3.66 25.312 16.125 1 98.69 75 ALA B CA 1
ATOM 2758 C C . ALA B 1 75 ? -4.262 26.719 16.266 1 98.69 75 ALA B C 1
ATOM 2760 O O . ALA B 1 75 ? -3.543 27.719 16.219 1 98.69 75 ALA B O 1
ATOM 2761 N N . LYS B 1 76 ? -5.574 26.781 16.453 1 98.75 76 LYS B N 1
ATOM 2762 C CA . LYS B 1 76 ? -6.254 28.047 16.656 1 98.75 76 LYS B CA 1
ATOM 2763 C C . LYS B 1 76 ? -5.75 28.75 17.922 1 98.75 76 LYS B C 1
ATOM 2765 O O . LYS B 1 76 ? -5.52 29.953 17.922 1 98.75 76 LYS B O 1
ATOM 2770 N N . ASP B 1 77 ? -5.617 27.969 18.969 1 98.75 77 ASP B N 1
ATOM 2771 C CA . ASP B 1 77 ? -5.113 28.5 20.234 1 98.75 77 ASP B CA 1
ATOM 2772 C C . ASP B 1 77 ? -3.719 29.109 20.047 1 98.75 77 ASP B C 1
ATOM 2774 O O . ASP B 1 77 ? -3.387 30.109 20.688 1 98.75 77 ASP B O 1
ATOM 2778 N N . LEU B 1 78 ? -2.893 28.453 19.234 1 98.81 78 LEU B N 1
ATOM 2779 C CA . LEU B 1 78 ? -1.555 28.984 19 1 98.81 78 LEU B CA 1
ATOM 2780 C C . LEU B 1 78 ? -1.625 30.312 18.25 1 98.81 78 LEU B C 1
ATOM 2782 O O . LEU B 1 78 ? -0.895 31.25 18.578 1 98.81 78 LEU B O 1
ATOM 2786 N N . LEU B 1 79 ? -2.484 30.422 17.234 1 98.56 79 LEU B N 1
ATOM 2787 C CA . LEU B 1 79 ? -2.68 31.688 16.531 1 98.56 79 LEU B CA 1
ATOM 2788 C C . LEU B 1 79 ? -3.094 32.781 17.516 1 98.56 79 LEU B C 1
ATOM 2790 O O . LEU B 1 79 ? -2.518 33.875 17.5 1 98.56 79 LEU B O 1
ATOM 2794 N N . ASP B 1 80 ? -4.051 32.438 18.359 1 98.44 80 ASP B N 1
ATOM 2795 C CA . ASP B 1 80 ? -4.535 33.406 19.344 1 98.44 80 ASP B CA 1
ATOM 2796 C C . ASP B 1 80 ? -3.42 33.812 20.297 1 98.44 80 ASP B C 1
ATOM 2798 O O . ASP B 1 80 ? -3.273 35 20.609 1 98.44 80 ASP B O 1
ATOM 2802 N N . HIS B 1 81 ? -2.688 32.844 20.734 1 98.5 81 HIS B N 1
ATOM 2803 C CA . HIS B 1 81 ? -1.575 33.094 21.641 1 98.5 81 HIS B CA 1
ATOM 2804 C C . HIS B 1 81 ? -0.567 34.062 21.016 1 98.5 81 HIS B C 1
ATOM 2806 O O . HIS B 1 81 ? 0.015 34.906 21.719 1 98.5 81 HIS B O 1
ATOM 2812 N N . LEU B 1 82 ? -0.37 33.969 19.719 1 98.31 82 LEU B N 1
ATOM 2813 C CA . LEU B 1 82 ? 0.625 34.781 19.016 1 98.31 82 LEU B CA 1
ATOM 2814 C C . LEU B 1 82 ? 0.024 36.094 18.547 1 98.31 82 LEU B C 1
ATOM 2816 O O . LEU B 1 82 ? 0.705 36.906 17.906 1 98.31 82 LEU B O 1
ATOM 2820 N N . GLY B 1 83 ? -1.276 36.312 18.766 1 98.06 83 GLY B N 1
ATOM 2821 C CA . GLY B 1 83 ? -1.957 37.531 18.344 1 98.06 83 GLY B CA 1
ATOM 2822 C C . GLY B 1 83 ? -2.215 37.562 16.859 1 98.06 83 GLY B C 1
ATOM 2823 O O . GLY B 1 83 ? -2.275 38.656 16.281 1 98.06 83 GLY B O 1
ATOM 2824 N N . LEU B 1 84 ? -2.301 36.469 16.234 1 97.56 84 LEU B N 1
ATOM 2825 C CA . LEU B 1 84 ? -2.529 36.406 14.805 1 97.56 84 LEU B CA 1
ATOM 2826 C C . LEU B 1 84 ? -3.988 36.094 14.5 1 97.56 84 LEU B C 1
ATOM 2828 O O . LEU B 1 84 ? -4.566 35.156 15.102 1 97.56 84 LEU B O 1
ATOM 2832 N N . THR B 1 85 ? -4.586 36.812 13.602 1 96.5 85 THR B N 1
ATOM 2833 C CA . THR B 1 85 ? -5.969 36.562 13.211 1 96.5 85 THR B CA 1
ATOM 2834 C C . THR B 1 85 ? -6.059 35.406 12.211 1 96.5 85 THR B C 1
ATOM 2836 O O . THR B 1 85 ? -7.039 34.656 12.203 1 96.5 85 THR B O 1
ATOM 2839 N N . SER B 1 86 ? -5.023 35.375 11.32 1 96.56 86 SER B N 1
ATOM 2840 C CA . SER B 1 86 ? -5.023 34.344 10.289 1 96.56 86 SER B CA 1
ATOM 2841 C C . SER B 1 86 ? -3.602 34 9.844 1 96.56 86 SER B C 1
ATOM 2843 O O . SER B 1 86 ? -2.658 34.719 10.156 1 96.56 86 SER B O 1
ATOM 2845 N N . ALA B 1 87 ? -3.475 32.875 9.164 1 97.62 87 ALA B N 1
ATOM 2846 C CA . ALA B 1 87 ? -2.215 32.438 8.578 1 97.62 87 ALA B CA 1
ATOM 2847 C C . ALA B 1 87 ? -2.461 31.531 7.371 1 97.62 87 ALA B C 1
ATOM 2849 O O . ALA B 1 87 ? -3.551 30.969 7.219 1 97.62 87 ALA B O 1
ATOM 2850 N N . SER B 1 88 ? -1.512 31.531 6.461 1 98.12 88 SER B N 1
ATOM 2851 C CA . SER B 1 88 ? -1.459 30.375 5.574 1 98.12 88 SER B CA 1
ATOM 2852 C C . SER B 1 88 ? -0.98 29.125 6.316 1 98.12 88 SER B C 1
ATOM 2854 O O . SER B 1 88 ? -0.207 29.219 7.27 1 98.12 88 SER B O 1
ATOM 2856 N N . VAL B 1 89 ? -1.458 27.953 5.891 1 98.69 89 VAL B N 1
ATOM 2857 C CA . VAL B 1 89 ? -1.119 26.75 6.641 1 98.69 89 VAL B CA 1
ATOM 2858 C C . VAL B 1 89 ? -0.551 25.703 5.691 1 98.69 89 VAL B C 1
ATOM 2860 O O . VAL B 1 89 ? -1.147 25.406 4.652 1 98.69 89 VAL B O 1
ATOM 2863 N N . LEU B 1 90 ? 0.585 25.234 5.996 1 98.62 90 LEU B N 1
ATOM 2864 C CA . LEU B 1 90 ? 1.235 24.094 5.379 1 98.62 90 LEU B CA 1
ATOM 2865 C C . LEU B 1 90 ? 1.028 22.828 6.215 1 98.62 90 LEU B C 1
ATOM 2867 O O . LEU B 1 90 ? 1.426 22.781 7.383 1 98.62 90 LEU B O 1
ATOM 2871 N N . GLY B 1 91 ? 0.382 21.828 5.684 1 98.69 91 GLY B N 1
ATOM 2872 C CA . GLY B 1 91 ? 0.089 20.609 6.426 1 98.69 91 GLY B CA 1
ATOM 2873 C C . GLY B 1 91 ? 0.435 19.344 5.664 1 98.69 91 GLY B C 1
ATOM 2874 O O . GLY B 1 91 ? 0.151 19.234 4.469 1 98.69 91 GLY B O 1
ATOM 2875 N N . ALA B 1 92 ? 1.029 18.391 6.336 1 98.12 92 ALA B N 1
ATOM 2876 C CA . ALA B 1 92 ? 1.367 17.109 5.734 1 98.12 92 ALA B CA 1
ATOM 2877 C C . ALA B 1 92 ? 0.622 15.969 6.422 1 98.12 92 ALA B C 1
ATOM 2879 O O . ALA B 1 92 ? 0.77 15.758 7.629 1 98.12 92 ALA B O 1
ATOM 2880 N N . CYS B 1 93 ? -0.142 15.172 5.582 1 97.69 93 CYS B N 1
ATOM 2881 C CA . CYS B 1 93 ? -0.816 13.977 6.09 1 97.69 93 CYS B CA 1
ATOM 2882 C C . CYS B 1 93 ? -1.647 14.305 7.324 1 97.69 93 CYS B C 1
ATOM 2884 O O . CYS B 1 93 ? -2.594 15.086 7.25 1 97.69 93 CYS B O 1
ATOM 2886 N N . HIS B 1 94 ? -1.322 13.891 8.484 1 96.31 94 HIS B N 1
ATOM 2887 C CA . HIS B 1 94 ? -1.943 14.211 9.766 1 96.31 94 HIS B CA 1
ATOM 2888 C C . HIS B 1 94 ? -2.059 15.719 9.961 1 96.31 94 HIS B C 1
ATOM 2890 O O . HIS B 1 94 ? -3.113 16.219 10.359 1 96.31 94 HIS B O 1
ATOM 2896 N N . GLY B 1 95 ? -1.022 16.391 9.688 1 98 95 GLY B N 1
ATOM 2897 C CA . GLY B 1 95 ? -1.029 17.844 9.758 1 98 95 GLY B CA 1
ATOM 2898 C C . GLY B 1 95 ? -1.944 18.5 8.734 1 98 95 GLY B C 1
ATOM 2899 O O . GLY B 1 95 ? -2.488 19.578 8.969 1 98 95 GLY B O 1
ATOM 2900 N N . GLY B 1 96 ? -2.084 17.844 7.559 1 98.56 96 GLY B N 1
ATOM 2901 C CA . GLY B 1 96 ? -3.041 18.312 6.562 1 98.56 96 GLY B CA 1
ATOM 2902 C C . GLY B 1 96 ? -4.484 18.172 7.02 1 98.56 96 GLY B C 1
ATOM 2903 O O . GLY B 1 96 ? -5.293 19.078 6.805 1 98.56 96 GLY B O 1
ATOM 2904 N N . MET B 1 97 ? -4.793 17.062 7.684 1 98 97 MET B N 1
ATOM 2905 C CA . MET B 1 97 ? -6.129 16.875 8.234 1 98 97 MET B CA 1
ATOM 2906 C C . MET B 1 97 ? -6.453 17.938 9.273 1 98 97 MET B C 1
ATOM 2908 O O . MET B 1 97 ? -7.555 18.484 9.289 1 98 97 MET B O 1
ATOM 2912 N N . ALA B 1 98 ? -5.496 18.234 10.094 1 98 98 ALA B N 1
ATOM 2913 C CA . ALA B 1 98 ? -5.672 19.281 11.102 1 98 98 ALA B CA 1
ATOM 2914 C C . ALA B 1 98 ? -5.863 20.641 10.453 1 98 98 ALA B C 1
ATOM 2916 O O . ALA B 1 98 ? -6.719 21.422 10.875 1 98 98 ALA B O 1
ATOM 2917 N N . ALA B 1 99 ? -5.117 20.922 9.438 1 98.69 99 ALA B N 1
ATOM 2918 C CA . ALA B 1 99 ? -5.176 22.188 8.742 1 98.69 99 ALA B CA 1
ATOM 2919 C C . ALA B 1 99 ? -6.543 22.406 8.094 1 98.69 99 ALA B C 1
ATOM 2921 O O . ALA B 1 99 ? -7.121 23.484 8.203 1 98.69 99 ALA B O 1
ATOM 2922 N N . VAL B 1 100 ? -7.02 21.406 7.477 1 98.56 100 VAL B N 1
ATOM 2923 C CA . VAL B 1 100 ? -8.305 21.5 6.797 1 98.56 100 VAL B CA 1
ATOM 2924 C C . VAL B 1 100 ? -9.422 21.641 7.828 1 98.56 100 VAL B C 1
ATOM 2926 O O . VAL B 1 100 ? -10.367 22.422 7.633 1 98.56 100 VAL B O 1
ATOM 2929 N N . THR B 1 101 ? -9.297 20.891 8.883 1 98.06 101 THR B N 1
ATOM 2930 C CA . THR B 1 101 ? -10.273 21 9.953 1 98.06 101 THR B CA 1
ATOM 2931 C C . THR B 1 101 ? -10.258 22.406 10.555 1 98.06 101 THR B C 1
ATOM 2933 O O . THR B 1 101 ? -11.305 22.969 10.875 1 98.06 101 THR B O 1
ATOM 2936 N N . LEU B 1 102 ? -9.086 22.969 10.711 1 98.5 102 LEU B N 1
ATOM 2937 C CA . LEU B 1 102 ? -8.953 24.344 11.18 1 98.5 102 LEU B CA 1
ATOM 2938 C C . LEU B 1 102 ? -9.695 25.312 10.258 1 98.5 102 LEU B C 1
ATOM 2940 O O . LEU B 1 102 ? -10.461 26.156 10.727 1 98.5 102 LEU B O 1
ATOM 2944 N N . ALA B 1 103 ? -9.523 25.172 8.984 1 98.31 103 ALA B N 1
ATOM 2945 C CA . ALA B 1 103 ? -10.164 26.047 8 1 98.31 103 ALA B CA 1
ATOM 2946 C C . ALA B 1 103 ? -11.688 25.906 8.055 1 98.31 103 ALA B C 1
ATOM 2948 O O . ALA B 1 103 ? -12.406 26.891 7.895 1 98.31 103 ALA B O 1
ATOM 2949 N N . LYS B 1 104 ? -12.141 24.719 8.281 1 97.5 104 LYS B N 1
ATOM 2950 C CA . LYS B 1 104 ? -13.578 24.453 8.297 1 97.5 104 LYS B CA 1
ATOM 2951 C C . LYS B 1 104 ? -14.219 24.969 9.586 1 97.5 104 LYS B C 1
ATOM 2953 O O . LYS B 1 104 ? -15.281 25.594 9.539 1 97.5 104 LYS B O 1
ATOM 2958 N N . ARG B 1 105 ? -13.57 24.734 10.688 1 97.31 105 ARG B N 1
ATOM 2959 C CA . ARG B 1 105 ? -14.156 25 12 1 97.31 105 ARG B CA 1
ATOM 2960 C C . ARG B 1 105 ? -13.977 26.453 12.398 1 97.31 105 ARG B C 1
ATOM 2962 O O . ARG B 1 105 ? -14.766 26.984 13.18 1 97.31 105 ARG B O 1
ATOM 2969 N N . TYR B 1 106 ? -12.945 27.094 11.906 1 97.38 106 TYR B N 1
ATOM 2970 C CA . TYR B 1 106 ? -12.633 28.469 12.234 1 97.38 106 TYR B CA 1
ATOM 2971 C C . TYR B 1 106 ? -12.43 29.297 10.977 1 97.38 106 TYR B C 1
ATOM 2973 O O . TYR B 1 106 ? -11.336 29.812 10.727 1 97.38 106 TYR B O 1
ATOM 2981 N N . PRO B 1 107 ? -13.594 29.531 10.344 1 94.75 107 PRO B N 1
ATOM 2982 C CA . PRO B 1 107 ? -13.484 30.312 9.117 1 94.75 107 PRO B CA 1
ATOM 2983 C C . PRO B 1 107 ? -12.828 31.672 9.352 1 94.75 107 PRO B C 1
ATOM 2985 O O . PRO B 1 107 ? -13.102 32.344 10.367 1 94.75 107 PRO B O 1
ATOM 2988 N N . GLY B 1 108 ? -11.891 32.062 8.57 1 95.81 108 GLY B N 1
ATOM 2989 C CA . GLY B 1 108 ? -11.18 33.344 8.695 1 95.81 108 GLY B CA 1
ATOM 2990 C C . GLY B 1 108 ? -9.789 33.188 9.289 1 95.81 108 GLY B C 1
ATOM 2991 O O . GLY B 1 108 ? -8.969 34.094 9.195 1 95.81 108 GLY B O 1
ATOM 2992 N N . SER B 1 109 ? -9.531 32 9.891 1 97.44 109 SER B N 1
ATOM 2993 C CA . SER B 1 109 ? -8.242 31.781 10.547 1 97.44 109 SER B CA 1
ATOM 2994 C C . SER B 1 109 ? -7.195 31.281 9.562 1 97.44 109 SER B C 1
ATOM 2996 O O . SER B 1 109 ? -6 31.25 9.875 1 97.44 109 SER B O 1
ATOM 2998 N N . VAL B 1 110 ? -7.617 30.891 8.398 1 98.19 110 VAL B N 1
ATOM 2999 C CA . VAL B 1 110 ? -6.699 30.344 7.406 1 98.19 110 VAL B CA 1
ATOM 3000 C C . VAL B 1 110 ? -6.809 31.141 6.109 1 98.19 110 VAL B C 1
ATOM 3002 O O . VAL B 1 110 ? -7.898 31.297 5.551 1 98.19 110 VAL B O 1
ATOM 3005 N N . ARG B 1 111 ? -5.719 31.656 5.629 1 96.69 111 ARG B N 1
ATOM 3006 C CA . ARG B 1 111 ? -5.699 32.469 4.414 1 96.69 111 ARG B CA 1
ATOM 3007 C C . ARG B 1 111 ? -5.562 31.578 3.174 1 96.69 111 ARG B C 1
ATOM 3009 O O . ARG B 1 111 ? -6.125 31.891 2.121 1 96.69 111 ARG B O 1
ATOM 3016 N N . ALA B 1 112 ? -4.773 30.594 3.264 1 98 112 ALA B N 1
ATOM 3017 C CA . ALA B 1 112 ? -4.504 29.625 2.203 1 98 112 ALA B CA 1
ATOM 3018 C C . ALA B 1 112 ? -4.043 28.281 2.779 1 98 112 ALA B C 1
ATOM 3020 O O . ALA B 1 112 ? -3.496 28.234 3.883 1 98 112 ALA B O 1
ATOM 3021 N N . LEU B 1 113 ? -4.316 27.234 2.027 1 98.44 113 LEU B N 1
ATOM 3022 C CA . LEU B 1 113 ? -3.904 25.891 2.428 1 98.44 113 LEU B CA 1
ATOM 3023 C C . LEU B 1 113 ? -2.9 25.312 1.437 1 98.44 113 LEU B C 1
ATOM 3025 O O . LEU B 1 113 ? -3.074 25.438 0.223 1 98.44 113 LEU B O 1
ATOM 3029 N N . CYS B 1 114 ? -1.836 24.797 1.919 1 98.75 114 CYS B N 1
ATOM 3030 C CA . CYS B 1 114 ? -0.931 23.922 1.179 1 98.75 114 CYS B CA 1
ATOM 3031 C C . CYS B 1 114 ? -0.81 22.562 1.854 1 98.75 114 CYS B C 1
ATOM 3033 O O . CYS B 1 114 ? -0.087 22.422 2.842 1 98.75 114 CYS B O 1
ATOM 3035 N N . ILE B 1 115 ? -1.477 21.547 1.288 1 98.69 115 ILE B N 1
ATOM 3036 C CA . ILE B 1 115 ? -1.476 20.266 1.989 1 98.69 115 ILE B CA 1
ATOM 3037 C C . ILE B 1 115 ? -0.956 19.172 1.062 1 98.69 115 ILE B C 1
ATOM 3039 O O . ILE B 1 115 ? -1.226 19.188 -0.142 1 98.69 115 ILE B O 1
ATOM 3043 N N . ASN B 1 116 ? -0.154 18.281 1.602 1 98.25 116 ASN B N 1
ATOM 3044 C CA . ASN B 1 116 ? 0.307 17.125 0.845 1 98.25 116 ASN B CA 1
ATOM 3045 C C . ASN B 1 116 ? -0.037 15.812 1.554 1 98.25 116 ASN B C 1
ATOM 3047 O O . ASN B 1 116 ? -0.181 15.789 2.777 1 98.25 116 ASN B O 1
ATOM 3051 N N . ALA B 1 117 ? -0.295 14.773 0.743 1 97.88 117 ALA B N 1
ATOM 3052 C CA . ALA B 1 117 ? -0.472 13.398 1.204 1 97.88 117 ALA B CA 1
ATOM 3053 C C . ALA B 1 117 ? -1.577 13.312 2.252 1 97.88 117 ALA B C 1
ATOM 3055 O O . ALA B 1 117 ? -1.396 12.688 3.303 1 97.88 117 ALA B O 1
ATOM 3056 N N . THR B 1 118 ? -2.73 13.953 1.984 1 98 118 THR B N 1
ATOM 3057 C CA . THR B 1 118 ? -3.789 14.062 2.982 1 98 118 THR B CA 1
ATOM 3058 C C . THR B 1 118 ? -5.102 13.5 2.439 1 98 118 THR B C 1
ATOM 3060 O O . THR B 1 118 ? -5.664 14.039 1.483 1 98 118 THR B O 1
ATOM 3063 N N . GLN B 1 119 ? -5.496 12.43 2.99 1 96.62 119 GLN B N 1
ATOM 3064 C CA . GLN B 1 119 ? -6.809 11.875 2.678 1 96.62 119 GLN B CA 1
ATOM 3065 C C . GLN B 1 119 ? -7.887 12.461 3.578 1 96.62 119 GLN B C 1
ATOM 3067 O O . GLN B 1 119 ? -7.801 12.367 4.805 1 96.62 119 GLN B O 1
ATOM 3072 N N . LEU B 1 120 ? -8.953 13.039 2.951 1 97.81 120 LEU B N 1
ATOM 3073 C CA . LEU B 1 120 ? -9.898 13.828 3.725 1 97.81 120 LEU B CA 1
ATOM 3074 C C . LEU B 1 120 ? -11.25 13.133 3.807 1 97.81 120 LEU B C 1
ATOM 3076 O O . LEU B 1 120 ? -11.953 13.25 4.812 1 97.81 120 LEU B O 1
ATOM 3080 N N . LEU B 1 121 ? -11.617 12.43 2.787 1 96.75 121 LEU B N 1
ATOM 3081 C CA . LEU B 1 121 ? -12.945 11.828 2.725 1 96.75 121 LEU B CA 1
ATOM 3082 C C . LEU B 1 121 ? -12.992 10.539 3.535 1 96.75 121 LEU B C 1
ATOM 3084 O O . LEU B 1 121 ? -11.977 9.852 3.686 1 96.75 121 LEU B O 1
ATOM 3088 N N . GLY B 1 122 ? -14.188 10.258 4.039 1 93.81 122 GLY B N 1
ATOM 3089 C CA . GLY B 1 122 ? -14.367 8.93 4.613 1 93.81 122 GLY B CA 1
ATOM 3090 C C . GLY B 1 122 ? -14.023 7.812 3.652 1 93.81 122 GLY B C 1
ATOM 3091 O O . GLY B 1 122 ? -14.297 7.91 2.453 1 93.81 122 GLY B O 1
ATOM 3092 N N . SER B 1 123 ? -13.422 6.77 4.207 1 94.06 123 SER B N 1
ATOM 3093 C CA . SER B 1 123 ? -12.961 5.656 3.385 1 94.06 123 SER B CA 1
ATOM 3094 C C . SER B 1 123 ? -12.852 4.375 4.203 1 94.06 123 SER B C 1
ATOM 3096 O O . SER B 1 123 ? -12.094 4.312 5.172 1 94.06 123 SER B O 1
ATOM 3098 N N . GLU B 1 124 ? -13.578 3.396 3.764 1 93.25 124 GLU B N 1
ATOM 3099 C CA . GLU B 1 124 ? -13.5 2.109 4.445 1 93.25 124 GLU B CA 1
ATOM 3100 C C . GLU B 1 124 ? -12.102 1.509 4.328 1 93.25 124 GLU B C 1
ATOM 3102 O O . GLU B 1 124 ? -11.609 0.872 5.262 1 93.25 124 GLU B O 1
ATOM 3107 N N . ARG B 1 125 ? -11.461 1.636 3.229 1 94.75 125 ARG B N 1
ATOM 3108 C CA . ARG B 1 125 ? -10.109 1.126 3.047 1 94.75 125 ARG B CA 1
ATOM 3109 C C . ARG B 1 125 ? -9.148 1.728 4.074 1 94.75 125 ARG B C 1
ATOM 3111 O O . ARG B 1 125 ? -8.414 1.003 4.738 1 94.75 125 ARG B O 1
ATOM 3118 N N . PHE B 1 126 ? -9.18 3.029 4.191 1 96.12 126 PHE B N 1
ATOM 3119 C CA . PHE B 1 126 ? -8.273 3.672 5.133 1 96.12 126 PHE B CA 1
ATOM 3120 C C . PHE B 1 126 ? -8.633 3.309 6.566 1 96.12 126 PHE B C 1
ATOM 3122 O O . PHE B 1 126 ? -7.758 3.148 7.418 1 96.12 126 PHE B O 1
ATOM 3129 N N . ARG B 1 127 ? -9.969 3.223 6.84 1 95.5 127 ARG B N 1
ATOM 3130 C CA . ARG B 1 127 ? -10.375 2.758 8.156 1 95.5 127 ARG B CA 1
ATOM 3131 C C . ARG B 1 127 ? -9.742 1.409 8.484 1 95.5 127 ARG B C 1
ATOM 3133 O O . ARG B 1 127 ? -9.188 1.224 9.57 1 95.5 127 ARG B O 1
ATOM 3140 N N . GLN B 1 128 ? -9.773 0.5 7.574 1 93.81 128 GLN B N 1
ATOM 3141 C CA . GLN B 1 128 ? -9.211 -0.83 7.781 1 93.81 128 GLN B CA 1
ATOM 3142 C C . GLN B 1 128 ? -7.695 -0.771 7.906 1 93.81 128 GLN B C 1
ATOM 3144 O O . GLN B 1 128 ? -7.102 -1.525 8.68 1 93.81 128 GLN B O 1
ATOM 3149 N N . MET B 1 129 ? -7.055 0.035 7.125 1 96.12 129 MET B N 1
ATOM 3150 C CA . MET B 1 129 ? -5.609 0.198 7.234 1 96.12 129 MET B CA 1
ATOM 3151 C C . MET B 1 129 ? -5.215 0.656 8.633 1 96.12 129 MET B C 1
ATOM 3153 O O . MET B 1 129 ? -4.305 0.096 9.242 1 96.12 129 MET B O 1
ATOM 3157 N N . TYR B 1 130 ? -5.934 1.631 9.141 1 96.81 130 TYR B N 1
ATOM 3158 C CA . TYR B 1 130 ? -5.633 2.152 10.469 1 96.81 130 TYR B CA 1
ATOM 3159 C C . TYR B 1 130 ? -5.961 1.125 11.547 1 96.81 130 TYR B C 1
ATOM 3161 O O . TYR B 1 130 ? -5.281 1.056 12.578 1 96.81 130 TYR B O 1
ATOM 3169 N N . LEU B 1 131 ? -6.988 0.364 11.367 1 94.44 131 LEU B N 1
ATOM 3170 C CA . LEU B 1 131 ? -7.273 -0.729 12.297 1 94.44 131 LEU B CA 1
ATOM 3171 C C . LEU B 1 131 ? -6.133 -1.738 12.312 1 94.44 131 LEU B C 1
ATOM 3173 O O . LEU B 1 131 ? -5.832 -2.324 13.359 1 94.44 131 LEU B O 1
ATOM 3177 N N . GLY B 1 132 ? -5.531 -1.93 11.141 1 95.19 132 GLY B N 1
ATOM 3178 C CA . GLY B 1 132 ? -4.332 -2.754 11.102 1 95.19 132 GLY B CA 1
ATOM 3179 C C . GLY B 1 132 ? -3.189 -2.186 11.922 1 95.19 132 GLY B C 1
ATOM 3180 O O . GLY B 1 132 ? -2.521 -2.916 12.656 1 95.19 132 GLY B O 1
ATOM 3181 N N . TRP B 1 133 ? -2.975 -0.911 11.773 1 96.5 133 TRP B N 1
ATOM 3182 C CA . TRP B 1 133 ? -1.953 -0.253 12.578 1 96.5 133 TRP B CA 1
ATOM 3183 C C . TRP B 1 133 ? -2.246 -0.419 14.07 1 96.5 133 TRP B C 1
ATOM 3185 O O . TRP B 1 133 ? -1.345 -0.715 14.859 1 96.5 133 TRP B O 1
ATOM 3195 N N . LYS B 1 134 ? -3.502 -0.197 14.414 1 95.19 134 LYS B N 1
ATOM 3196 C CA . LYS B 1 134 ? -3.932 -0.331 15.797 1 95.19 134 LYS B CA 1
ATOM 3197 C C . LYS B 1 134 ? -3.648 -1.732 16.328 1 95.19 134 LYS B C 1
ATOM 3199 O O . LYS B 1 134 ? -3.143 -1.891 17.438 1 95.19 134 LYS B O 1
ATOM 3204 N N . ARG B 1 135 ? -3.916 -2.678 15.578 1 94.31 135 ARG B N 1
ATOM 3205 C CA . ARG B 1 135 ? -3.709 -4.059 16 1 94.31 135 ARG B CA 1
ATOM 3206 C C . ARG B 1 135 ? -2.229 -4.348 16.219 1 94.31 135 ARG B C 1
ATOM 3208 O O . ARG B 1 135 ? -1.861 -5.043 17.172 1 94.31 135 ARG B O 1
ATOM 3215 N N . ILE B 1 136 ? -1.398 -3.867 15.336 1 95.88 136 ILE B N 1
ATOM 3216 C CA . ILE B 1 136 ? 0.038 -4.035 15.523 1 95.88 136 ILE B CA 1
ATOM 3217 C C . ILE B 1 136 ? 0.456 -3.439 16.859 1 95.88 136 ILE B C 1
ATOM 3219 O O . ILE B 1 136 ? 1.187 -4.07 17.641 1 95.88 136 ILE B O 1
ATOM 3223 N N . LEU B 1 137 ? -0.032 -2.238 17.109 1 93.5 137 LEU B N 1
ATOM 3224 C CA . LEU B 1 137 ? 0.344 -1.567 18.359 1 93.5 137 LEU B CA 1
ATOM 3225 C C . LEU B 1 137 ? -0.182 -2.328 19.562 1 93.5 137 LEU B C 1
ATOM 3227 O O . LEU B 1 137 ? 0.447 -2.324 20.625 1 93.5 137 LEU B O 1
ATOM 3231 N N . GLU B 1 138 ? -1.253 -3.021 19.438 1 93.38 138 GLU B N 1
ATOM 3232 C CA . GLU B 1 138 ? -1.871 -3.764 20.547 1 93.38 138 GLU B CA 1
ATOM 3233 C C . GLU B 1 138 ? -1.177 -5.105 20.75 1 93.38 138 GLU B C 1
ATOM 3235 O O . GLU B 1 138 ? -1.153 -5.625 21.875 1 93.38 138 GLU B O 1
ATOM 3240 N N . THR B 1 139 ? -0.643 -5.699 19.734 1 93.81 139 THR B N 1
ATOM 3241 C CA . THR B 1 139 ? -0.21 -7.09 19.812 1 93.81 139 THR B CA 1
ATOM 3242 C C . THR B 1 139 ? 1.3 -7.195 19.625 1 93.81 139 THR B C 1
ATOM 3244 O O . THR B 1 139 ? 1.879 -8.266 19.812 1 93.81 139 THR B O 1
ATOM 3247 N N . SER B 1 140 ? 1.937 -6.113 19.234 1 93.38 140 SER B N 1
ATOM 3248 C CA . SER B 1 140 ? 3.375 -6.062 19 1 93.38 140 SER B CA 1
ATOM 3249 C C . SER B 1 140 ? 3.979 -4.77 19.547 1 93.38 140 SER B C 1
ATOM 3251 O O . SER B 1 140 ? 3.744 -4.402 20.703 1 93.38 140 SER B O 1
ATOM 3253 N N . ASP B 1 141 ? 4.777 -4.043 18.641 1 89.25 141 ASP B N 1
ATOM 3254 C CA . ASP B 1 141 ? 5.48 -2.852 19.109 1 89.25 141 ASP B CA 1
ATOM 3255 C C . ASP B 1 141 ? 5.562 -1.799 18 1 89.25 141 ASP B C 1
ATOM 3257 O O . ASP B 1 141 ? 5.109 -2.031 16.875 1 89.25 141 ASP B O 1
ATOM 3261 N N . PHE B 1 142 ? 6.02 -0.701 18.328 1 87.94 142 PHE B N 1
ATOM 3262 C CA . PHE B 1 142 ? 6.078 0.434 17.422 1 87.94 142 PHE B CA 1
ATOM 3263 C C . PHE B 1 142 ? 7.094 0.186 16.312 1 87.94 142 PHE B C 1
ATOM 3265 O O . PHE B 1 142 ? 6.895 0.61 15.172 1 87.94 142 PHE B O 1
ATOM 3272 N N . GLU B 1 143 ? 8.133 -0.494 16.609 1 87.62 143 GLU B N 1
ATOM 3273 C CA . GLU B 1 143 ? 9.133 -0.817 15.594 1 87.62 143 GLU B CA 1
ATOM 3274 C C . GLU B 1 143 ? 8.523 -1.643 14.461 1 87.62 143 GLU B C 1
ATOM 3276 O O . GLU B 1 143 ? 8.812 -1.402 13.289 1 87.62 143 GLU B O 1
ATOM 3281 N N . THR B 1 144 ? 7.676 -2.631 14.844 1 91.88 144 THR B N 1
ATOM 3282 C CA . THR B 1 144 ? 6.992 -3.441 13.844 1 91.88 144 THR B CA 1
ATOM 3283 C C . THR B 1 144 ? 6.078 -2.576 12.984 1 91.88 144 THR B C 1
ATOM 3285 O O . THR B 1 144 ? 6.074 -2.703 11.758 1 91.88 144 THR B O 1
ATOM 3288 N N . LEU B 1 145 ? 5.367 -1.699 13.617 1 93.19 145 LEU B N 1
ATOM 3289 C CA . LEU B 1 145 ? 4.488 -0.808 12.875 1 93.19 145 LEU B CA 1
ATOM 3290 C C . LEU B 1 145 ? 5.277 0.014 11.859 1 93.19 145 LEU B C 1
ATOM 3292 O O . LEU B 1 145 ? 4.902 0.094 10.688 1 93.19 145 LEU B O 1
ATOM 3296 N N . TYR B 1 146 ? 6.305 0.596 12.266 1 89.19 146 TYR B N 1
ATOM 3297 C CA . TYR B 1 146 ? 7.113 1.434 11.383 1 89.19 146 TYR B CA 1
ATOM 3298 C C . TYR B 1 146 ? 7.719 0.611 10.258 1 89.19 146 TYR B C 1
ATOM 3300 O O . TYR B 1 146 ? 7.812 1.082 9.117 1 89.19 146 TYR B O 1
ATOM 3308 N N . THR B 1 147 ? 8.172 -0.619 10.578 1 91.19 147 THR B N 1
ATOM 3309 C CA . THR B 1 147 ? 8.734 -1.508 9.57 1 91.19 147 THR B CA 1
ATOM 3310 C C . THR B 1 147 ? 7.707 -1.812 8.484 1 91.19 147 THR B C 1
ATOM 3312 O O . THR B 1 147 ? 8.055 -1.932 7.305 1 91.19 147 THR B O 1
ATOM 3315 N N . VAL B 1 148 ? 6.48 -1.878 8.891 1 94.12 148 VAL B N 1
ATOM 3316 C CA . VAL B 1 148 ? 5.395 -2.213 7.973 1 94.12 148 VAL B CA 1
ATOM 3317 C C . VAL B 1 148 ? 5.031 -0.992 7.133 1 94.12 148 VAL B C 1
ATOM 3319 O O . VAL B 1 148 ? 4.738 -1.116 5.941 1 94.12 148 VAL B O 1
ATOM 3322 N N . ILE B 1 149 ? 5.129 0.166 7.672 1 94 149 ILE B N 1
ATOM 3323 C CA . ILE B 1 149 ? 4.629 1.378 7.031 1 94 149 ILE B CA 1
ATOM 3324 C C . ILE B 1 149 ? 5.691 1.937 6.086 1 94 149 ILE B C 1
ATOM 3326 O O . ILE B 1 149 ? 5.367 2.469 5.023 1 94 149 ILE B O 1
ATOM 3330 N N . MET B 1 150 ? 6.949 1.834 6.402 1 92.62 150 MET B N 1
ATOM 3331 C CA . MET B 1 150 ? 8.047 2.549 5.754 1 92.62 150 MET B CA 1
ATOM 3332 C C . MET B 1 150 ? 8.078 2.26 4.258 1 92.62 150 MET B C 1
ATOM 3334 O O . MET B 1 150 ? 8.148 3.184 3.445 1 92.62 150 MET B O 1
ATOM 3338 N N . PRO B 1 151 ? 7.914 1.017 3.871 1 94 151 PRO B N 1
ATOM 3339 C CA . PRO B 1 151 ? 7.996 0.746 2.434 1 94 151 PRO B CA 1
ATOM 3340 C C . PRO B 1 151 ? 6.777 1.259 1.667 1 94 151 PRO B C 1
ATOM 3342 O O . PRO B 1 151 ? 6.789 1.291 0.434 1 94 151 PRO B O 1
ATOM 3345 N N . THR B 1 152 ? 5.723 1.611 2.342 1 95.19 152 THR B N 1
ATOM 3346 C CA . THR B 1 152 ? 4.523 2.113 1.676 1 95.19 152 THR B CA 1
ATOM 3347 C C . THR B 1 152 ? 4.602 3.627 1.501 1 95.19 152 THR B C 1
ATOM 3349 O O . THR B 1 152 ? 3.91 4.195 0.65 1 95.19 152 THR B O 1
ATOM 3352 N N . ILE B 1 153 ? 5.504 4.277 2.279 1 95.31 153 ILE B N 1
ATOM 3353 C CA . ILE B 1 153 ? 5.426 5.734 2.283 1 95.31 153 ILE B CA 1
ATOM 3354 C C . ILE B 1 153 ? 6.684 6.32 1.643 1 95.31 153 ILE B C 1
ATOM 3356 O O . ILE B 1 153 ? 6.711 7.496 1.272 1 95.31 153 ILE B O 1
ATOM 3360 N N . MET B 1 154 ? 7.754 5.609 1.505 1 94.5 154 MET B N 1
ATOM 3361 C CA . MET B 1 154 ? 9 6.152 0.971 1 94.5 154 MET B CA 1
ATOM 3362 C C . MET B 1 154 ? 9.164 5.789 -0.5 1 94.5 154 MET B C 1
ATOM 3364 O O . MET B 1 154 ? 8.641 4.77 -0.956 1 94.5 154 MET B O 1
ATOM 3368 N N . SER B 1 155 ? 9.891 6.574 -1.246 1 95.75 155 SER B N 1
ATOM 3369 C CA . SER B 1 155 ? 10.18 6.32 -2.654 1 95.75 155 SER B CA 1
ATOM 3370 C C . SER B 1 155 ? 11.188 5.184 -2.818 1 95.75 155 SER B C 1
ATOM 3372 O O . SER B 1 155 ? 11.883 4.82 -1.867 1 95.75 155 SER B O 1
ATOM 3374 N N . ASP B 1 156 ? 11.203 4.641 -4.031 1 93.31 156 ASP B N 1
ATOM 3375 C CA . ASP B 1 156 ? 12.172 3.598 -4.348 1 93.31 156 ASP B CA 1
ATOM 3376 C C . ASP B 1 156 ? 13.602 4.09 -4.137 1 93.31 156 ASP B C 1
ATOM 3378 O O . ASP B 1 156 ? 14.445 3.359 -3.611 1 93.31 156 ASP B O 1
ATOM 3382 N N . HIS B 1 157 ? 13.789 5.309 -4.57 1 92.88 157 HIS B N 1
ATOM 3383 C CA . HIS B 1 157 ? 15.117 5.902 -4.422 1 92.88 157 HIS B CA 1
ATOM 3384 C C . HIS B 1 157 ? 15.508 6.012 -2.955 1 92.88 157 HIS B C 1
ATOM 3386 O O . HIS B 1 157 ? 16.625 5.652 -2.58 1 92.88 157 HIS B O 1
ATOM 3392 N N . TRP B 1 158 ? 14.633 6.484 -2.129 1 92.25 158 TRP B N 1
ATOM 3393 C CA . TRP B 1 158 ? 14.906 6.637 -0.704 1 92.25 158 TRP B CA 1
ATOM 3394 C C . TRP B 1 158 ? 15.164 5.285 -0.05 1 92.25 158 TRP B C 1
ATOM 3396 O O . TRP B 1 158 ? 16.125 5.129 0.715 1 92.25 158 TRP B O 1
ATOM 3406 N N . LEU B 1 159 ? 14.367 4.281 -0.334 1 92.06 159 LEU B N 1
ATOM 3407 C CA . LEU B 1 159 ? 14.5 2.949 0.248 1 92.06 159 LEU B CA 1
ATOM 3408 C C . LEU B 1 159 ? 15.836 2.32 -0.13 1 92.06 159 LEU B C 1
ATOM 3410 O O . LEU B 1 159 ? 16.5 1.702 0.709 1 92.06 159 LEU B O 1
ATOM 3414 N N . SER B 1 160 ? 16.203 2.469 -1.389 1 90.06 160 SER B N 1
ATOM 3415 C CA . SER B 1 160 ? 17.453 1.894 -1.86 1 90.06 160 SER B CA 1
ATOM 3416 C C . SER B 1 160 ? 18.656 2.57 -1.203 1 90.06 160 SER B C 1
ATOM 3418 O O . SER B 1 160 ? 19.625 1.903 -0.825 1 90.06 160 SER B O 1
ATOM 3420 N N . ARG B 1 161 ? 18.594 3.854 -0.98 1 90.19 161 ARG B N 1
ATOM 3421 C CA . ARG B 1 161 ? 19.703 4.625 -0.448 1 90.19 161 ARG B CA 1
ATOM 3422 C C . ARG B 1 161 ? 19.828 4.441 1.062 1 90.19 161 ARG B C 1
ATOM 3424 O O . ARG B 1 161 ? 20.906 4.617 1.627 1 90.19 161 ARG B O 1
ATOM 3431 N N . ASN B 1 162 ? 18.75 4.152 1.692 1 87.19 162 ASN B N 1
ATOM 3432 C CA . ASN B 1 162 ? 18.75 4.129 3.152 1 87.19 162 ASN B CA 1
ATOM 3433 C C . ASN B 1 162 ? 18.578 2.713 3.689 1 87.19 162 ASN B C 1
ATOM 3435 O O . ASN B 1 162 ? 18.281 2.525 4.871 1 87.19 162 ASN B O 1
ATOM 3439 N N . ARG B 1 163 ? 18.719 1.73 2.891 1 81.19 163 ARG B N 1
ATOM 3440 C CA . ARG B 1 163 ? 18.484 0.333 3.238 1 81.19 163 ARG B CA 1
ATOM 3441 C C . ARG B 1 163 ? 19.25 -0.056 4.496 1 81.19 163 ARG B C 1
ATOM 3443 O O . ARG B 1 163 ? 18.719 -0.74 5.371 1 81.19 163 ARG B O 1
ATOM 3450 N N . ASP B 1 164 ? 20.422 0.424 4.578 1 80.12 164 ASP B N 1
ATOM 3451 C CA . ASP B 1 164 ? 21.297 0.017 5.668 1 80.12 164 ASP B CA 1
ATOM 3452 C C . ASP B 1 164 ? 21.031 0.841 6.926 1 80.12 164 ASP B C 1
ATOM 3454 O O . ASP B 1 164 ? 21.453 0.47 8.023 1 80.12 164 ASP B O 1
ATOM 3458 N N . ARG B 1 165 ? 20.312 1.975 6.812 1 79.06 165 ARG B N 1
ATOM 3459 C CA . ARG B 1 165 ? 20.078 2.881 7.93 1 79.06 165 ARG B CA 1
ATOM 3460 C C . ARG B 1 165 ? 18.688 2.693 8.508 1 79.06 165 ARG B C 1
ATOM 3462 O O . ARG B 1 165 ? 18.375 3.199 9.594 1 79.06 165 ARG B O 1
ATOM 3469 N N . LEU B 1 166 ? 17.938 1.95 7.855 1 77.62 166 LEU B N 1
ATOM 3470 C CA . LEU B 1 166 ? 16.516 1.844 8.203 1 77.62 166 LEU B CA 1
ATOM 3471 C C . LEU B 1 166 ? 16.359 1.344 9.633 1 77.62 166 LEU B C 1
ATOM 3473 O O . LEU B 1 166 ? 15.602 1.935 10.422 1 77.62 166 LEU B O 1
ATOM 3477 N N . PRO B 1 167 ? 17.172 0.36 10.023 1 73.06 167 PRO B N 1
ATOM 3478 C CA . PRO B 1 167 ? 17 -0.099 11.398 1 73.06 167 PRO B CA 1
ATOM 3479 C C . PRO B 1 167 ? 17.328 0.987 12.43 1 73.06 167 PRO B C 1
ATOM 3481 O O . PRO B 1 167 ? 16.625 1.117 13.438 1 73.06 167 PRO B O 1
ATOM 3484 N N . SER B 1 168 ? 18.344 1.803 12.164 1 74.25 168 SER B N 1
ATOM 3485 C CA . SER B 1 168 ? 18.734 2.859 13.086 1 74.25 168 SER B CA 1
ATOM 3486 C C . SER B 1 168 ? 17.703 3.988 13.109 1 74.25 168 SER B C 1
ATOM 3488 O O . SER B 1 168 ? 17.438 4.57 14.164 1 74.25 168 SER B O 1
ATOM 3490 N N . LEU B 1 169 ? 17.094 4.234 12.008 1 74.5 169 LEU B N 1
ATOM 3491 C CA . LEU B 1 169 ? 16.062 5.258 11.914 1 74.5 169 LEU B CA 1
ATOM 3492 C C . LEU B 1 169 ? 14.82 4.855 12.703 1 74.5 169 LEU B C 1
ATOM 3494 O O . LEU B 1 169 ? 14.219 5.684 13.391 1 74.5 169 LEU B O 1
ATOM 3498 N N . LEU B 1 170 ? 14.609 3.635 12.641 1 72.81 170 LEU B N 1
ATOM 3499 C CA . LEU B 1 170 ? 13.445 3.092 13.336 1 72.81 170 LEU B CA 1
ATOM 3500 C C . LEU B 1 170 ? 13.633 3.156 14.844 1 72.81 170 LEU B C 1
ATOM 3502 O O . LEU B 1 170 ? 12.711 3.521 15.578 1 72.81 170 LEU B O 1
ATOM 3506 N N . GLN B 1 171 ? 14.797 2.875 15.273 1 71.44 171 GLN B N 1
ATOM 3507 C CA . GLN B 1 171 ? 15.102 2.93 16.703 1 71.44 171 GLN B CA 1
ATOM 3508 C C . GLN B 1 171 ? 14.984 4.352 17.234 1 71.44 171 GLN B C 1
ATOM 3510 O O . GLN B 1 171 ? 14.477 4.566 18.344 1 71.44 171 GLN B O 1
ATOM 3515 N N . ALA B 1 172 ? 15.312 5.309 16.453 1 69.56 172 ALA B N 1
ATOM 3516 C CA . ALA B 1 172 ? 15.273 6.711 16.859 1 69.56 172 ALA B CA 1
ATOM 3517 C C . ALA B 1 172 ? 13.836 7.195 17.016 1 69.56 172 ALA B C 1
ATOM 3519 O O . ALA B 1 172 ? 13.531 7.984 17.922 1 69.56 172 ALA B O 1
ATOM 3520 N N . ILE B 1 173 ? 12.961 6.66 16.281 1 68.94 173 ILE B N 1
ATOM 3521 C CA . ILE B 1 173 ? 11.57 7.086 16.312 1 68.94 173 ILE B CA 1
ATOM 3522 C C . ILE B 1 173 ? 10.883 6.516 17.562 1 68.94 173 ILE B C 1
ATOM 3524 O O . ILE B 1 173 ? 10.102 7.207 18.219 1 68.94 173 ILE B O 1
ATOM 3528 N N . GLU B 1 174 ? 11.242 5.355 17.859 1 66.81 174 GLU B N 1
ATOM 3529 C CA . GLU B 1 174 ? 10.648 4.691 19.016 1 66.81 174 GLU B CA 1
ATOM 3530 C C . GLU B 1 174 ? 10.953 5.449 20.297 1 66.81 174 GLU B C 1
ATOM 3532 O O . GLU B 1 174 ? 10.133 5.488 21.219 1 66.81 174 GLU B O 1
ATOM 3537 N N . GLU B 1 175 ? 12.023 6.055 20.25 1 65.56 175 GLU B N 1
ATOM 3538 C CA . GLU B 1 175 ? 12.445 6.773 21.453 1 65.56 175 GLU B CA 1
ATOM 3539 C C . GLU B 1 175 ? 11.688 8.094 21.594 1 65.56 175 GLU B C 1
ATOM 3541 O O . GLU B 1 175 ? 11.602 8.641 22.703 1 65.56 175 GLU B O 1
ATOM 3546 N N . ARG B 1 176 ? 11.023 8.484 20.578 1 64.62 176 ARG B N 1
ATOM 3547 C CA . ARG B 1 176 ? 10.461 9.828 20.562 1 64.62 176 ARG B CA 1
ATOM 3548 C C . ARG B 1 176 ? 8.953 9.789 20.812 1 64.62 176 ARG B C 1
ATOM 3550 O O . ARG B 1 176 ? 8.328 10.828 21.031 1 64.62 176 ARG B O 1
ATOM 3557 N N . ILE B 1 177 ? 8.398 8.664 20.828 1 72.31 177 ILE B N 1
ATOM 3558 C CA . ILE B 1 177 ? 6.941 8.602 20.891 1 72.31 177 ILE B CA 1
ATOM 3559 C C . ILE B 1 177 ? 6.508 7.676 22.016 1 72.31 177 ILE B C 1
ATOM 3561 O O . ILE B 1 177 ? 7.02 6.562 22.141 1 72.31 177 ILE B O 1
ATOM 3565 N N . GLU B 1 178 ? 5.602 8.266 22.844 1 77 178 GLU B N 1
ATOM 3566 C CA . GLU B 1 178 ? 5.004 7.406 23.844 1 77 178 GLU B CA 1
ATOM 3567 C C . GLU B 1 178 ? 4.035 6.406 23.219 1 77 178 GLU B C 1
ATOM 3569 O O . GLU B 1 178 ? 3.15 6.789 22.453 1 77 178 GLU B O 1
ATOM 3574 N N . PHE B 1 179 ? 4.215 5.18 23.594 1 80.19 179 PHE B N 1
ATOM 3575 C CA . PHE B 1 179 ? 3.471 4.078 23 1 80.19 179 PHE B CA 1
ATOM 3576 C C . PHE B 1 179 ? 1.969 4.289 23.156 1 80.19 179 PHE B C 1
ATOM 3578 O O . PHE B 1 179 ? 1.209 4.129 22.203 1 80.19 179 PHE B O 1
ATOM 3585 N N . SER B 1 180 ? 1.541 4.734 24.328 1 82.06 180 SER B N 1
ATOM 3586 C CA . SER B 1 180 ? 0.117 4.934 24.594 1 82.06 180 SER B CA 1
ATOM 3587 C C . SER B 1 180 ? -0.437 6.078 23.75 1 82.06 180 SER B C 1
ATOM 3589 O O . SER B 1 180 ? -1.576 6.02 23.281 1 82.06 180 SER B O 1
ATOM 3591 N N . ALA B 1 181 ? 0.339 7.094 23.562 1 83.19 181 ALA B N 1
ATOM 3592 C CA . ALA B 1 181 ? -0.074 8.219 22.734 1 83.19 181 ALA B CA 1
ATOM 3593 C C . ALA B 1 181 ? -0.231 7.789 21.281 1 83.19 181 ALA B C 1
ATOM 3595 O O . ALA B 1 181 ? -1.174 8.203 20.594 1 83.19 181 ALA B O 1
ATOM 3596 N N . ALA B 1 182 ? 0.666 6.918 20.906 1 87.69 182 ALA B N 1
ATOM 3597 C CA . ALA B 1 182 ? 0.612 6.43 19.531 1 87.69 182 ALA B CA 1
ATOM 3598 C C . ALA B 1 182 ? -0.688 5.672 19.266 1 87.69 182 ALA B C 1
ATOM 3600 O O . ALA B 1 182 ? -1.314 5.848 18.219 1 87.69 182 ALA B O 1
ATOM 3601 N N . GLN B 1 183 ? -1.135 4.902 20.172 1 90.5 183 GLN B N 1
ATOM 3602 C CA . GLN B 1 183 ? -2.369 4.133 20.031 1 90.5 183 GLN B CA 1
ATOM 3603 C C . GLN B 1 183 ? -3.58 5.055 19.922 1 90.5 183 GLN B C 1
ATOM 3605 O O . GLN B 1 183 ? -4.449 4.844 19.062 1 90.5 183 GLN B O 1
ATOM 3610 N N . ARG B 1 184 ? -3.586 6.023 20.703 1 92.44 184 ARG B N 1
ATOM 3611 C CA . ARG B 1 184 ? -4.719 6.941 20.703 1 92.44 184 ARG B CA 1
ATOM 3612 C C . ARG B 1 184 ? -4.738 7.805 19.453 1 92.44 184 ARG B C 1
ATOM 3614 O O . ARG B 1 184 ? -5.809 8.164 18.953 1 92.44 184 ARG B O 1
ATOM 3621 N N . MET B 1 185 ? -3.627 8.156 18.969 1 92.69 185 MET B N 1
ATOM 3622 C CA . MET B 1 185 ? -3.541 8.891 17.719 1 92.69 185 MET B CA 1
ATOM 3623 C C . MET B 1 185 ? -4.09 8.055 16.562 1 92.69 185 MET B C 1
ATOM 3625 O O . MET B 1 185 ? -4.785 8.578 15.688 1 92.69 185 MET B O 1
ATOM 3629 N N . VAL B 1 186 ? -3.789 6.77 16.594 1 95.88 186 VAL B N 1
ATOM 3630 C CA . VAL B 1 186 ? -4.305 5.879 15.555 1 95.88 186 VAL B CA 1
ATOM 3631 C C . VAL B 1 186 ? -5.824 5.766 15.68 1 95.88 186 VAL B C 1
ATOM 3633 O O . VAL B 1 186 ? -6.531 5.684 14.68 1 95.88 186 VAL B O 1
ATOM 3636 N N . ASP B 1 187 ? -6.336 5.785 16.922 1 96.06 187 ASP B N 1
ATOM 3637 C CA . ASP B 1 187 ? -7.781 5.785 17.125 1 96.06 187 ASP B CA 1
ATOM 3638 C C . ASP B 1 187 ? -8.43 6.992 16.453 1 96.06 187 ASP B C 1
ATOM 3640 O O . ASP B 1 187 ? -9.523 6.879 15.883 1 96.06 187 ASP B O 1
ATOM 3644 N N . ALA B 1 188 ? -7.785 8.086 16.547 1 96.19 188 ALA B N 1
ATOM 3645 C CA . ALA B 1 188 ? -8.312 9.297 15.914 1 96.19 188 ALA B CA 1
ATOM 3646 C C . ALA B 1 188 ? -8.312 9.156 14.398 1 96.19 188 ALA B C 1
ATOM 3648 O O . ALA B 1 188 ? -9.219 9.656 13.727 1 96.19 188 ALA B O 1
ATOM 3649 N N . LEU B 1 189 ? -7.293 8.508 13.867 1 97.38 189 LEU B N 1
ATOM 3650 C CA . LEU B 1 189 ? -7.25 8.25 12.43 1 97.38 189 LEU B CA 1
ATOM 3651 C C . LEU B 1 189 ? -8.398 7.332 12.008 1 97.38 189 LEU B C 1
ATOM 3653 O O . LEU B 1 189 ? -9.031 7.562 10.977 1 97.38 189 LEU B O 1
ATOM 3657 N N . VAL B 1 190 ? -8.656 6.297 12.805 1 96.75 190 VAL B N 1
ATOM 3658 C CA . VAL B 1 190 ? -9.758 5.383 12.531 1 96.75 190 VAL B CA 1
ATOM 3659 C C . VAL B 1 190 ? -11.07 6.152 12.508 1 96.75 190 VAL B C 1
ATOM 3661 O O . VAL B 1 190 ? -11.883 5.984 11.586 1 96.75 190 VAL B O 1
ATOM 3664 N N . ALA B 1 191 ? -11.242 6.984 13.477 1 96.88 191 ALA B N 1
ATOM 3665 C CA . ALA B 1 191 ? -12.461 7.785 13.562 1 96.88 191 ALA B CA 1
ATOM 3666 C C . ALA B 1 191 ? -12.586 8.727 12.367 1 96.88 191 ALA B C 1
ATOM 3668 O O . ALA B 1 191 ? -13.672 8.898 11.812 1 96.88 191 ALA B O 1
ATOM 3669 N N . TYR B 1 192 ? -11.508 9.328 12 1 96.12 192 TYR B N 1
ATOM 3670 C CA . TYR B 1 192 ? -11.508 10.25 10.867 1 96.12 192 TYR B CA 1
ATOM 3671 C C . TYR B 1 192 ? -11.852 9.523 9.57 1 96.12 192 TYR B C 1
ATOM 3673 O O . TYR B 1 192 ? -12.602 10.047 8.742 1 96.12 192 TYR B O 1
ATOM 3681 N N . ALA B 1 193 ? -11.289 8.352 9.406 1 95.44 193 ALA B N 1
ATOM 3682 C CA . ALA B 1 193 ? -11.57 7.559 8.211 1 95.44 193 ALA B CA 1
ATOM 3683 C C . ALA B 1 193 ? -13.039 7.129 8.172 1 95.44 193 ALA B C 1
ATOM 3685 O O . ALA B 1 193 ? -13.602 6.941 7.098 1 95.44 193 ALA B O 1
ATOM 3686 N N . THR B 1 194 ? -13.688 6.965 9.281 1 93.19 194 THR B N 1
ATOM 3687 C CA . THR B 1 194 ? -15.078 6.543 9.375 1 93.19 194 THR B CA 1
ATOM 3688 C C . THR B 1 194 ? -16.016 7.676 8.969 1 93.19 194 THR B C 1
ATOM 3690 O O . THR B 1 194 ? -16.953 7.465 8.203 1 93.19 194 THR B O 1
ATOM 3693 N N . SER B 1 195 ? -15.82 8.883 9.461 1 87.38 195 SER B N 1
ATOM 3694 C CA . SER B 1 195 ? -16.766 9.977 9.289 1 87.38 195 SER B CA 1
ATOM 3695 C C . SER B 1 195 ? -16.156 11.133 8.516 1 87.38 195 SER B C 1
ATOM 3697 O O . SER B 1 195 ? -16.828 12.125 8.227 1 87.38 195 SER B O 1
ATOM 3699 N N . GLY B 1 196 ? -14.93 11.062 8.102 1 85.12 196 GLY B N 1
ATOM 3700 C CA . GLY B 1 196 ? -14.195 12.094 7.391 1 85.12 196 GLY B CA 1
ATOM 3701 C C . GLY B 1 196 ? -15.078 13.203 6.871 1 85.12 196 GLY B C 1
ATOM 3702 O O . GLY B 1 196 ? -16.188 13.422 7.383 1 85.12 196 GLY B O 1
ATOM 3703 N N . LEU B 1 197 ? -14.539 14.094 6.047 1 94.94 197 LEU B N 1
ATOM 3704 C CA . LEU B 1 197 ? -15.305 15.172 5.438 1 94.94 197 LEU B CA 1
ATOM 3705 C C . LEU B 1 197 ? -16.141 14.656 4.277 1 94.94 197 LEU B C 1
ATOM 3707 O O . LEU B 1 197 ? -15.82 13.625 3.684 1 94.94 197 LEU B O 1
ATOM 3711 N N . THR B 1 198 ? -17.219 15.344 3.973 1 95.56 198 THR B N 1
ATOM 3712 C CA . THR B 1 198 ? -17.984 15.117 2.754 1 95.56 198 THR B CA 1
ATOM 3713 C C . THR B 1 198 ? -17.516 16.047 1.638 1 95.56 198 THR B C 1
ATOM 3715 O O . THR B 1 198 ? -16.875 17.062 1.901 1 95.56 198 THR B O 1
ATOM 3718 N N . PRO B 1 199 ? -17.844 15.625 0.468 1 96.38 199 PRO B N 1
ATOM 3719 C CA . PRO B 1 199 ? -17.531 16.531 -0.644 1 96.38 199 PRO B CA 1
ATOM 3720 C C . PRO B 1 199 ? -18.125 17.922 -0.445 1 96.38 199 PRO B C 1
ATOM 3722 O O . PRO B 1 199 ? -17.469 18.922 -0.756 1 96.38 199 PRO B O 1
ATOM 3725 N N . ALA B 1 200 ? -19.266 18 0.117 1 97.06 200 ALA B N 1
ATOM 3726 C CA . ALA B 1 200 ? -19.906 19.281 0.352 1 97.06 200 ALA B CA 1
ATOM 3727 C C . ALA B 1 200 ? -19.141 20.109 1.373 1 97.06 200 ALA B C 1
ATOM 3729 O O . ALA B 1 200 ? -19.062 21.328 1.26 1 97.06 200 ALA B O 1
ATOM 3730 N N . GLU B 1 201 ? -18.609 19.453 2.35 1 96.81 201 GLU B N 1
ATOM 3731 C CA . GLU B 1 201 ? -17.812 20.156 3.348 1 96.81 201 GLU B CA 1
ATOM 3732 C C . GLU B 1 201 ? -16.516 20.703 2.74 1 96.81 201 GLU B C 1
ATOM 3734 O O . GLU B 1 201 ? -16.109 21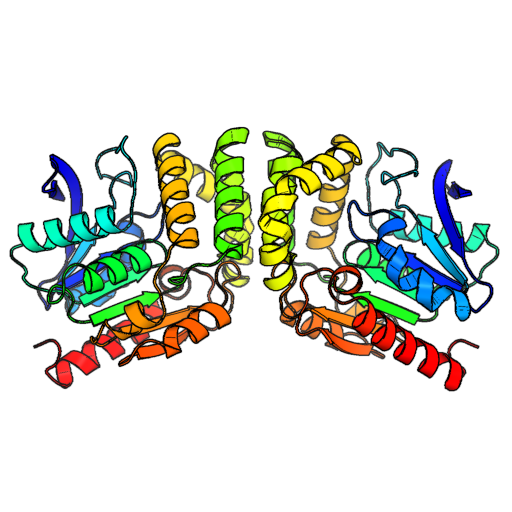.812 3.047 1 96.81 201 GLU B O 1
ATOM 3739 N N . ILE B 1 202 ? -15.859 19.906 1.914 1 97.44 202 ILE B N 1
ATOM 3740 C CA . ILE B 1 202 ? -14.664 20.375 1.224 1 97.44 202 ILE B CA 1
ATOM 3741 C C . ILE B 1 202 ? -15.016 21.578 0.346 1 97.44 202 ILE B C 1
ATOM 3743 O O . ILE B 1 202 ? -14.297 22.594 0.347 1 97.44 202 ILE B O 1
ATOM 3747 N N . ALA B 1 203 ? -16.156 21.531 -0.286 1 97.25 203 ALA B N 1
ATOM 3748 C CA . ALA B 1 203 ? -16.594 22.578 -1.21 1 97.25 203 ALA B CA 1
ATOM 3749 C C . ALA B 1 203 ? -16.891 23.875 -0.468 1 97.25 203 ALA B C 1
ATOM 3751 O O . ALA B 1 203 ? -16.875 24.953 -1.06 1 97.25 203 ALA B O 1
ATOM 3752 N N . SER B 1 204 ? -17.156 23.766 0.769 1 96.88 204 SER B N 1
ATOM 3753 C CA . SER B 1 204 ? -17.5 24.938 1.56 1 96.88 204 SER B CA 1
ATOM 3754 C C . SER B 1 204 ? -16.25 25.734 1.958 1 96.88 204 SER B C 1
ATOM 3756 O O . SER B 1 204 ? -16.359 26.875 2.402 1 96.88 204 SER B O 1
ATOM 3758 N N . ILE B 1 205 ? -15.109 25.156 1.832 1 97 205 ILE B N 1
ATOM 3759 C CA . ILE B 1 205 ? -13.859 25.844 2.156 1 97 205 ILE B CA 1
ATOM 3760 C C . ILE B 1 205 ? -13.398 26.672 0.967 1 97 205 ILE B C 1
ATOM 3762 O O . ILE B 1 205 ? -12.695 26.188 0.085 1 97 205 ILE B O 1
ATOM 3766 N N . ASP B 1 206 ? -13.719 27.938 1.01 1 95 206 ASP B N 1
ATOM 3767 C CA . ASP B 1 206 ? -13.547 28.812 -0.149 1 95 206 ASP B CA 1
ATOM 3768 C C . ASP B 1 206 ? -12.266 29.625 -0.037 1 95 206 ASP B C 1
ATOM 3770 O O . ASP B 1 206 ? -12.289 30.844 -0.141 1 95 206 ASP B O 1
ATOM 3774 N N . ILE B 1 207 ? -11.203 29.125 0.299 1 96.56 207 ILE B N 1
ATOM 3775 C CA . ILE B 1 207 ? -9.891 29.766 0.311 1 96.56 207 ILE B CA 1
ATOM 3776 C C . ILE B 1 207 ? -8.969 29.078 -0.693 1 96.56 207 ILE B C 1
ATOM 3778 O O . ILE B 1 207 ? -9.203 27.922 -1.075 1 96.56 207 ILE B O 1
ATOM 3782 N N . PRO B 1 208 ? -7.934 29.844 -1.193 1 97.75 208 PRO B N 1
ATOM 3783 C CA . PRO B 1 208 ? -6.977 29.188 -2.092 1 97.75 208 PRO B CA 1
ATOM 3784 C C . PRO B 1 208 ? -6.305 27.969 -1.46 1 97.75 208 PRO B C 1
ATOM 3786 O O . PRO B 1 208 ? -5.941 28 -0.283 1 97.75 208 PRO B O 1
ATOM 3789 N N . ALA B 1 209 ? -6.199 26.891 -2.236 1 98.38 209 ALA B N 1
ATOM 3790 C CA . ALA B 1 209 ? -5.598 25.672 -1.722 1 98.38 209 ALA B CA 1
ATOM 3791 C C . ALA B 1 209 ? -4.652 25.047 -2.748 1 98.38 209 ALA B C 1
ATOM 3793 O O . ALA B 1 209 ? -4.973 25 -3.939 1 98.38 209 ALA B O 1
ATOM 3794 N N . LEU B 1 210 ? -3.477 24.719 -2.316 1 98.75 210 LEU B N 1
ATOM 3795 C CA . LEU B 1 210 ? -2.541 23.891 -3.064 1 98.75 210 LEU B CA 1
ATOM 3796 C C . LEU B 1 210 ? -2.578 22.453 -2.57 1 98.75 210 LEU B C 1
ATOM 3798 O O . LEU B 1 210 ? -2.174 22.156 -1.441 1 98.75 210 LEU B O 1
ATOM 3802 N N . ILE B 1 211 ? -3.098 21.578 -3.395 1 98.81 211 ILE B N 1
ATOM 3803 C CA . ILE B 1 211 ? -3.248 20.156 -3.062 1 98.81 211 ILE B CA 1
ATOM 3804 C C . ILE B 1 211 ? -2.146 19.359 -3.742 1 98.81 211 ILE B C 1
ATOM 3806 O O . ILE B 1 211 ? -2.066 19.312 -4.973 1 98.81 211 ILE B O 1
ATOM 3810 N N . MET B 1 212 ? -1.341 18.672 -2.965 1 98.81 212 MET B N 1
ATOM 3811 C CA . MET B 1 212 ? -0.128 18.078 -3.506 1 98.81 212 MET B CA 1
ATOM 3812 C C . MET B 1 212 ? -0.111 16.562 -3.258 1 98.81 212 MET B C 1
ATOM 3814 O O . MET B 1 212 ? -0.505 16.109 -2.184 1 98.81 212 MET B O 1
ATOM 3818 N N . ALA B 1 213 ? 0.253 15.805 -4.223 1 98.56 213 ALA B N 1
ATOM 3819 C CA . ALA B 1 213 ? 0.412 14.352 -4.176 1 98.56 213 ALA B CA 1
ATOM 3820 C C . ALA B 1 213 ? 1.802 13.938 -4.648 1 98.56 213 ALA B C 1
ATOM 3822 O O . ALA B 1 213 ? 2.551 14.75 -5.191 1 98.56 213 ALA B O 1
ATOM 3823 N N . SER B 1 214 ? 2.195 12.734 -4.328 1 98.38 214 SER B N 1
ATOM 3824 C CA . SER B 1 214 ? 3.471 12.18 -4.766 1 98.38 214 SER B CA 1
ATOM 3825 C C . SER B 1 214 ? 3.27 10.875 -5.535 1 98.38 214 SER B C 1
ATOM 3827 O O . SER B 1 214 ? 2.512 10.008 -5.105 1 98.38 214 SER B O 1
ATOM 3829 N N . ALA B 1 215 ? 3.982 10.719 -6.594 1 96.19 215 ALA B N 1
ATOM 3830 C CA . ALA B 1 215 ? 3.746 9.641 -7.555 1 96.19 215 ALA B CA 1
ATOM 3831 C C . ALA B 1 215 ? 4.047 8.281 -6.934 1 96.19 215 ALA B C 1
ATOM 3833 O O . ALA B 1 215 ? 3.449 7.273 -7.316 1 96.19 215 ALA B O 1
ATOM 3834 N N . GLU B 1 216 ? 4.93 8.234 -5.953 1 95.62 216 GLU B N 1
ATOM 3835 C CA . GLU B 1 216 ? 5.355 6.949 -5.406 1 95.62 216 GLU B CA 1
ATOM 3836 C C . GLU B 1 216 ? 4.758 6.707 -4.023 1 95.62 216 GLU B C 1
ATOM 3838 O O . GLU B 1 216 ? 5.199 5.816 -3.297 1 95.62 216 GLU B O 1
ATOM 3843 N N . ASP B 1 217 ? 3.783 7.547 -3.635 1 96.81 217 ASP B N 1
ATOM 3844 C CA . ASP B 1 217 ? 3.053 7.309 -2.395 1 96.81 217 ASP B CA 1
ATOM 3845 C C . ASP B 1 217 ? 2.1 6.125 -2.535 1 96.81 217 ASP B C 1
ATOM 3847 O O . ASP B 1 217 ? 1.039 6.246 -3.152 1 96.81 217 ASP B O 1
ATOM 3851 N N . ARG B 1 218 ? 2.434 5.062 -1.891 1 94.12 218 ARG B N 1
ATOM 3852 C CA . ARG B 1 218 ? 1.61 3.861 -1.997 1 94.12 218 ARG B CA 1
ATOM 3853 C C . ARG B 1 218 ? 0.581 3.801 -0.874 1 94.12 218 ARG B C 1
ATOM 3855 O O . ARG B 1 218 ? -0.362 3.01 -0.93 1 94.12 218 ARG B O 1
ATOM 3862 N N . PHE B 1 219 ? 0.77 4.578 0.079 1 95.94 219 PHE B N 1
ATOM 3863 C CA . PHE B 1 219 ? -0.185 4.652 1.178 1 95.94 219 PHE B CA 1
ATOM 3864 C C . PHE B 1 219 ? -1.411 5.465 0.776 1 95.94 219 PHE B C 1
ATOM 3866 O O . PHE B 1 219 ? -2.541 4.973 0.86 1 95.94 219 PHE B O 1
ATOM 3873 N N . ILE B 1 220 ? -1.153 6.633 0.338 1 96.75 220 ILE B N 1
ATOM 3874 C CA . ILE B 1 220 ? -2.201 7.457 -0.252 1 96.75 220 ILE B CA 1
ATOM 3875 C C . ILE B 1 220 ? -1.86 7.758 -1.71 1 96.75 220 ILE B C 1
ATOM 3877 O O . ILE B 1 220 ? -1.235 8.781 -2.01 1 96.75 220 ILE B O 1
ATOM 3881 N N . PRO B 1 221 ? -2.369 7.039 -2.572 1 94.5 221 PRO B N 1
ATOM 3882 C CA . PRO B 1 221 ? -2.02 7.195 -3.986 1 94.5 221 PRO B CA 1
ATOM 3883 C C . PRO B 1 221 ? -2.518 8.516 -4.574 1 94.5 221 PRO B C 1
ATOM 3885 O O . PRO B 1 221 ? -3.539 9.047 -4.129 1 94.5 221 PRO B O 1
ATOM 3888 N N . PRO B 1 222 ? -1.851 8.977 -5.629 1 96.06 222 PRO B N 1
ATOM 3889 C CA . PRO B 1 222 ? -2.223 10.25 -6.254 1 96.06 222 PRO B CA 1
ATOM 3890 C C . PRO B 1 222 ? -3.682 10.281 -6.703 1 96.06 222 PRO B C 1
ATOM 3892 O O . PRO B 1 222 ? -4.328 11.328 -6.637 1 96.06 222 PRO B O 1
ATOM 3895 N N . LYS B 1 223 ? -4.18 9.125 -7.133 1 93.12 223 LYS B N 1
ATOM 3896 C CA . LYS B 1 223 ? -5.555 9.094 -7.617 1 93.12 223 LYS B CA 1
ATOM 3897 C C . LYS B 1 223 ? -6.535 9.516 -6.527 1 93.12 223 LYS B C 1
ATOM 3899 O O . LYS B 1 223 ? -7.551 10.156 -6.812 1 93.12 223 LYS B O 1
ATOM 3904 N N . VAL B 1 224 ? -6.215 9.172 -5.332 1 94.31 224 VAL B N 1
ATOM 3905 C CA . VAL B 1 224 ? -7.066 9.516 -4.199 1 94.31 224 VAL B CA 1
ATOM 3906 C C . VAL B 1 224 ? -7.047 11.031 -3.98 1 94.31 224 VAL B C 1
ATOM 3908 O O . VAL B 1 224 ? -8.102 11.656 -3.836 1 94.31 224 VAL B O 1
ATOM 3911 N N . ILE B 1 225 ? -5.906 11.594 -3.986 1 97.75 225 ILE B N 1
ATOM 3912 C CA . ILE B 1 225 ? -5.727 13.023 -3.748 1 97.75 225 ILE B CA 1
ATOM 3913 C C . ILE B 1 225 ? -6.336 13.82 -4.898 1 97.75 225 ILE B C 1
ATOM 3915 O O . ILE B 1 225 ? -6.992 14.844 -4.676 1 97.75 225 ILE B O 1
ATOM 3919 N N . HIS B 1 226 ? -6.141 13.359 -6.098 1 97.38 226 HIS B N 1
ATOM 3920 C CA . HIS B 1 226 ? -6.691 14.039 -7.266 1 97.38 226 HIS B CA 1
ATOM 3921 C C . HIS B 1 226 ? -8.219 14.047 -7.23 1 97.38 226 HIS B C 1
ATOM 3923 O O . HIS B 1 226 ? -8.844 15.055 -7.562 1 97.38 226 HIS B O 1
ATOM 3929 N N . ALA B 1 227 ? -8.781 12.953 -6.844 1 95.25 227 ALA B N 1
ATOM 3930 C CA . ALA B 1 227 ? -10.234 12.859 -6.734 1 95.25 227 ALA B CA 1
ATOM 3931 C C . ALA B 1 227 ? -10.773 13.867 -5.719 1 95.25 227 ALA B C 1
ATOM 3933 O O . ALA B 1 227 ? -11.797 14.508 -5.953 1 95.25 227 ALA B O 1
ATOM 3934 N N . GLU B 1 228 ? -10.102 13.992 -4.633 1 96.81 228 GLU B N 1
ATOM 3935 C CA . GLU B 1 228 ? -10.531 14.922 -3.596 1 96.81 228 GLU B CA 1
ATOM 3936 C C . GLU B 1 228 ? -10.352 16.375 -4.047 1 96.81 228 GLU B C 1
ATOM 3938 O O . GLU B 1 228 ? -11.133 17.25 -3.676 1 96.81 228 GLU B O 1
ATOM 3943 N N . CYS B 1 229 ? -9.328 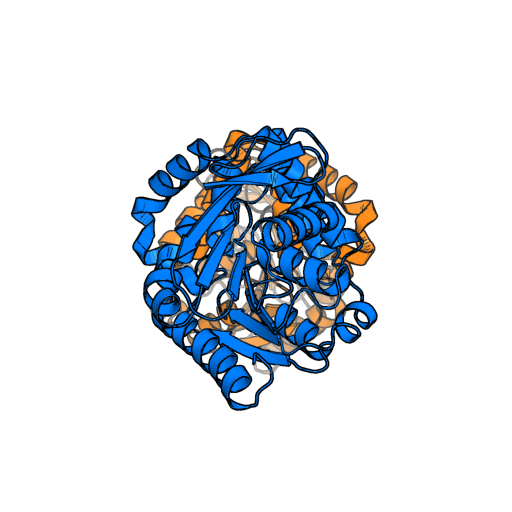16.625 -4.82 1 97.5 229 CYS B N 1
ATOM 3944 C CA . CYS B 1 229 ? -9.008 17.953 -5.301 1 97.5 229 CYS B CA 1
ATOM 3945 C C . CYS B 1 229 ? -10.164 18.547 -6.098 1 97.5 229 CYS B C 1
ATOM 3947 O O . CYS B 1 229 ? -10.406 19.75 -6.059 1 97.5 229 CYS B O 1
ATOM 3949 N N . GLN B 1 230 ? -10.953 17.719 -6.719 1 96.88 230 GLN B N 1
ATOM 3950 C CA . GLN B 1 230 ? -12.039 18.156 -7.594 1 96.88 230 GLN B CA 1
ATOM 3951 C C . GLN B 1 230 ? -13.164 18.797 -6.793 1 96.88 230 GLN B C 1
ATOM 3953 O O . GLN B 1 230 ? -13.969 19.547 -7.344 1 96.88 230 GLN B O 1
ATOM 3958 N N . PHE B 1 231 ? -13.203 18.562 -5.531 1 97.19 231 PHE B N 1
ATOM 3959 C CA . PHE B 1 231 ? -14.289 19.094 -4.711 1 97.19 231 PHE B CA 1
ATOM 3960 C C . PHE B 1 231 ? -13.953 20.484 -4.199 1 97.19 231 PHE B C 1
ATOM 3962 O O . PHE B 1 231 ? -14.82 21.203 -3.691 1 97.19 231 PHE B O 1
ATOM 3969 N N . TRP B 1 232 ? -12.656 20.906 -4.293 1 97.75 232 TRP B N 1
ATOM 3970 C CA . TRP B 1 232 ? -12.211 22.219 -3.82 1 97.75 232 TRP B CA 1
ATOM 3971 C C . TRP B 1 232 ? -12.578 23.297 -4.824 1 97.75 232 TRP B C 1
ATOM 3973 O O . TRP B 1 232 ? -12.25 23.203 -6.008 1 97.75 232 TRP B O 1
ATOM 3983 N N . PRO B 1 233 ? -13.211 24.375 -4.418 1 97.25 233 PRO B N 1
ATOM 3984 C CA . PRO B 1 233 ? -13.609 25.422 -5.359 1 97.25 233 PRO B CA 1
ATOM 3985 C C . PRO B 1 233 ? -12.43 26.203 -5.91 1 97.25 233 PRO B C 1
ATOM 3987 O O . PRO B 1 233 ? -12.477 26.688 -7.047 1 97.25 233 PRO B O 1
ATOM 3990 N N . ASN B 1 234 ? -11.383 26.391 -5.109 1 96.31 234 ASN B N 1
ATOM 3991 C CA . ASN B 1 234 ? -10.211 27.172 -5.496 1 96.31 234 ASN B CA 1
ATOM 3992 C C . ASN B 1 234 ? -8.914 26.422 -5.227 1 96.31 234 ASN B C 1
ATOM 3994 O O . ASN B 1 234 ? -8.078 26.875 -4.445 1 96.31 234 ASN B O 1
ATOM 3998 N N . ALA B 1 235 ? -8.727 25.281 -5.984 1 97.5 235 ALA B N 1
ATOM 3999 C CA . ALA B 1 235 ? -7.555 24.453 -5.699 1 97.5 235 ALA B CA 1
ATOM 4000 C C . ALA B 1 235 ? -6.637 24.375 -6.914 1 97.5 235 ALA B C 1
ATOM 4002 O O . ALA B 1 235 ? -7.098 24.391 -8.055 1 97.5 235 ALA B O 1
ATOM 4003 N N . THR B 1 236 ? -5.406 24.375 -6.633 1 97.56 236 THR B N 1
ATOM 4004 C CA . THR B 1 236 ? -4.348 23.969 -7.551 1 97.56 236 THR B CA 1
ATOM 4005 C C . THR B 1 236 ? -3.793 22.609 -7.168 1 97.56 236 THR B C 1
ATOM 4007 O O . THR B 1 236 ? -3.572 22.328 -5.988 1 97.56 236 THR B O 1
ATOM 4010 N N . TYR B 1 237 ? -3.631 21.781 -8.188 1 98.38 237 TYR B N 1
ATOM 4011 C CA . TYR B 1 237 ? -3.113 20.438 -7.949 1 98.38 237 TYR B CA 1
ATOM 4012 C C . TYR B 1 237 ? -1.671 20.312 -8.43 1 98.38 237 TYR B C 1
ATOM 4014 O O . TYR B 1 237 ? -1.314 20.844 -9.484 1 98.38 237 TYR B O 1
ATOM 4022 N N . HIS B 1 238 ? -0.815 19.672 -7.664 1 98.75 238 HIS B N 1
ATOM 4023 C CA . HIS B 1 238 ? 0.555 19.391 -8.078 1 98.75 238 HIS B CA 1
ATOM 4024 C C . HIS B 1 238 ? 0.938 17.953 -7.75 1 98.75 238 HIS B C 1
ATOM 4026 O O . HIS B 1 238 ? 0.653 17.453 -6.652 1 98.75 238 HIS B O 1
ATOM 4032 N N . LEU B 1 239 ? 1.599 17.266 -8.641 1 98.69 239 LEU B N 1
ATOM 4033 C CA . LEU B 1 239 ? 2.107 15.906 -8.453 1 98.69 239 LEU B CA 1
ATOM 4034 C C . LEU B 1 239 ? 3.633 15.891 -8.461 1 98.69 239 LEU B C 1
ATOM 4036 O O . LEU B 1 239 ? 4.258 16.312 -9.445 1 98.69 239 LEU B O 1
ATOM 4040 N N . PHE B 1 240 ? 4.191 15.414 -7.387 1 98.5 240 PHE B N 1
ATOM 4041 C CA . PHE B 1 240 ? 5.629 15.195 -7.344 1 98.5 240 PHE B CA 1
ATOM 4042 C C . PHE B 1 240 ? 5.988 13.852 -7.961 1 98.5 240 PHE B C 1
ATOM 4044 O O . PHE B 1 240 ? 5.527 12.805 -7.5 1 98.5 240 PHE B O 1
ATOM 4051 N N . GLU B 1 241 ? 6.84 13.703 -8.93 1 94.25 241 GLU B N 1
ATOM 4052 C CA . GLU B 1 241 ? 7.137 12.477 -9.664 1 94.25 241 GLU B CA 1
ATOM 4053 C C . GLU B 1 241 ? 8.133 11.609 -8.906 1 94.25 241 GLU B C 1
ATOM 4055 O O . GLU B 1 241 ? 8.094 10.383 -9 1 94.25 241 GLU B O 1
ATOM 4060 N N . ASN B 1 242 ? 9.055 12.094 -8.188 1 92.19 242 ASN B N 1
ATOM 4061 C CA . ASN B 1 242 ? 10.148 11.336 -7.582 1 92.19 242 ASN B CA 1
ATOM 4062 C C . ASN B 1 242 ? 10.102 11.406 -6.059 1 92.19 242 ASN B C 1
ATOM 4064 O O . ASN B 1 242 ? 11.125 11.656 -5.418 1 92.19 242 ASN B O 1
ATOM 4068 N N . SER B 1 243 ? 8.898 11.062 -5.586 1 96.94 243 SER B N 1
ATOM 4069 C CA . SER B 1 243 ? 8.742 11.148 -4.137 1 96.94 243 SER B CA 1
ATOM 4070 C C . SER B 1 243 ? 7.66 10.203 -3.639 1 96.94 243 SER B C 1
ATOM 4072 O O . SER B 1 243 ? 6.695 9.93 -4.355 1 96.94 243 SER B O 1
ATOM 4074 N N . GLY B 1 244 ? 7.918 9.758 -2.447 1 97.19 244 GLY B N 1
ATOM 4075 C CA . GLY B 1 244 ? 6.875 9.086 -1.694 1 97.19 244 GLY B CA 1
ATOM 4076 C C . GLY B 1 244 ? 6.012 10.031 -0.887 1 97.19 244 GLY B C 1
ATOM 4077 O O . GLY B 1 244 ? 5.746 11.156 -1.32 1 97.19 244 GLY B O 1
ATOM 4078 N N . HIS B 1 245 ? 5.527 9.602 0.203 1 96.94 245 HIS B N 1
ATOM 4079 C CA . HIS B 1 245 ? 4.488 10.211 1.028 1 96.94 245 HIS B CA 1
ATOM 4080 C C . HIS B 1 245 ? 4.914 11.586 1.52 1 96.94 245 HIS B C 1
ATOM 4082 O O . HIS B 1 245 ? 4.066 12.438 1.806 1 96.94 245 HIS B O 1
ATOM 4088 N N . PHE B 1 246 ? 6.234 11.852 1.587 1 96.44 246 PHE B N 1
ATOM 4089 C CA . PHE B 1 246 ? 6.715 13.102 2.17 1 96.44 246 PHE B CA 1
ATOM 4090 C C . PHE B 1 246 ? 7.652 13.82 1.21 1 96.44 246 PHE B C 1
ATOM 4092 O O . PHE B 1 246 ? 8.867 13.859 1.43 1 96.44 246 PHE B O 1
ATOM 4099 N N . PRO B 1 247 ? 7.051 14.539 0.305 1 97.94 247 PRO B N 1
ATOM 4100 C CA . PRO B 1 247 ? 7.895 15.258 -0.656 1 97.94 247 PRO B CA 1
ATOM 4101 C C . PRO B 1 247 ? 8.734 16.359 -0.004 1 97.94 247 PRO B C 1
ATOM 4103 O O . PRO B 1 247 ? 9.82 16.672 -0.489 1 97.94 247 PRO B O 1
ATOM 4106 N N . GLN B 1 248 ? 8.289 16.938 1.106 1 97.31 248 GLN B N 1
ATOM 4107 C CA . GLN B 1 248 ? 9.055 17.969 1.804 1 97.31 248 GLN B CA 1
ATOM 4108 C C . GLN B 1 248 ? 10.367 17.406 2.348 1 97.31 248 GLN B C 1
ATOM 4110 O O . GLN B 1 248 ? 11.305 18.141 2.631 1 97.31 248 GLN B O 1
ATOM 411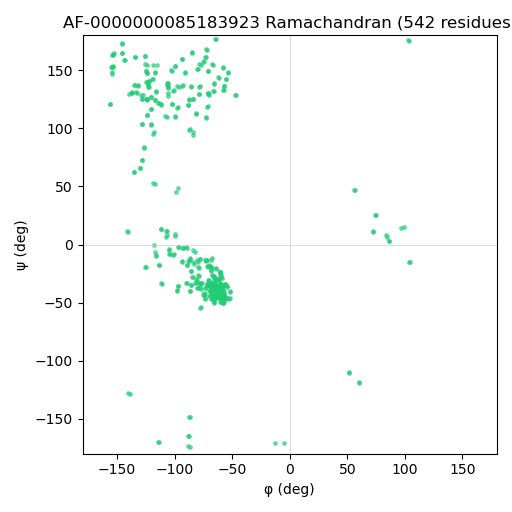5 N N . ARG B 1 249 ? 10.406 16.062 2.496 1 94.5 249 ARG B N 1
ATOM 4116 C CA . ARG B 1 249 ? 11.609 15.383 2.979 1 94.5 249 ARG B CA 1
ATOM 4117 C C . ARG B 1 249 ? 12.422 14.828 1.817 1 94.5 249 ARG B C 1
ATOM 4119 O O . ARG B 1 249 ? 13.648 14.945 1.801 1 94.5 249 ARG B O 1
ATOM 4126 N N . GLU B 1 250 ? 11.797 14.289 0.8 1 96.31 250 GLU B N 1
ATOM 4127 C CA . GLU B 1 250 ? 12.492 13.508 -0.221 1 96.31 250 GLU B CA 1
ATOM 4128 C C . GLU B 1 250 ? 12.969 14.398 -1.365 1 96.31 250 GLU B C 1
ATOM 4130 O O . GLU B 1 250 ? 13.984 14.117 -2 1 96.31 250 GLU B O 1
ATOM 4135 N N . VAL B 1 251 ? 12.188 15.453 -1.66 1 97.5 251 VAL B N 1
ATOM 4136 C CA . VAL B 1 251 ? 12.539 16.391 -2.719 1 97.5 251 VAL B CA 1
ATOM 4137 C C . VAL B 1 251 ? 12.328 17.828 -2.232 1 97.5 251 VAL B C 1
ATOM 4139 O O . VAL B 1 251 ? 11.609 18.594 -2.863 1 97.5 251 VAL B O 1
ATOM 4142 N N . PRO B 1 252 ? 13.062 18.234 -1.195 1 97.56 252 PRO B N 1
ATOM 4143 C CA . PRO B 1 252 ? 12.789 19.484 -0.501 1 97.56 252 PRO B CA 1
ATOM 4144 C C . PRO B 1 252 ? 12.93 20.703 -1.412 1 97.56 252 PRO B C 1
ATOM 4146 O O . PRO B 1 252 ? 12.172 21.672 -1.289 1 97.56 252 PRO B O 1
ATOM 4149 N N . GLU B 1 253 ? 13.883 20.719 -2.344 1 97.81 253 GLU B N 1
ATOM 4150 C CA . GLU B 1 253 ? 14.07 21.875 -3.215 1 97.81 253 GLU B CA 1
ATOM 4151 C C . GLU B 1 253 ? 12.875 22.078 -4.137 1 97.81 253 GLU B C 1
ATOM 4153 O O . GLU B 1 253 ? 12.367 23.188 -4.277 1 97.81 253 GLU B O 1
ATOM 4158 N N . THR B 1 254 ? 12.453 20.953 -4.758 1 98.44 254 THR B N 1
ATOM 4159 C CA . THR B 1 254 ? 11.281 21.031 -5.625 1 98.44 254 THR B CA 1
ATOM 4160 C C . THR B 1 254 ? 10.031 21.391 -4.824 1 98.44 254 THR B C 1
ATOM 4162 O O . THR B 1 254 ? 9.227 22.219 -5.262 1 98.44 254 THR B O 1
ATOM 4165 N N . TYR B 1 255 ? 9.875 20.812 -3.676 1 98.62 255 TYR B N 1
ATOM 4166 C CA . TYR B 1 255 ? 8.75 21.094 -2.787 1 98.62 255 TYR B CA 1
ATOM 4167 C C . TYR B 1 255 ? 8.695 22.578 -2.422 1 98.62 255 TYR B C 1
ATOM 4169 O O . TYR B 1 255 ? 7.648 23.203 -2.535 1 98.62 255 TYR B O 1
ATOM 4177 N N . ASN B 1 256 ? 9.828 23.125 -1.993 1 98.69 256 ASN B N 1
ATOM 4178 C CA . ASN B 1 256 ? 9.898 24.516 -1.596 1 98.69 256 ASN B CA 1
ATOM 4179 C C . ASN B 1 256 ? 9.516 25.453 -2.744 1 98.69 256 ASN B C 1
ATOM 4181 O O . ASN B 1 256 ? 8.781 26.422 -2.545 1 98.69 256 ASN B O 1
ATOM 4185 N N . SER B 1 257 ? 9.984 25.109 -3.924 1 98.56 257 SER B N 1
ATOM 4186 C CA . SER B 1 257 ? 9.68 25.938 -5.082 1 98.56 257 SER B CA 1
ATOM 4187 C C . SER B 1 257 ? 8.188 25.953 -5.375 1 98.56 257 SER B C 1
ATOM 4189 O O . SER B 1 257 ? 7.602 27.016 -5.629 1 98.56 257 SER B O 1
ATOM 4191 N N . VAL B 1 258 ? 7.547 24.828 -5.297 1 98.62 258 VAL B N 1
ATOM 4192 C CA . VAL B 1 258 ? 6.133 24.688 -5.617 1 98.62 258 VAL B CA 1
ATOM 4193 C C . VAL B 1 258 ? 5.293 25.453 -4.602 1 98.62 258 VAL B C 1
ATOM 4195 O O . VAL B 1 258 ? 4.402 26.219 -4.98 1 98.62 258 VAL B O 1
ATOM 4198 N N . VAL B 1 259 ? 5.602 25.312 -3.35 1 98.62 259 VAL B N 1
ATOM 4199 C CA . VAL B 1 259 ? 4.844 25.953 -2.283 1 98.62 259 VAL B CA 1
ATOM 4200 C C . VAL B 1 259 ? 5.086 27.453 -2.312 1 98.62 259 VAL B C 1
ATOM 4202 O O . VAL B 1 259 ? 4.145 28.25 -2.205 1 98.62 259 VAL B O 1
ATOM 4205 N N . PHE B 1 260 ? 6.324 27.828 -2.48 1 97.88 260 PHE B N 1
ATOM 4206 C CA . PHE B 1 260 ? 6.684 29.25 -2.518 1 97.88 260 PHE B CA 1
ATOM 4207 C C . PHE B 1 260 ? 5.973 29.953 -3.666 1 97.88 260 PHE B C 1
ATOM 4209 O O . PHE B 1 260 ? 5.406 31.031 -3.482 1 97.88 260 PHE B O 1
ATOM 4216 N N . ASP B 1 261 ? 6.059 29.344 -4.863 1 97.56 261 ASP B N 1
ATOM 4217 C CA . ASP B 1 261 ? 5.434 29.938 -6.039 1 97.56 261 ASP B CA 1
ATOM 4218 C C . ASP B 1 261 ? 3.932 30.125 -5.828 1 97.56 261 ASP B C 1
ATOM 4220 O O . ASP B 1 261 ? 3.365 31.156 -6.227 1 97.56 261 ASP B O 1
ATOM 4224 N N . PHE B 1 262 ? 3.318 29.219 -5.219 1 97.94 262 PHE B N 1
ATOM 4225 C CA . PHE B 1 262 ? 1.889 29.297 -4.945 1 97.94 262 PHE B CA 1
ATOM 4226 C C . PHE B 1 262 ? 1.586 30.438 -3.979 1 97.94 262 PHE B C 1
ATOM 4228 O O . PHE B 1 262 ? 0.731 31.281 -4.254 1 97.94 262 PHE B O 1
ATOM 4235 N N . LEU B 1 263 ? 2.291 30.516 -2.857 1 96.25 263 LEU B N 1
ATOM 4236 C CA . LEU B 1 263 ? 2.055 31.531 -1.834 1 96.25 263 LEU B CA 1
ATOM 4237 C C . LEU B 1 263 ? 2.387 32.938 -2.361 1 96.25 263 LEU B C 1
ATOM 4239 O O . LEU B 1 263 ? 1.694 33.906 -2.043 1 96.25 263 LEU B O 1
ATOM 4243 N N . GLN B 1 264 ? 3.41 32.969 -3.174 1 91.94 264 GLN B N 1
ATOM 4244 C CA . GLN B 1 264 ? 3.791 34.25 -3.773 1 91.94 264 GLN B CA 1
ATOM 4245 C C . GLN B 1 264 ? 2.711 34.75 -4.727 1 91.94 264 GLN B C 1
ATOM 4247 O O . GLN B 1 264 ? 2.451 35.969 -4.801 1 91.94 264 GLN B O 1
ATOM 4252 N N . SER B 1 265 ? 2.145 33.844 -5.457 1 92.5 265 SER B N 1
ATOM 4253 C CA . SER B 1 265 ? 1.082 34.25 -6.379 1 92.5 265 SER B CA 1
ATOM 4254 C C . SER B 1 265 ? -0.1 34.844 -5.637 1 92.5 265 SER B C 1
ATOM 4256 O O . SER B 1 265 ? -0.778 35.75 -6.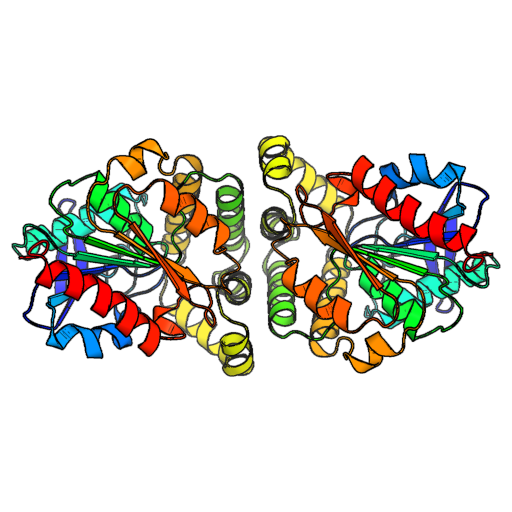164 1 92.5 265 SER B O 1
ATOM 4258 N N . LEU B 1 266 ? -0.341 34.438 -4.434 1 89.62 266 LEU B N 1
ATOM 4259 C CA . LEU B 1 266 ? -1.428 34.969 -3.619 1 89.62 266 LEU B CA 1
ATOM 4260 C C . LEU B 1 266 ? -1.065 36.344 -3.059 1 89.62 266 LEU B C 1
ATOM 4262 O O . LEU B 1 266 ? -1.937 37.188 -2.889 1 89.62 266 LEU B O 1
ATOM 4266 N N . THR B 1 267 ? 0.167 36.531 -2.779 1 81.06 267 THR B N 1
ATOM 4267 C CA . THR B 1 267 ? 0.642 37.844 -2.322 1 81.06 267 THR B CA 1
ATOM 4268 C C . THR B 1 267 ? 0.524 38.875 -3.434 1 81.06 267 THR B C 1
ATOM 4270 O O . THR B 1 267 ? 0.043 40 -3.203 1 81.06 267 THR B O 1
ATOM 4273 N N . ASP B 1 268 ? 0.884 38.406 -4.562 1 77 268 ASP B N 1
ATOM 4274 C CA . ASP B 1 268 ? 0.883 39.312 -5.715 1 77 268 ASP B CA 1
ATOM 4275 C C . ASP B 1 268 ? -0.54 39.719 -6.102 1 77 268 ASP B C 1
ATOM 4277 O O . ASP B 1 268 ? -0.775 40.844 -6.547 1 77 268 ASP B O 1
ATOM 4281 N N . SER B 1 269 ? -1.416 38.812 -5.906 1 76.5 269 SER B N 1
ATOM 4282 C CA . SER B 1 269 ? -2.805 39.062 -6.262 1 76.5 269 SER B CA 1
ATOM 4283 C C . SER B 1 269 ? -3.521 39.844 -5.152 1 76.5 269 SER B C 1
ATOM 4285 O O . SER B 1 269 ? -4.656 40.281 -5.332 1 76.5 269 SER B O 1
ATOM 4287 N N . GLY B 1 270 ? -2.857 40.062 -4.008 1 72.94 270 GLY B N 1
ATOM 4288 C CA . GLY B 1 270 ? -3.453 40.781 -2.895 1 72.94 270 GLY B CA 1
ATOM 4289 C C . GLY B 1 270 ? -4.297 39.906 -1.993 1 72.94 270 GLY B C 1
ATOM 4290 O O . GLY B 1 270 ? -4.945 40.406 -1.066 1 72.94 270 GLY B O 1
ATOM 4291 N N . THR B 1 271 ? -4.281 38.625 -2.24 1 71.88 271 THR B N 1
ATOM 4292 C CA . THR B 1 271 ? -5.09 37.688 -1.462 1 71.88 271 THR B CA 1
ATOM 4293 C C . THR B 1 271 ? -4.512 37.5 -0.062 1 71.88 271 THR B C 1
ATOM 4295 O O . THR B 1 271 ? -5.258 37.375 0.911 1 71.88 271 THR B O 1
ATOM 4298 N N . LEU B 1 272 ? -3.189 37.469 0.07 1 68.38 272 LEU B N 1
ATOM 4299 C CA . LEU B 1 272 ? -2.537 37.281 1.361 1 68.38 272 LEU B CA 1
ATOM 4300 C C . LEU B 1 272 ? -2.219 38.625 2.012 1 68.38 272 LEU B C 1
ATOM 4302 O O . LEU B 1 272 ? -1.755 38.656 3.154 1 68.38 272 LEU B O 1
ATOM 4306 N N . THR B 1 273 ? -2.486 39.75 1.368 1 55.12 273 THR B N 1
ATOM 4307 C CA . THR B 1 273 ? -2.213 41.062 1.962 1 55.12 273 THR B CA 1
ATOM 4308 C C . THR B 1 273 ? -3.424 41.562 2.742 1 55.12 273 THR B C 1
ATOM 4310 O O . THR B 1 273 ? -4.566 41.219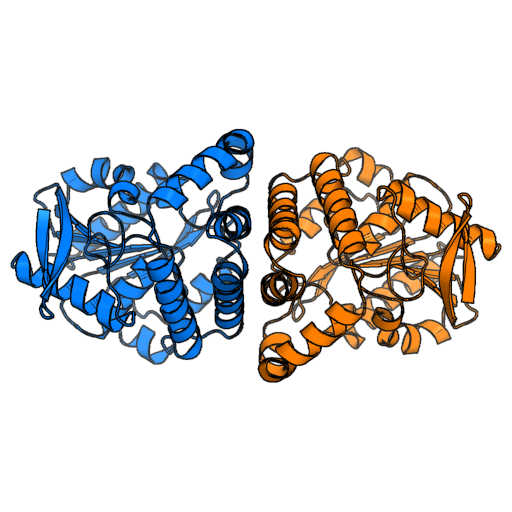 2.406 1 55.12 273 THR B O 1
#

Solvent-accessible surface area (backbone atoms only — not comparable to full-atom values): 27409 Å² total; per-residue (Å²): 91,73,49,69,34,95,88,67,50,48,33,25,35,50,78,40,55,80,40,61,49,33,36,39,31,42,34,78,94,39,35,54,74,72,45,50,72,48,46,73,64,42,25,82,64,17,19,36,36,27,41,20,49,84,40,20,67,81,11,39,81,54,89,66,87,53,42,48,69,55,48,15,47,49,53,49,38,51,34,54,73,70,72,43,74,51,25,30,36,38,12,30,28,53,14,18,49,21,47,52,42,28,40,66,77,38,72,70,39,44,60,31,41,38,32,29,46,49,84,55,55,47,32,67,53,56,23,41,41,34,50,18,51,45,42,32,54,74,51,45,40,64,60,47,46,49,44,47,46,47,51,33,32,42,21,72,68,54,50,65,74,36,58,88,46,46,68,62,53,45,54,57,50,53,73,56,48,54,68,69,41,51,52,38,51,37,50,27,50,29,51,40,19,66,65,28,50,48,62,69,59,46,40,65,46,81,42,50,30,39,44,34,30,17,65,41,9,54,72,60,37,39,70,59,44,54,59,55,47,70,37,35,74,43,55,45,79,48,76,40,76,80,12,10,50,46,38,62,71,67,36,36,69,65,40,46,50,56,54,48,55,53,55,48,53,33,46,73,70,48,70,71,101,92,74,49,67,35,95,88,67,50,48,32,24,36,49,79,40,54,81,40,62,49,33,35,39,31,43,34,76,94,40,35,54,72,71,44,48,72,48,47,73,64,42,24,82,62,17,18,37,34,29,40,20,50,82,38,20,66,81,10,39,81,53,88,66,87,53,43,49,68,56,48,16,48,48,54,50,38,50,32,55,74,70,70,43,73,51,25,30,36,38,12,29,28,54,12,19,49,21,47,52,40,27,40,66,76,38,71,72,40,44,59,31,40,38,32,30,45,48,85,55,53,48,32,68,53,56,22,40,42,32,50,19,52,44,42,32,55,73,52,44,41,64,59,48,45,48,43,48,46,48,52,33,34,43,21,70,68,55,49,64,74,36,59,87,45,46,66,61,53,44,55,56,50,55,73,54,47,54,68,70,40,52,52,38,49,38,50,27,49,28,52,40,19,67,64,29,49,49,63,67,57,45,40,64,46,80,42,50,30,40,45,34,32,18,65,41,8,55,71,60,38,40,69,60,45,55,60,56,48,72,38,36,75,41,57,45,78,48,74,39,76,82,12,10,50,46,37,61,72,67,35,38,70,64,41,46,51,56,53,48,53,52,56,48,53,32,45,75,71,48,70,71,101

pLDDT: mean 93.58, std 7.45, range [54.72, 98.88]

Sequence (546 aa):
MNFKTSDGVTLFYRIDGDGPALMMLSGIWSDTTSWNAQVRDFAEHFTCIRLDHRGIGQSEKWVGEYSYDLHARDAKDLLDHLGLTSASVLGACHGGMAAVTLAKRYPGSVRALCINATQLLGSERFRQMYLGWKRILETSDFETLYTVIMPTIMSDHWLSRNRDRLPSLLQAIEERIEFSAAQRMVDALVAYATSGLTPAEIASIDIPALIMASAEDRFIPPKVIHAECQFWPNATYHLFENSGHFPQREVPETYNSVVFDFLQSLTDSGTLTMNFKTSDGVTLFYRIDGDGPALMMLSGIWSDTTSWNAQVRDFAEHFTCIRLDHRGIGQSEKWVGEYSYDLHARDAKDLLDHLGLTSASVLGACHGGMAAVTLAKRYPGSVRALCINATQLLGSERFRQMYLGWKRILETSDFETLYTVIMPTIMSDHWLSRNRDRLPSLLQAIEERIEFSAAQRMVDALVAYATSGLTPAEIASIDIPALIMASAEDRFIPPKVIHAECQFWPNATYHLFENSGHFPQREVPETYNSVVFDFLQSLTDSGTLT

Foldseek 3Di:
DWDAAPVGWIWDKDWAADAAAEEEFEAPQDFQVLLVLLCVPCRDHYTYMYTAFAQHFPTDHDLDADALLVRLSVVVRVCVVVVHQAHAYEAAASRLQSVLSNCLVPPRHHLEYEYALYFFEADPVQLVVLVVLLVCLVPHNQLVSCVVCVQQFWFPVVCVVCVVVSSVVSVVSRVGGDSSSSNSVSVNSSVCNHHGDDLVSQQVRQHAYEQEYECRNRPRHPVSSVVSQVSHPHYDYYYHDGTGRDCCNVPVVVVSVVVVVSVVVCVVVVSSD/DWDAAPVGWIWDKDWAADAAAEEEFEADLDFQVLLVLLCVPCRDHYTYMGTAFAQFFPTDHDLDADALLVLLSVVVRVCVVVVHQAHAYEAAASRLQSVLSNCLVPPRHHLEYEYALYFFEADPVQLVVLVVLLVCLVPHNQLVSCVVCVQQFWFPVVCVVCVVVSSVVSVVSRVGGDSSSSNSVSVNSSVCNHHGDDLVSQQVRQHAYEQEYECRNRPRHPVSSVVSQVSHPHYDYYYHDGTGSCCCNVVVVVVSVVVVVSVVVCVVVVSSD

InterPro domains:
  IPR000073 Alpha/beta hydrolase fold-1 [PF00561] (20-248)
  IPR000073 Alpha/beta hydrolase fold-1 [PR00111] (45-60)
  IPR000073 Alpha/beta hydrolase fold-1 [PR00111] (89-102)
  IPR000073 Alpha/beta hydrolase fold-1 [PR00111] (103-116)
  IPR000073 Alpha/beta hydrolase fold-1 [PR00111] (209-223)
  IPR029058 Alpha/Beta hydrolase fold [G3DSA:3.40.50.1820] (1-265)
  IPR029058 Alpha/Beta hydrolase fold [SSF53474] (1-264)
  IPR050471 AB hydrolase [PTHR43433] (4-266)

Nearest PDB structures (foldseek):
  4q3l-assembly2_F  TM=8.804E-01  e=6.515E-20  unidentified
  7dq9-assembly4_D  TM=8.827E-01  e=9.996E-20  Alistipes shahii WAL 8301
  7ac0-assembly1_HHH  TM=7.709E-01  e=5.009E-15  Corynebacterium sp. C12
  3kxp-assembly4_G  TM=7.750E-01  e=3.922E-15  Mesorhizobium loti
  4pw0-assembly1_A-2  TM=8.128E-01  e=3.201E-13  Chitinophaga pinensis DSM 2588

Secondary structure (DSSP, 8-state):
-EEE-TTS-EEEEEEE-SSSEEEEE--TT--GGGGHHHHHHHTTTSEEEEEPPTTSTTSPP--S---HHHHHHHHHHHHHHTT-S-EEEEEETHHHHHHHHHHHHSTTSEEEEEEES---B--HHHHHHHHHHHHHHHHS-HHHHHHHHHHHHS-HHHHHHTTTTHHHHHHHHHTTS-HHHHHHHHHHHHHHHHH-B-HHHHHT--S-EEEEEETT-SSS-HHHHHHHHTT-TTEEEEEETT--S-HHHHSHHHHHHHHHHHHHHHHHTTS--/-EEE-TTS-EEEEEEE-SSSEEEEE--TT--GGGGHHHHHHHTTTSEEEEEPPTTSTTSPP--S---HHHHHHHHHHHHHHTT-S-EEEEEETHHHHHHHHHHHHSTTSEEEEEEES---B--HHHHHHHHHHHHHHHHS-HHHHHHHHHHHHS-HHHHHHTTTTHHHHHHHHHTTS-HHHHHHHHHHHHHHHHH-B-HHHHHT--S-EEEEEETT-SSS-HHHHHHHHTT-TTEEEEEETT--S-HHHHSHHHHHHHHHHHHHHHHHTTS--

Organism: NCBI:txid2984134

Radius of gyration: 25.93 Å; Cα contacts (8 Å, |Δi|>4): 1146; chains: 2; bounding box: 41×80×64 Å